Protein AF-A0A816LCE5-F1 (afdb_monomer_lite)

InterPro domains:
  IPR000340 Dual specificity phosphatase, catalytic domain [PF00782] (15-142)
  IPR000387 Tyrosine-specific protein phosphatases domain [PS50056] (64-124)
  IPR006652 Kelch repeat type 1 [PF01344] (441-473)
  IPR006652 Kelch repeat type 1 [SM00612] (195-241)
  IPR006652 Kelch repeat type 1 [SM00612] (245-291)
  IPR006652 Kelch repeat type 1 [SM00612] (345-395)
  IPR006652 Kelch repeat type 1 [SM00612] (399-447)
  IPR006652 Kelch repeat type 1 [SM00612] (449-496)
  IPR015915 Kelch-type beta-propeller [G3DSA:2.120.10.80] (152-370)
  IPR015915 Kelch-type beta-propeller [G3DSA:2.120.10.80] (371-522)
  IPR015915 Kelch-type beta-propeller [SSF117281] (167-393)
  IPR015915 Kelch-type beta-propeller [SSF117281] (380-521)
  IPR016130 Protein-tyrosine phosphatase, active site [PS00383] (88-98)
  IPR020422 Dual specificity protein phosphatase domain [PS50054] (7-146)
  IPR020422 Dual specificity protein phosphatase domain [SM00195] (7-143)
  IPR029021 Protein-tyrosine phosphatase-like [G3DSA:3.90.190.10] (1-147)
  IPR029021 Protein-tyrosine phosphatase-like [SSF52799] (5-145)

Structure (mmCIF, N/CA/C/O backbone):
data_AF-A0A816LCE5-F1
#
_entry.id   AF-A0A816LCE5-F1
#
loop_
_atom_site.group_PDB
_atom_site.id
_atom_site.type_symbol
_atom_site.label_atom_id
_atom_site.label_alt_id
_atom_site.label_comp_id
_atom_site.label_asym_id
_atom_site.label_entity_id
_atom_site.label_seq_id
_atom_site.pdbx_PDB_ins_code
_atom_site.Cartn_x
_atom_site.Cartn_y
_atom_site.Cartn_z
_atom_site.occupancy
_atom_site.B_iso_or_equiv
_atom_site.auth_seq_id
_atom_site.auth_comp_id
_atom_site.auth_asym_id
_atom_site.auth_atom_id
_atom_site.pdbx_PDB_model_num
ATOM 1 N N . MET A 1 1 ? 14.994 11.510 34.586 1.00 33.25 1 MET A N 1
ATOM 2 C CA . MET A 1 1 ? 14.127 10.671 33.736 1.00 33.25 1 MET A CA 1
ATOM 3 C C . MET A 1 1 ? 12.713 10.865 34.245 1.00 33.25 1 MET A C 1
ATOM 5 O O . MET A 1 1 ? 12.423 10.401 35.338 1.00 33.25 1 MET A O 1
ATOM 9 N N . ALA A 1 2 ? 11.896 11.664 33.557 1.00 33.12 2 ALA A N 1
ATOM 10 C CA . ALA A 1 2 ? 10.483 11.773 33.905 1.00 33.12 2 ALA A CA 1
ATOM 11 C C . ALA A 1 2 ? 9.828 10.441 33.526 1.00 33.12 2 ALA A C 1
ATOM 13 O O . ALA A 1 2 ? 9.989 9.985 32.396 1.00 33.12 2 ALA A O 1
ATOM 14 N N . SER A 1 3 ? 9.187 9.769 34.475 1.00 43.53 3 SER A N 1
ATOM 15 C CA . SER A 1 3 ? 8.378 8.596 34.170 1.00 43.53 3 SER A CA 1
ATOM 16 C C . SER A 1 3 ? 7.245 9.029 33.236 1.00 43.53 3 SER A C 1
ATOM 18 O O . SER A 1 3 ? 6.538 9.990 33.530 1.00 43.53 3 SER A O 1
ATOM 20 N N . ASN A 1 4 ? 7.073 8.329 32.109 1.00 59.56 4 ASN A N 1
ATOM 21 C CA . ASN A 1 4 ? 5.942 8.489 31.184 1.00 59.56 4 ASN A CA 1
ATOM 22 C C . ASN A 1 4 ? 4.645 7.956 31.829 1.00 59.56 4 ASN A C 1
ATOM 24 O O . ASN A 1 4 ? 4.029 7.014 31.334 1.00 59.56 4 ASN A O 1
ATOM 28 N N . TRP A 1 5 ? 4.275 8.488 32.993 1.00 74.00 5 TRP A N 1
ATOM 29 C CA . TRP A 1 5 ? 3.039 8.132 33.674 1.00 74.00 5 TRP A CA 1
ATOM 30 C C . TRP A 1 5 ? 1.874 8.886 33.028 1.00 74.00 5 TRP A C 1
ATOM 32 O O . TRP A 1 5 ? 1.849 10.116 33.017 1.00 74.00 5 TRP A O 1
ATOM 42 N N . GLU A 1 6 ? 0.930 8.133 32.467 1.00 79.12 6 GLU A N 1
ATOM 43 C CA . GLU A 1 6 ? -0.298 8.657 31.873 1.00 79.12 6 GLU A CA 1
ATOM 44 C C . GLU A 1 6 ? -1.425 8.595 32.921 1.00 79.12 6 GLU A C 1
ATOM 46 O O . GLU A 1 6 ? -1.675 7.516 33.472 1.00 79.12 6 GLU A O 1
ATOM 51 N N . PRO A 1 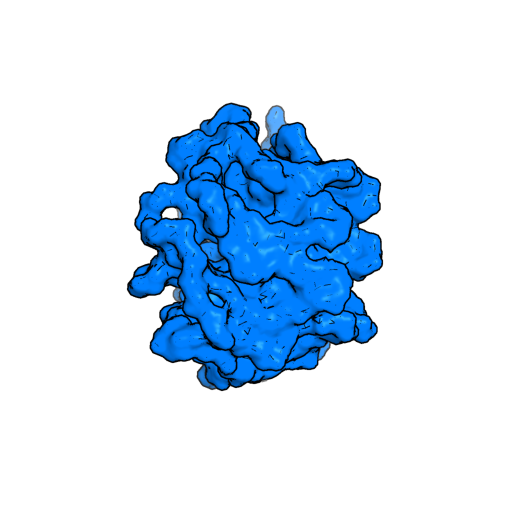7 ? -2.117 9.707 33.224 1.00 89.56 7 PRO A N 1
ATOM 52 C CA . PRO A 1 7 ? -3.259 9.681 34.130 1.00 89.56 7 PRO A CA 1
ATOM 53 C C . PRO A 1 7 ? -4.453 8.950 33.489 1.00 89.56 7 PRO A C 1
ATOM 55 O O . PRO A 1 7 ? -4.647 9.036 32.275 1.00 89.56 7 PRO A O 1
ATOM 58 N N . PRO A 1 8 ? -5.289 8.252 34.278 1.00 95.06 8 PRO A N 1
ATOM 59 C CA . PRO A 1 8 ? -6.494 7.624 33.750 1.00 95.06 8 PRO A CA 1
ATOM 60 C C . PRO A 1 8 ? -7.539 8.673 33.330 1.00 95.06 8 PRO A C 1
ATOM 62 O O . PRO A 1 8 ? -7.692 9.717 33.965 1.00 95.06 8 PRO A O 1
ATOM 65 N N . SER A 1 9 ? -8.300 8.368 32.280 1.00 95.19 9 SER A N 1
ATOM 66 C CA . SER A 1 9 ? -9.370 9.218 31.753 1.00 95.19 9 SER A CA 1
ATOM 67 C C . SER A 1 9 ? -10.659 9.018 32.551 1.00 95.19 9 SER A C 1
ATOM 69 O O . SER A 1 9 ? -11.136 7.891 32.690 1.00 95.19 9 SER A O 1
ATOM 71 N N . GLN A 1 10 ? -11.255 10.101 33.048 1.00 96.94 10 GLN A N 1
ATOM 72 C CA . GLN A 1 10 ? -12.565 10.049 33.697 1.00 96.94 10 GLN A CA 1
ATOM 73 C C . GLN A 1 10 ? -13.668 9.892 32.643 1.00 96.94 10 GLN A C 1
ATOM 75 O O . GLN A 1 10 ? -13.802 10.738 31.762 1.00 96.94 10 GLN A O 1
ATOM 80 N N . ILE A 1 11 ? -14.461 8.824 32.741 1.00 96.75 11 ILE A N 1
ATOM 81 C CA . ILE A 1 11 ? -15.589 8.553 31.834 1.00 96.75 11 ILE A CA 1
ATOM 82 C C . ILE A 1 11 ? -16.909 8.978 32.485 1.00 96.75 11 ILE A C 1
ATOM 84 O O . ILE A 1 11 ? -17.749 9.615 31.855 1.00 96.75 11 ILE A O 1
ATOM 88 N N . LEU A 1 12 ? -17.075 8.646 33.768 1.00 95.06 12 LEU A N 1
ATOM 89 C CA . LEU A 1 12 ? -18.182 9.072 34.628 1.00 95.06 12 LEU A CA 1
ATOM 90 C C . LEU A 1 12 ? -17.615 9.559 35.970 1.00 95.06 12 LEU A C 1
ATOM 92 O O . LEU A 1 12 ? -16.469 9.234 36.288 1.00 95.06 12 LEU A O 1
ATOM 96 N N . PRO A 1 13 ? -18.401 10.255 36.817 1.00 93.50 13 PRO A N 1
ATOM 97 C CA . PRO A 1 13 ? -17.932 10.717 38.125 1.00 93.50 13 PRO A CA 1
ATOM 98 C C . PRO A 1 13 ? -17.203 9.653 38.967 1.00 93.50 13 PRO A C 1
ATOM 100 O O . PRO A 1 13 ? -16.201 9.973 39.595 1.00 93.50 13 PRO A O 1
ATOM 103 N N . HIS A 1 14 ? -17.652 8.393 38.913 1.00 94.81 14 HIS A N 1
ATOM 104 C CA . HIS A 1 14 ? -17.097 7.253 39.659 1.00 94.81 14 HIS A CA 1
ATOM 105 C C . HIS A 1 14 ? -16.385 6.205 38.779 1.00 94.81 14 HIS A C 1
ATOM 107 O O . HIS A 1 14 ? -16.052 5.129 39.276 1.00 94.81 14 HIS A O 1
ATOM 113 N N . LEU A 1 15 ? -16.173 6.465 37.482 1.00 97.69 15 LEU A N 1
ATOM 114 C CA . LEU A 1 15 ? -15.608 5.483 36.548 1.00 97.69 15 LEU A CA 1
ATOM 115 C C . LEU A 1 15 ? -14.477 6.086 35.722 1.00 97.69 15 LEU A C 1
ATOM 117 O O . LEU A 1 15 ? -14.680 7.031 34.956 1.00 97.69 15 LEU A O 1
ATOM 121 N N . PHE A 1 16 ? -13.302 5.486 35.851 1.00 98.12 16 PHE A N 1
ATOM 122 C CA . PHE A 1 16 ? -12.079 5.864 35.165 1.00 98.12 16 PHE A CA 1
ATOM 123 C C . PHE A 1 16 ? -11.593 4.716 34.287 1.00 98.12 16 PHE A C 1
ATOM 125 O O . PHE A 1 16 ? -11.748 3.541 34.623 1.00 98.12 16 PHE A O 1
ATOM 132 N N . LEU A 1 17 ? -10.966 5.070 33.171 1.00 97.06 17 LEU A N 1
ATOM 133 C CA . LEU A 1 17 ? -10.389 4.130 32.225 1.00 97.06 17 LEU A CA 1
ATOM 134 C C . LEU A 1 17 ? -8.916 4.459 31.984 1.00 97.06 17 LEU A C 1
ATOM 136 O O . LEU A 1 17 ? -8.557 5.614 31.761 1.00 97.06 17 LEU A O 1
ATOM 140 N N . GLY A 1 18 ? -8.063 3.438 31.998 1.00 92.88 18 GLY A N 1
ATOM 141 C CA . GLY A 1 18 ? -6.630 3.622 31.803 1.00 92.88 18 GLY A CA 1
ATOM 142 C C . GLY A 1 18 ? -5.904 2.401 31.250 1.00 92.88 18 GLY A C 1
ATOM 143 O O . GLY A 1 18 ? -6.500 1.387 30.865 1.00 92.88 18 GLY A O 1
ATOM 144 N N . SER A 1 19 ? -4.586 2.535 31.205 1.00 90.88 19 SER A N 1
ATOM 145 C CA . SER A 1 19 ? -3.623 1.492 30.866 1.00 90.88 19 SER A CA 1
ATOM 146 C C . SER A 1 19 ? -2.998 0.915 32.143 1.00 90.88 19 SER A C 1
ATOM 148 O O . SER A 1 19 ? -3.218 1.416 33.249 1.00 90.88 19 SER A O 1
ATOM 150 N N . TYR A 1 20 ? -2.186 -0.134 32.012 1.00 91.00 20 TYR A N 1
ATOM 151 C CA . TYR A 1 20 ? -1.485 -0.717 33.158 1.00 91.00 20 TYR A CA 1
ATOM 152 C C . TYR A 1 20 ? -0.512 0.289 33.796 1.00 91.00 20 TYR A C 1
ATOM 154 O O . TYR A 1 20 ? -0.309 0.276 35.011 1.00 91.00 20 TYR A O 1
ATOM 162 N N . SER A 1 21 ? 0.044 1.221 33.011 1.00 89.56 21 SER A N 1
ATOM 163 C CA . SER A 1 21 ? 0.961 2.243 33.529 1.00 89.56 21 SER A CA 1
ATOM 164 C C . SER A 1 21 ? 0.281 3.197 34.520 1.00 89.56 21 SER A C 1
ATOM 166 O O . SER A 1 21 ? 0.930 3.616 35.481 1.00 89.56 21 SER A O 1
ATOM 168 N N . CYS A 1 22 ? -1.030 3.446 34.384 1.00 89.94 22 CYS A N 1
ATOM 169 C CA . CYS A 1 22 ? -1.799 4.268 35.324 1.00 89.94 22 CYS A CA 1
ATOM 170 C C . CYS A 1 22 ? -1.677 3.756 36.771 1.00 89.94 22 CYS A C 1
ATOM 172 O O . CYS A 1 22 ? -1.615 4.560 37.702 1.00 89.94 22 CYS A O 1
ATOM 174 N N . THR A 1 23 ? -1.569 2.434 36.959 1.00 92.44 23 THR A N 1
ATOM 175 C CA . THR A 1 23 ? -1.533 1.778 38.282 1.00 92.44 23 THR A CA 1
ATOM 176 C C . THR A 1 23 ? -0.242 2.001 39.078 1.00 92.44 23 THR A C 1
ATOM 178 O O . THR A 1 23 ? -0.215 1.739 40.276 1.00 92.44 23 THR A O 1
ATOM 181 N N . HIS A 1 24 ? 0.816 2.53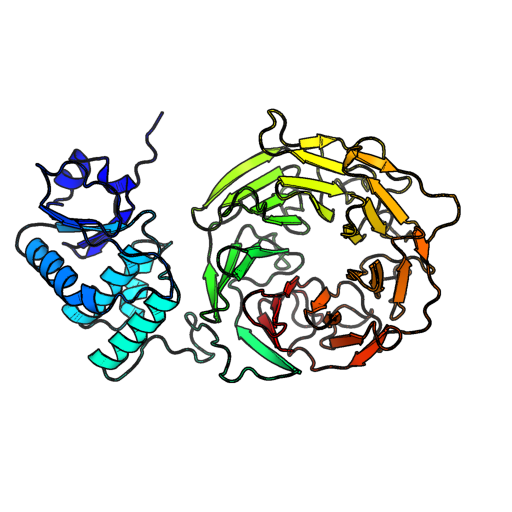3 38.453 1.00 92.50 24 HIS A N 1
ATOM 182 C CA . HIS A 1 24 ? 2.130 2.695 39.091 1.00 92.50 24 HIS A CA 1
ATOM 183 C C . HIS A 1 24 ? 2.209 3.882 40.065 1.00 92.50 24 HIS A C 1
ATOM 185 O O . HIS A 1 24 ? 3.122 3.938 40.886 1.00 92.50 24 HIS A O 1
ATOM 191 N N . ASN A 1 25 ? 1.287 4.847 39.972 1.00 93.75 25 ASN A N 1
ATOM 192 C CA . ASN A 1 25 ? 1.283 6.037 40.824 1.00 93.75 25 ASN A CA 1
ATOM 193 C C . ASN A 1 25 ? 0.136 5.981 41.840 1.00 93.75 25 ASN A C 1
ATOM 195 O O . ASN A 1 25 ? -0.912 6.604 41.665 1.00 93.75 25 ASN A O 1
ATOM 199 N N . LYS A 1 26 ? 0.352 5.225 42.922 1.00 95.44 26 LYS A N 1
ATOM 200 C CA . LYS A 1 26 ? -0.606 5.065 44.025 1.00 95.44 26 LYS A CA 1
ATOM 201 C C . LYS A 1 26 ? -1.141 6.398 44.564 1.00 95.44 26 LYS A C 1
ATOM 203 O O . LYS A 1 26 ? -2.334 6.495 44.843 1.00 95.44 26 LYS A O 1
ATOM 208 N N . GLU A 1 27 ? -0.274 7.392 44.754 1.00 95.19 27 GLU A N 1
ATOM 209 C CA . GLU A 1 27 ? -0.644 8.661 45.393 1.00 95.19 27 GLU A CA 1
ATOM 210 C C . GLU A 1 27 ? -1.650 9.446 44.549 1.00 95.19 27 GLU A C 1
ATOM 212 O O . GLU A 1 27 ? -2.675 9.888 45.070 1.00 95.19 27 GLU A O 1
ATOM 217 N N . GLU A 1 28 ? -1.414 9.552 43.238 1.00 94.62 28 GLU A N 1
ATOM 218 C CA . GLU A 1 28 ? -2.345 10.244 42.342 1.00 94.62 28 GLU A CA 1
ATOM 219 C C . GLU A 1 28 ? -3.673 9.490 42.197 1.00 94.62 28 GLU A C 1
ATOM 221 O O . GLU A 1 28 ? -4.723 10.130 42.192 1.00 94.62 28 GLU A O 1
ATOM 226 N N . LEU A 1 29 ? -3.670 8.149 42.175 1.00 96.06 29 LEU A N 1
ATOM 227 C CA . LEU A 1 29 ? -4.914 7.364 42.145 1.00 96.06 29 LEU A CA 1
ATOM 228 C C . LEU A 1 29 ? -5.787 7.605 43.387 1.00 96.06 29 LEU A C 1
ATOM 230 O O . LEU A 1 29 ? -6.994 7.823 43.265 1.00 96.06 29 LEU A O 1
ATOM 234 N N . LEU A 1 30 ? -5.182 7.617 44.579 1.00 95.44 30 LEU A N 1
ATOM 235 C CA . LEU A 1 30 ? -5.899 7.912 45.825 1.00 95.44 30 LEU A CA 1
ATOM 236 C C . LEU A 1 30 ? -6.417 9.354 45.851 1.00 95.44 30 LEU A C 1
ATOM 238 O O . LEU A 1 30 ? -7.540 9.600 46.293 1.00 95.44 30 LEU A O 1
ATOM 242 N N . LYS A 1 31 ? -5.626 10.301 45.340 1.00 94.88 31 LYS A N 1
ATOM 243 C CA . LYS A 1 31 ? -5.980 11.723 45.260 1.00 94.88 31 LYS A CA 1
ATOM 244 C C . LYS A 1 31 ? -7.183 11.985 44.354 1.00 94.88 31 LYS A C 1
ATOM 246 O O . LYS A 1 31 ? -7.991 12.851 44.677 1.00 94.88 31 LYS A O 1
ATOM 251 N N . ILE A 1 32 ? -7.343 11.220 43.272 1.00 93.94 32 ILE A N 1
ATOM 252 C CA . ILE A 1 32 ? -8.532 11.281 42.401 1.00 93.94 32 ILE A CA 1
ATOM 253 C C . ILE A 1 32 ? -9.674 10.353 42.860 1.00 93.94 32 ILE A C 1
ATOM 255 O O . ILE A 1 32 ? -10.660 10.173 42.147 1.00 93.94 32 ILE A O 1
ATOM 259 N N . GLY A 1 33 ? -9.575 9.782 44.067 1.00 94.75 33 GLY A N 1
ATOM 260 C CA . GLY A 1 33 ? -10.662 9.049 44.723 1.00 94.75 33 GLY A CA 1
ATOM 261 C C . GLY A 1 33 ? -10.838 7.595 44.277 1.00 94.75 33 GLY A C 1
ATOM 262 O O . GLY A 1 33 ? -11.873 6.983 44.573 1.00 94.75 33 GLY A O 1
ATOM 263 N N . ILE A 1 34 ? -9.854 7.017 43.582 1.00 97.38 34 ILE A N 1
ATOM 264 C CA . ILE A 1 34 ? -9.890 5.607 43.180 1.00 97.38 34 ILE A CA 1
ATOM 265 C C . ILE A 1 34 ? -9.593 4.728 44.396 1.00 97.38 34 ILE A C 1
ATOM 267 O O . ILE A 1 34 ? -8.566 4.880 45.055 1.00 97.38 34 ILE A O 1
ATOM 271 N N . LYS A 1 35 ? -10.496 3.784 44.676 1.00 97.12 35 LYS A N 1
ATOM 272 C CA . LYS A 1 35 ? -10.290 2.705 45.663 1.00 97.12 35 LYS A CA 1
ATOM 273 C C . LYS A 1 35 ? -10.507 1.314 45.083 1.00 97.12 35 LYS A C 1
ATOM 275 O O . LYS A 1 35 ? -10.074 0.345 45.695 1.00 97.12 35 LYS A O 1
ATOM 280 N N . TYR A 1 36 ? -11.161 1.222 43.929 1.00 98.31 36 TYR A N 1
ATOM 281 C CA . TYR A 1 36 ? -11.462 -0.032 43.252 1.00 98.31 36 TYR A CA 1
ATOM 282 C C . TYR A 1 36 ? -10.702 -0.083 41.932 1.00 98.31 36 TYR A C 1
ATOM 284 O O . TYR A 1 36 ? -10.717 0.894 41.182 1.00 98.31 36 TYR A O 1
ATOM 292 N N . ILE A 1 37 ? -10.047 -1.204 41.640 1.00 98.44 37 ILE A N 1
ATOM 293 C CA . ILE A 1 37 ? -9.302 -1.391 40.394 1.00 98.44 37 ILE A CA 1
ATOM 294 C C . ILE A 1 37 ? -9.703 -2.723 39.756 1.00 98.44 37 ILE A C 1
ATOM 296 O O . ILE A 1 37 ? -9.547 -3.789 40.349 1.00 98.44 37 ILE A O 1
ATOM 300 N N . LEU A 1 38 ? -10.232 -2.648 38.536 1.00 98.44 38 LEU A N 1
ATOM 301 C CA . LEU A 1 38 ? -10.485 -3.799 37.681 1.00 98.44 38 LEU A CA 1
ATOM 302 C C . LEU A 1 38 ? -9.289 -4.003 36.752 1.00 98.44 38 LEU A C 1
ATOM 304 O O . LEU A 1 38 ? -9.018 -3.175 35.875 1.00 98.44 38 LEU A O 1
ATOM 308 N N . ASN A 1 39 ? -8.605 -5.125 36.944 1.00 98.12 39 ASN A N 1
ATOM 309 C CA . ASN A 1 39 ? -7.460 -5.544 36.153 1.00 98.12 39 ASN A CA 1
ATOM 310 C C . ASN A 1 39 ? -7.888 -6.607 35.130 1.00 98.12 39 ASN A C 1
ATOM 312 O O . ASN A 1 39 ? -8.169 -7.749 35.495 1.00 98.12 39 ASN A O 1
ATOM 316 N N . LEU A 1 40 ? -7.925 -6.229 33.849 1.00 98.00 40 LEU A N 1
ATOM 317 C CA . LEU A 1 40 ? -8.286 -7.125 32.741 1.00 98.00 40 LEU A CA 1
ATOM 318 C C . LEU A 1 40 ? -7.088 -7.889 32.147 1.00 98.00 40 LEU A C 1
ATOM 320 O O . LEU A 1 40 ? -7.158 -8.374 31.014 1.00 98.00 40 LEU A O 1
ATOM 324 N N . THR A 1 41 ? -5.956 -7.948 32.851 1.00 94.62 41 THR A N 1
ATOM 325 C CA . THR A 1 41 ? -4.734 -8.621 32.392 1.00 94.62 41 THR A CA 1
ATOM 326 C C . THR A 1 41 ? -4.252 -9.670 33.390 1.00 94.62 41 THR A C 1
ATOM 328 O O . THR A 1 41 ? -4.649 -9.689 34.556 1.00 94.62 41 THR A O 1
ATOM 331 N N . ASP A 1 42 ? -3.324 -10.512 32.939 1.00 93.94 42 ASP A N 1
ATOM 332 C CA . ASP A 1 42 ? -2.592 -11.456 33.794 1.00 93.94 42 ASP A CA 1
ATOM 333 C C . ASP A 1 42 ? -1.461 -10.785 34.598 1.00 93.94 42 ASP A C 1
ATOM 335 O O . ASP A 1 42 ? -0.708 -11.447 35.311 1.00 93.94 42 ASP A O 1
ATOM 339 N N . SER A 1 43 ? -1.291 -9.462 34.481 1.00 93.00 43 SER A N 1
ATOM 340 C CA . SER A 1 43 ? -0.268 -8.727 35.231 1.00 93.00 43 SER A CA 1
ATOM 341 C C . SER A 1 43 ? -0.615 -8.664 36.720 1.00 93.00 43 SER A C 1
ATOM 343 O O . SER A 1 43 ? -1.795 -8.619 37.071 1.00 93.00 43 SER A O 1
ATOM 345 N N . PRO A 1 44 ? 0.386 -8.629 37.615 1.00 94.81 44 PRO A N 1
ATOM 346 C CA . PRO A 1 44 ? 0.136 -8.564 39.049 1.00 94.81 44 PRO A CA 1
ATOM 347 C C . PRO A 1 44 ? -0.543 -7.248 39.450 1.00 94.81 44 PRO A C 1
ATOM 349 O O . PRO A 1 44 ? -0.247 -6.183 38.910 1.00 94.81 44 PRO A O 1
ATOM 352 N N . ASN A 1 45 ? -1.419 -7.318 40.451 1.00 97.19 45 ASN A N 1
ATOM 353 C CA . ASN A 1 45 ? -2.052 -6.138 41.036 1.00 97.19 45 ASN A CA 1
ATOM 354 C C . ASN A 1 45 ? -1.021 -5.326 41.834 1.00 97.19 45 ASN A C 1
ATOM 356 O O . ASN A 1 45 ? -0.404 -5.840 42.770 1.00 97.19 45 ASN A O 1
ATOM 360 N N . LEU A 1 46 ? -0.844 -4.050 41.487 1.00 94.50 46 LEU A N 1
ATOM 361 C CA . LEU A 1 46 ? 0.066 -3.155 42.200 1.00 94.50 46 LEU A CA 1
ATOM 362 C C . LEU A 1 46 ? -0.622 -2.539 43.424 1.00 94.50 46 LEU A C 1
ATOM 364 O O . LEU A 1 46 ? -1.780 -2.132 43.371 1.00 94.50 46 LEU A O 1
ATOM 368 N N . HIS A 1 47 ? 0.103 -2.426 44.536 1.00 95.38 47 HIS A N 1
ATOM 369 C CA . HIS A 1 47 ? -0.418 -1.856 45.788 1.00 95.38 47 HIS A CA 1
ATOM 370 C C . HIS A 1 47 ? -1.706 -2.538 46.316 1.00 95.38 47 HIS A C 1
ATOM 372 O O . HIS A 1 47 ? -2.665 -1.838 46.655 1.00 95.38 47 HIS A O 1
ATOM 378 N N . PRO A 1 48 ? -1.752 -3.882 46.416 1.00 94.81 48 PRO A N 1
ATOM 379 C CA . PRO A 1 48 ? -2.964 -4.619 46.793 1.00 94.81 48 PRO A CA 1
ATOM 380 C C . PRO A 1 48 ? -3.497 -4.253 48.187 1.00 94.81 48 PRO A C 1
ATOM 382 O O . PRO A 1 48 ? -4.695 -4.337 48.420 1.00 94.81 48 PRO A O 1
ATOM 385 N N . ASP A 1 49 ? -2.646 -3.759 49.091 1.00 95.81 49 ASP A N 1
ATOM 386 C CA . ASP A 1 49 ? -3.066 -3.312 50.428 1.00 95.81 49 ASP A CA 1
ATOM 387 C C . ASP A 1 49 ? -3.818 -1.967 50.417 1.00 95.81 49 ASP A C 1
ATOM 389 O O . ASP A 1 49 ? -4.320 -1.515 51.443 1.00 95.81 49 ASP A O 1
ATOM 393 N N . SER A 1 50 ? -3.824 -1.259 49.283 1.00 96.38 50 SER A N 1
ATOM 394 C CA . SER A 1 50 ? -4.365 0.106 49.159 1.00 96.38 50 SER A CA 1
ATOM 395 C C . SER A 1 50 ? -5.620 0.197 48.298 1.00 96.38 50 SER A C 1
ATOM 397 O O . SER A 1 50 ? -6.333 1.195 48.388 1.00 96.38 50 SER A O 1
ATOM 399 N N . PHE A 1 51 ? -5.889 -0.820 47.480 1.00 97.50 51 PHE A N 1
ATOM 400 C CA . PHE A 1 51 ? -7.016 -0.850 46.556 1.00 97.50 51 PHE A CA 1
ATOM 401 C C . PHE A 1 51 ? -7.727 -2.196 46.635 1.00 97.50 51 PHE A C 1
ATOM 403 O O . PHE A 1 51 ? -7.106 -3.237 46.825 1.00 97.50 51 PHE A O 1
ATOM 410 N N . ILE A 1 52 ? -9.038 -2.173 46.440 1.00 97.50 52 ILE A N 1
ATOM 411 C CA . ILE A 1 52 ? -9.847 -3.374 46.272 1.00 97.50 52 ILE A CA 1
ATOM 412 C C . ILE A 1 52 ? -9.752 -3.772 44.802 1.00 97.50 52 ILE A C 1
ATOM 414 O O . ILE A 1 52 ? -10.064 -2.970 43.922 1.00 97.50 52 ILE A O 1
ATOM 418 N N . TYR A 1 53 ? -9.317 -4.999 44.536 1.00 98.06 53 TYR A N 1
ATOM 419 C CA . TYR A 1 53 ? -9.117 -5.494 43.180 1.00 98.06 53 TYR A CA 1
ATOM 420 C C . TYR A 1 53 ? -10.181 -6.509 42.771 1.00 98.06 53 TYR A C 1
ATOM 422 O O . TYR A 1 53 ? -10.537 -7.398 43.542 1.00 98.06 53 TYR A O 1
ATOM 430 N N . LEU A 1 54 ? -10.598 -6.418 41.511 1.00 98.12 54 LEU A N 1
ATOM 431 C CA . LEU A 1 54 ? -11.127 -7.546 40.754 1.00 98.12 54 LEU A CA 1
ATOM 432 C C . LEU A 1 54 ? -10.146 -7.808 39.614 1.00 98.12 54 LEU A C 1
ATOM 434 O O . LEU A 1 54 ? -9.867 -6.913 38.820 1.00 98.12 54 LEU A O 1
ATOM 438 N N . GLN A 1 55 ? -9.603 -9.019 39.544 1.00 97.88 55 GLN A N 1
ATOM 439 C CA . GLN A 1 55 ? -8.763 -9.435 38.428 1.00 97.88 55 GLN A CA 1
ATOM 440 C C . GLN A 1 55 ? -9.546 -10.418 37.567 1.00 97.88 55 GLN A C 1
ATOM 442 O O . GLN A 1 55 ? -10.000 -11.453 38.049 1.00 97.88 55 GLN A O 1
ATOM 447 N N . CYS A 1 56 ? -9.720 -10.061 36.302 1.00 96.19 56 CYS A N 1
ATOM 448 C CA . CYS A 1 56 ? -10.493 -10.819 35.332 1.00 96.19 56 CYS A CA 1
ATOM 449 C C . CYS A 1 56 ? -9.728 -10.794 34.007 1.00 96.19 56 CYS A C 1
ATOM 451 O O . CYS A 1 56 ? -9.997 -9.937 33.166 1.00 96.19 56 CYS A O 1
ATOM 453 N N . PRO A 1 57 ? -8.695 -11.637 33.842 1.00 96.38 57 PRO A N 1
ATOM 454 C CA . PRO A 1 57 ? -7.860 -11.575 32.657 1.00 96.38 57 PRO A CA 1
ATOM 455 C C . PRO A 1 57 ? -8.652 -11.885 31.390 1.00 96.38 57 PRO A C 1
ATOM 457 O O . PRO A 1 57 ? -9.375 -12.877 31.318 1.00 96.38 57 PRO A O 1
ATOM 460 N N . VAL A 1 58 ? -8.497 -11.028 30.384 1.00 96.06 58 VAL A N 1
ATOM 461 C CA . VAL A 1 58 ? -9.148 -11.175 29.082 1.00 96.06 58 VAL A CA 1
ATOM 462 C C . VAL A 1 58 ? -8.072 -11.204 28.007 1.00 96.06 58 VAL A C 1
ATOM 464 O O . VAL A 1 58 ? -7.235 -10.296 27.929 1.00 96.06 58 VAL A O 1
ATOM 467 N N . ASN A 1 59 ? -8.103 -12.237 27.163 1.00 87.81 59 ASN A N 1
ATOM 468 C CA . ASN A 1 59 ? -7.258 -12.293 25.978 1.00 87.81 59 ASN A CA 1
ATOM 469 C C . ASN A 1 59 ? -7.784 -11.303 24.930 1.00 87.81 59 ASN A C 1
ATOM 471 O O . ASN A 1 59 ? -8.971 -11.306 24.620 1.00 87.81 59 ASN A O 1
ATOM 475 N N . ASP A 1 60 ? -6.914 -10.463 24.372 1.00 82.69 60 ASP A N 1
ATOM 476 C CA . ASP A 1 60 ? -7.286 -9.445 23.377 1.00 82.69 60 ASP A CA 1
ATOM 477 C C . ASP A 1 60 ? -7.389 -10.042 21.964 1.00 82.69 60 ASP A C 1
ATOM 479 O O . ASP A 1 60 ? -6.806 -9.542 21.007 1.00 82.69 60 ASP A O 1
ATOM 483 N N . SER A 1 61 ? -8.092 -11.167 21.865 1.00 70.94 61 SER A N 1
ATOM 484 C CA . SER A 1 61 ? -8.383 -11.876 20.625 1.00 70.94 61 SER A CA 1
ATOM 485 C C . SER A 1 61 ? -9.840 -11.654 20.258 1.00 70.94 61 SER A C 1
ATOM 487 O O . SER A 1 61 ? -10.708 -11.618 21.129 1.00 70.94 61 SER A O 1
ATOM 489 N N . SER A 1 62 ? -10.139 -11.602 18.967 1.00 58.56 62 SER A N 1
ATOM 490 C CA . SER A 1 62 ? -11.523 -11.558 18.505 1.00 58.56 62 SER A CA 1
ATOM 491 C C . SER A 1 62 ? -12.325 -12.823 18.792 1.00 58.56 62 SER A C 1
ATOM 493 O O . SER A 1 62 ? -13.550 -12.787 18.799 1.00 58.56 62 SER A O 1
ATOM 495 N N . SER A 1 63 ? -11.649 -13.940 19.055 1.00 67.06 63 SER A N 1
ATOM 496 C CA . SER A 1 63 ? -12.289 -15.198 19.439 1.00 67.06 63 SER A CA 1
ATOM 497 C C . SER A 1 63 ? -12.657 -15.267 20.925 1.00 67.06 63 SER A C 1
ATOM 499 O O . SER A 1 63 ? -13.252 -16.253 21.353 1.00 67.06 63 SER A O 1
ATOM 501 N N . GLN A 1 64 ? -12.237 -14.293 21.740 1.00 89.38 64 GLN A N 1
ATOM 502 C CA . GLN A 1 64 ? -12.505 -14.296 23.175 1.00 89.38 64 GLN A CA 1
ATOM 503 C C . GLN A 1 64 ? -13.952 -13.866 23.441 1.00 89.38 64 GLN A C 1
ATOM 505 O O . GLN A 1 64 ? -14.346 -12.747 23.115 1.00 89.38 64 GLN A O 1
ATOM 510 N N . ASP A 1 65 ? -14.726 -14.740 24.084 1.00 94.00 65 ASP A N 1
ATOM 511 C CA . ASP A 1 65 ? -16.065 -14.410 24.576 1.00 94.00 65 ASP A CA 1
ATOM 512 C C . ASP A 1 65 ? -15.955 -13.578 25.865 1.00 94.00 65 ASP A C 1
ATOM 514 O O . ASP A 1 65 ? -15.294 -13.985 26.829 1.00 94.00 65 ASP A O 1
ATOM 518 N N . ILE A 1 66 ? -16.548 -12.385 25.856 1.00 97.50 66 ILE A N 1
ATOM 519 C CA . ILE A 1 66 ? -16.547 -11.429 26.972 1.00 97.50 66 ILE A CA 1
ATOM 520 C C . ILE A 1 66 ? -17.918 -11.301 27.636 1.00 97.50 66 ILE A C 1
ATOM 522 O O . ILE A 1 66 ? -17.986 -10.794 28.758 1.00 97.50 66 ILE A O 1
ATOM 526 N N . LEU A 1 67 ? -18.991 -11.790 27.003 1.00 97.19 67 LEU A N 1
ATOM 527 C CA . LEU A 1 67 ? -20.358 -11.686 27.527 1.00 97.19 67 LEU A CA 1
ATOM 528 C C . LEU A 1 67 ? -20.512 -12.314 28.928 1.00 97.19 67 LEU A C 1
ATOM 530 O O . LEU A 1 67 ? -21.111 -11.665 29.791 1.00 97.19 67 LEU A O 1
ATOM 534 N N . PRO A 1 68 ? -19.931 -13.497 29.235 1.00 97.88 68 PRO A N 1
ATOM 535 C CA . PRO A 1 68 ? -20.065 -14.115 30.559 1.00 97.88 68 PRO A CA 1
ATOM 536 C C . PRO A 1 68 ? -19.459 -13.292 31.703 1.00 97.88 68 PRO A C 1
ATOM 538 O O . PRO A 1 68 ? -19.776 -13.519 32.868 1.00 97.88 68 PRO A O 1
ATOM 541 N N . LEU A 1 69 ? -18.568 -12.347 31.390 1.00 97.94 69 LEU A N 1
ATOM 542 C CA . LEU A 1 69 ? -17.830 -11.558 32.378 1.00 97.94 69 LEU A CA 1
ATOM 543 C C . LEU A 1 69 ? -18.566 -10.271 32.778 1.00 97.94 69 LEU A C 1
ATOM 545 O O . LEU A 1 69 ? -18.203 -9.629 33.766 1.00 97.94 69 LEU A O 1
ATOM 549 N N . PHE A 1 70 ? -19.598 -9.881 32.026 1.00 98.19 70 PHE A N 1
ATOM 550 C CA . PHE A 1 70 ? -20.276 -8.595 32.184 1.00 98.19 70 PHE A CA 1
ATOM 551 C C . PHE A 1 70 ? -20.913 -8.426 33.559 1.00 98.19 70 PHE A C 1
ATOM 553 O O . PHE A 1 70 ? -20.659 -7.424 34.222 1.00 98.19 70 PHE A O 1
ATOM 560 N N . GLU A 1 71 ? -21.672 -9.413 34.035 1.00 97.06 71 GLU A N 1
ATOM 561 C CA . GLU A 1 71 ? -22.359 -9.316 35.327 1.00 97.06 71 GLU A CA 1
ATOM 562 C C . GLU A 1 71 ? -21.371 -9.101 36.485 1.00 97.06 71 GLU A C 1
ATOM 564 O O . GLU A 1 71 ? -21.545 -8.193 37.303 1.00 97.06 71 GLU A O 1
ATOM 569 N N . GLN A 1 72 ? -20.287 -9.886 36.520 1.00 97.88 72 GLN A N 1
ATOM 570 C CA . GLN A 1 72 ? -19.254 -9.772 37.550 1.00 97.88 72 GLN A CA 1
ATOM 571 C C . GLN A 1 72 ? -18.596 -8.386 37.534 1.00 97.88 72 GLN A C 1
ATOM 573 O O . GLN A 1 72 ? -18.430 -7.760 38.585 1.00 97.88 72 GLN A O 1
ATOM 578 N N . VAL A 1 73 ? -18.245 -7.894 36.343 1.00 97.88 73 VAL A N 1
ATOM 579 C CA . VAL A 1 73 ? -17.612 -6.583 36.167 1.00 97.88 73 VAL A CA 1
ATOM 580 C C . VAL A 1 73 ? -18.558 -5.451 36.560 1.00 97.88 73 VAL A C 1
ATOM 582 O O . VAL A 1 73 ? -18.153 -4.540 37.282 1.00 97.88 73 VAL A O 1
ATOM 585 N N . PHE A 1 74 ? -19.822 -5.503 36.143 1.00 97.81 74 PHE A N 1
ATOM 586 C CA . PHE A 1 74 ? -20.784 -4.445 36.446 1.00 97.81 74 PHE A CA 1
ATOM 587 C C . PHE A 1 74 ? -21.058 -4.346 37.941 1.00 97.81 74 PHE A C 1
ATOM 589 O O . PHE A 1 74 ? -21.066 -3.242 38.482 1.00 97.81 74 PHE A O 1
ATOM 596 N N . ASN A 1 75 ? -21.196 -5.486 38.621 1.00 96.62 75 ASN A N 1
ATOM 597 C CA . ASN A 1 75 ? -21.375 -5.522 40.069 1.00 96.62 75 ASN A CA 1
ATOM 598 C C . ASN A 1 75 ? -20.178 -4.902 40.802 1.00 96.62 75 ASN A C 1
ATOM 600 O O . ASN A 1 75 ? -20.363 -4.167 41.771 1.00 96.62 75 ASN A O 1
ATOM 604 N N . PHE A 1 76 ? -18.955 -5.135 40.321 1.00 97.50 76 PHE A N 1
ATOM 605 C CA . PHE A 1 76 ? -17.755 -4.526 40.894 1.00 97.50 76 PHE A CA 1
ATOM 606 C C . PHE A 1 76 ? -17.704 -3.002 40.693 1.00 97.50 76 PHE A C 1
ATOM 608 O O . PHE A 1 76 ? -17.371 -2.261 41.621 1.00 97.50 76 PHE A O 1
ATOM 615 N N . ILE A 1 77 ? -18.079 -2.513 39.507 1.00 97.00 77 ILE A N 1
ATOM 616 C CA . ILE A 1 77 ? -18.159 -1.069 39.230 1.00 97.00 77 ILE A CA 1
ATOM 617 C C . ILE A 1 77 ? -19.242 -0.410 40.101 1.00 97.00 77 ILE A C 1
ATOM 619 O O . ILE A 1 77 ? -19.009 0.651 40.686 1.00 97.00 77 ILE A O 1
ATOM 623 N N . ASP A 1 78 ? -20.405 -1.048 40.240 1.00 95.44 78 ASP A N 1
ATOM 624 C CA . ASP A 1 78 ? -21.512 -0.536 41.052 1.00 95.44 78 ASP A CA 1
ATOM 625 C C . ASP A 1 78 ? -21.145 -0.482 42.546 1.00 95.44 78 ASP A C 1
ATOM 627 O O . ASP A 1 78 ? -21.448 0.509 43.220 1.00 95.44 78 ASP A O 1
ATOM 631 N N . GLN A 1 79 ? -20.414 -1.481 43.058 1.00 94.25 79 GLN A N 1
ATOM 632 C CA . GLN A 1 79 ? -19.869 -1.459 44.423 1.00 94.25 79 GLN A CA 1
ATOM 633 C C . GLN A 1 79 ? -18.967 -0.242 44.660 1.00 94.25 79 GLN A C 1
ATOM 635 O O . GLN A 1 79 ? -19.065 0.408 45.705 1.00 94.25 79 GLN A O 1
ATOM 640 N N . ALA A 1 80 ? -18.132 0.109 43.679 1.00 92.56 80 ALA A N 1
ATOM 641 C CA . ALA A 1 80 ? -17.293 1.297 43.768 1.00 92.56 80 ALA A CA 1
ATOM 642 C C . ALA A 1 80 ? -18.133 2.581 43.810 1.00 92.56 80 ALA A C 1
ATOM 644 O O . ALA A 1 80 ? -17.885 3.437 44.661 1.00 92.56 80 ALA A O 1
ATOM 645 N N . SER A 1 81 ? -19.161 2.679 42.958 1.00 89.19 81 SER A N 1
ATOM 646 C CA . SER A 1 81 ? -19.978 3.890 42.767 1.00 89.19 81 SER A CA 1
ATOM 647 C C . SER A 1 81 ? -20.659 4.418 44.035 1.00 89.19 81 SER A C 1
ATOM 649 O O . SER A 1 81 ? -20.957 5.607 44.123 1.00 89.19 81 SER A O 1
ATOM 651 N N . SER A 1 82 ? -20.875 3.554 45.031 1.00 81.19 82 SER A N 1
ATOM 652 C CA . SER A 1 82 ? -21.568 3.922 46.269 1.00 81.19 82 SER A CA 1
ATOM 653 C C . SER A 1 82 ? -20.720 4.791 47.202 1.00 81.19 82 SER A C 1
ATOM 655 O O . SER A 1 82 ? -21.282 5.552 47.980 1.00 81.19 82 SER A O 1
ATOM 657 N N . ASN A 1 83 ? -19.383 4.677 47.161 1.00 78.38 83 ASN A N 1
ATOM 658 C CA . ASN A 1 83 ? -18.493 5.327 48.140 1.00 78.38 83 ASN A CA 1
ATOM 659 C C . ASN A 1 83 ? -17.098 5.716 47.596 1.00 78.38 83 ASN A C 1
ATOM 661 O O . ASN A 1 83 ? -16.249 6.168 48.371 1.00 78.38 83 ASN A O 1
ATOM 665 N N . SER A 1 84 ? -16.807 5.496 46.307 1.00 93.31 84 SER A N 1
ATOM 666 C CA . SER A 1 84 ? -15.507 5.797 45.688 1.00 93.31 84 SER A CA 1
ATOM 667 C C . SER A 1 84 ? -15.570 5.784 44.151 1.00 93.31 84 SER A C 1
ATOM 669 O O . SER A 1 84 ? -16.645 5.755 43.558 1.00 93.31 84 SER A O 1
ATOM 671 N N . SER A 1 85 ? -14.402 5.778 43.502 1.00 96.38 85 SER A N 1
ATOM 672 C CA . SER A 1 85 ? -14.246 5.586 42.061 1.00 96.38 85 SER A CA 1
ATOM 673 C C . SER A 1 85 ? -13.587 4.242 41.732 1.00 96.38 85 SER A C 1
ATOM 675 O O . SER A 1 85 ? -12.748 3.737 42.491 1.00 96.38 85 SER A O 1
ATOM 677 N N . CYS A 1 86 ? -13.957 3.687 40.577 1.00 97.94 86 CYS A N 1
ATOM 678 C CA . CYS A 1 86 ? -13.356 2.502 39.972 1.00 97.94 86 CYS A CA 1
ATOM 679 C C . CYS A 1 86 ? -12.440 2.897 38.810 1.00 97.94 86 CYS A C 1
ATOM 681 O O . CYS A 1 86 ? -12.827 3.711 37.971 1.00 97.94 86 CYS A O 1
ATOM 683 N N . LEU A 1 87 ? -11.255 2.294 38.735 1.00 98.25 87 LEU A N 1
ATOM 684 C CA . LEU A 1 87 ? -10.406 2.297 37.547 1.00 98.25 87 LEU A CA 1
ATOM 685 C C . LEU A 1 87 ? -10.516 0.952 36.836 1.00 98.25 87 LEU A C 1
ATOM 687 O O . LEU A 1 87 ? -10.193 -0.075 37.424 1.00 98.25 87 LEU A O 1
ATOM 691 N N . ILE A 1 88 ? -10.878 0.964 35.557 1.00 98.31 88 ILE A N 1
ATOM 692 C CA . ILE A 1 88 ? -10.750 -0.203 34.682 1.00 98.31 88 ILE A CA 1
ATOM 693 C C . ILE A 1 88 ? -9.512 -0.033 33.811 1.00 98.31 88 ILE A C 1
ATOM 695 O O . ILE A 1 88 ? -9.379 0.964 33.093 1.00 98.31 88 ILE A O 1
ATOM 699 N N . HIS A 1 89 ? -8.622 -1.023 33.824 1.00 97.00 89 HIS A N 1
ATOM 700 C CA . HIS A 1 89 ? -7.467 -1.028 32.937 1.00 97.00 89 HIS A CA 1
ATOM 701 C C . HIS A 1 89 ? -7.250 -2.376 32.250 1.00 97.00 89 HIS A C 1
ATOM 703 O O . HIS A 1 89 ? -7.670 -3.436 32.708 1.00 97.00 89 HIS A O 1
ATOM 709 N N . CYS A 1 90 ? -6.553 -2.312 31.121 1.00 93.06 90 CYS A N 1
ATOM 710 C CA . CYS A 1 90 ? -5.896 -3.459 30.502 1.00 93.06 90 CYS A CA 1
ATOM 711 C C . CYS A 1 90 ? -4.401 -3.130 30.346 1.00 93.06 90 CYS A C 1
ATOM 713 O O . CYS A 1 90 ? -3.880 -2.354 31.146 1.00 93.06 90 CYS A O 1
ATOM 715 N N . HIS A 1 91 ? -3.694 -3.670 29.346 1.00 85.62 91 HIS A N 1
ATOM 716 C CA . HIS A 1 91 ? -2.295 -3.284 29.123 1.00 85.62 91 HIS A CA 1
ATOM 717 C C . HIS A 1 91 ? -2.179 -1.846 28.602 1.00 85.62 91 HIS A C 1
ATOM 719 O O . HIS A 1 91 ? -1.531 -1.026 29.245 1.00 85.62 91 HIS A O 1
ATOM 725 N N . VAL A 1 92 ? -2.843 -1.529 27.482 1.00 81.75 92 VAL A N 1
ATOM 726 C CA . VAL A 1 92 ? -2.690 -0.242 26.762 1.00 81.75 92 VAL A CA 1
ATOM 727 C C . VAL A 1 92 ? -3.871 0.716 26.982 1.00 81.75 92 VAL A C 1
ATOM 729 O O . VAL A 1 92 ? -3.732 1.929 26.860 1.00 81.75 92 VAL A O 1
ATOM 732 N N . GLY A 1 93 ? -5.047 0.199 27.343 1.00 81.62 93 GLY A N 1
ATOM 733 C CA . GLY A 1 93 ? -6.257 1.014 27.497 1.00 81.62 93 GLY A CA 1
ATOM 734 C C . GLY A 1 93 ? -6.984 1.322 26.181 1.00 81.62 93 GLY A C 1
ATOM 735 O O . GLY A 1 93 ? -7.593 2.384 26.076 1.00 81.62 93 GLY A O 1
ATOM 736 N N . VAL A 1 94 ? -6.878 0.428 25.187 1.00 70.12 94 VAL A N 1
ATOM 737 C CA . VAL A 1 94 ? -7.391 0.610 23.810 1.00 70.12 94 VAL A CA 1
ATOM 738 C C . VAL A 1 94 ? -8.554 -0.331 23.484 1.00 70.12 94 VAL A C 1
ATOM 740 O O . VAL A 1 94 ? -9.593 0.143 23.049 1.00 70.12 94 VAL A O 1
ATOM 743 N N . SER A 1 95 ? -8.421 -1.638 23.726 1.00 71.88 95 SER A N 1
ATOM 744 C CA . SER A 1 95 ? -9.430 -2.626 23.304 1.00 71.88 95 SER A CA 1
ATOM 745 C C . SER A 1 95 ? -10.234 -3.201 24.477 1.00 71.88 95 SER A C 1
ATOM 747 O O . SER A 1 95 ? -11.404 -2.858 24.661 1.00 71.88 95 SER A O 1
ATOM 749 N N . ARG A 1 96 ? -9.602 -4.011 25.341 1.00 93.69 96 ARG A N 1
ATOM 750 C CA . ARG A 1 96 ? -10.267 -4.689 26.475 1.00 93.69 96 ARG A CA 1
ATOM 751 C C . ARG A 1 96 ? -10.988 -3.738 27.427 1.00 93.69 96 ARG A C 1
ATOM 753 O O . ARG A 1 96 ? -12.199 -3.843 27.574 1.00 93.69 96 ARG A O 1
ATOM 760 N N . SER A 1 97 ? -10.280 -2.801 28.066 1.00 96.19 97 SER A N 1
ATOM 761 C CA . SER A 1 97 ? -10.922 -1.912 29.050 1.00 96.19 97 SER A CA 1
ATOM 762 C C . SER A 1 97 ? -12.029 -1.037 28.448 1.00 96.19 97 SER A C 1
ATOM 764 O O . SER A 1 97 ? -13.090 -0.962 29.070 1.00 96.19 97 SER A O 1
ATOM 766 N N . PRO A 1 98 ? -11.875 -0.460 27.238 1.00 92.00 98 PRO A N 1
ATOM 767 C CA . PRO A 1 98 ? -12.978 0.186 26.527 1.00 92.00 98 PRO A CA 1
ATOM 768 C C . PRO A 1 98 ? -14.198 -0.703 26.330 1.00 92.00 98 PRO A C 1
ATOM 770 O O . PRO A 1 98 ? -15.307 -0.255 26.599 1.00 92.00 98 PRO A O 1
ATOM 773 N N . SER A 1 99 ? -14.005 -1.966 25.947 1.00 93.94 99 SER A N 1
ATOM 774 C CA . SER A 1 99 ? -15.112 -2.894 25.683 1.00 93.94 99 SER A CA 1
ATOM 775 C C . SER A 1 99 ? -16.013 -3.088 26.905 1.00 93.94 99 SER A C 1
ATOM 777 O O . SER A 1 99 ? -17.233 -2.979 26.802 1.00 93.94 99 SER A O 1
ATOM 779 N N . PHE A 1 100 ? -15.424 -3.274 28.089 1.00 98.25 100 PHE A N 1
ATOM 780 C CA . PHE A 1 100 ? -16.190 -3.415 29.332 1.00 98.25 100 PHE A CA 1
ATOM 781 C C . PHE A 1 100 ? -16.850 -2.109 29.787 1.00 98.25 100 PHE A C 1
ATOM 783 O O . PHE A 1 100 ? -17.956 -2.146 30.325 1.00 98.25 100 PHE A O 1
ATOM 790 N N . VAL A 1 101 ? -16.220 -0.951 29.551 1.00 98.06 101 VAL A N 1
ATOM 791 C CA . VAL A 1 101 ? -16.863 0.342 29.838 1.00 98.06 101 VAL A CA 1
ATOM 792 C C . VAL A 1 101 ? -18.053 0.578 28.911 1.00 98.06 101 VAL A C 1
ATOM 794 O O . VAL A 1 101 ? -19.099 1.002 29.391 1.00 98.06 101 VAL A O 1
ATOM 797 N N . LEU A 1 102 ? -17.937 0.268 27.616 1.00 97.12 102 LEU A N 1
ATOM 798 C CA . LEU A 1 102 ? -19.056 0.359 26.672 1.00 97.12 102 LEU A CA 1
ATOM 799 C C . LEU A 1 102 ? -20.213 -0.543 27.108 1.00 97.12 102 LEU A C 1
ATOM 801 O O . LEU A 1 102 ? -21.342 -0.071 27.209 1.00 97.12 102 LEU A O 1
ATOM 805 N N . ALA A 1 103 ? -19.924 -1.800 27.456 1.00 98.12 103 ALA A N 1
ATOM 806 C CA . ALA A 1 103 ? -20.927 -2.735 27.959 1.00 98.12 103 ALA A CA 1
ATOM 807 C C . ALA A 1 103 ? -21.631 -2.210 29.226 1.00 98.12 103 ALA A C 1
ATOM 809 O O . ALA A 1 103 ? -22.857 -2.280 29.330 1.00 98.12 103 ALA A O 1
ATOM 810 N N . TYR A 1 104 ? -20.869 -1.631 30.164 1.00 98.38 104 TYR A N 1
ATOM 811 C CA . TYR A 1 104 ? -21.409 -1.041 31.392 1.00 98.38 104 TYR A CA 1
ATOM 812 C C . TYR A 1 104 ? -22.287 0.183 31.107 1.00 98.38 104 TYR A C 1
ATOM 814 O O . TYR A 1 104 ? -23.371 0.308 31.675 1.00 98.38 104 TYR A O 1
ATOM 822 N N . LEU A 1 105 ? -21.848 1.084 30.221 1.00 97.81 105 LEU A N 1
ATOM 823 C CA . LEU A 1 105 ? -22.629 2.256 29.816 1.00 97.81 105 LEU A CA 1
ATOM 824 C C . LEU A 1 105 ? -23.951 1.845 29.165 1.00 97.81 105 LEU A C 1
ATOM 826 O O . LEU A 1 105 ? -24.985 2.432 29.487 1.00 97.81 105 LEU A O 1
ATOM 830 N N . MET A 1 106 ? -23.936 0.810 28.325 1.00 97.69 106 MET A N 1
ATOM 831 C CA . MET A 1 106 ? -25.162 0.295 27.728 1.00 97.69 106 MET A CA 1
ATOM 832 C C . MET A 1 106 ? -26.107 -0.279 28.775 1.00 97.69 106 MET A C 1
ATOM 834 O O . MET A 1 106 ? -27.242 0.169 28.906 1.00 97.69 106 MET A O 1
ATOM 838 N N . HIS A 1 107 ? -25.620 -1.215 29.584 1.00 97.69 107 HIS A N 1
ATOM 839 C CA . HIS A 1 107 ? -26.478 -1.954 30.501 1.00 97.69 107 HIS A CA 1
ATOM 840 C C . HIS A 1 107 ? -26.944 -1.131 31.711 1.00 97.69 107 HIS A C 1
ATOM 842 O O . HIS A 1 107 ? -28.091 -1.236 32.129 1.00 97.69 107 HIS A O 1
ATOM 848 N N . LYS A 1 108 ? -26.060 -0.323 32.309 1.00 96.25 108 LYS A N 1
ATOM 849 C CA . LYS A 1 108 ? -26.327 0.376 33.582 1.00 96.25 108 LYS A CA 1
ATOM 850 C C . LYS A 1 108 ? -26.668 1.851 33.418 1.00 96.25 108 LYS A C 1
ATOM 852 O O . LYS A 1 108 ? -27.117 2.463 34.388 1.00 96.25 108 LYS A O 1
ATOM 857 N N . LYS A 1 109 ? -26.400 2.450 32.253 1.00 95.69 109 LYS A N 1
ATOM 858 C CA . LYS A 1 109 ? -26.739 3.856 31.959 1.00 95.69 109 LYS A CA 1
ATOM 859 C C . LYS A 1 109 ? -27.743 4.000 30.818 1.00 95.69 109 LYS A C 1
ATOM 861 O O . LYS A 1 109 ? -28.002 5.134 30.430 1.00 95.69 109 LYS A O 1
ATOM 866 N N . GLU A 1 110 ? -28.284 2.888 30.313 1.00 95.75 110 GLU A N 1
ATOM 867 C CA . GLU A 1 110 ? -29.313 2.855 29.263 1.00 95.75 110 GLU A CA 1
ATOM 868 C C . GLU A 1 110 ? -28.916 3.668 28.017 1.00 95.75 110 GLU A C 1
ATOM 870 O O . GLU A 1 110 ? -29.744 4.278 27.343 1.00 95.75 110 GLU A O 1
ATOM 875 N N . ARG A 1 111 ? -27.611 3.722 27.723 1.00 94.88 111 ARG A N 1
ATOM 876 C CA . ARG A 1 111 ? -27.081 4.391 26.532 1.00 94.88 111 ARG A CA 1
ATOM 877 C C . ARG A 1 111 ? -26.954 3.377 25.411 1.00 94.88 111 ARG A C 1
ATOM 879 O O . ARG A 1 111 ? -26.530 2.257 25.635 1.00 94.88 111 ARG A O 1
ATOM 886 N N . ASN A 1 112 ? -27.230 3.778 24.183 1.00 93.81 112 ASN A N 1
ATOM 887 C CA . ASN A 1 112 ? -26.926 2.918 23.045 1.00 93.81 112 ASN A CA 1
ATOM 888 C C . ASN A 1 112 ? -25.391 2.844 22.820 1.00 93.81 112 ASN A C 1
ATOM 890 O O . ASN A 1 112 ? -24.624 3.654 23.367 1.00 93.81 112 ASN A O 1
ATOM 894 N N . LEU A 1 113 ? -24.917 1.864 22.054 1.00 90.94 113 LEU A N 1
ATOM 895 C CA . LEU A 1 113 ? -23.497 1.616 21.793 1.00 90.94 113 LEU A CA 1
ATOM 896 C C . LEU A 1 113 ? -22.819 2.839 21.170 1.00 90.94 113 LEU A C 1
ATOM 898 O O . LEU A 1 113 ? -21.740 3.226 21.618 1.00 90.94 113 LEU A O 1
ATOM 902 N N . ARG A 1 114 ? -23.472 3.500 20.207 1.00 86.31 114 ARG A N 1
ATOM 903 C CA . ARG A 1 114 ? -22.954 4.707 19.549 1.00 86.31 114 ARG A CA 1
ATOM 904 C C . ARG A 1 114 ? -22.689 5.836 20.534 1.00 86.31 114 ARG A C 1
ATOM 906 O O . ARG A 1 114 ? -21.562 6.305 20.656 1.00 86.31 114 ARG A O 1
ATOM 913 N N . THR A 1 115 ? -23.708 6.247 21.281 1.00 88.75 115 THR A N 1
ATOM 914 C CA . THR A 1 115 ? -23.591 7.351 22.245 1.00 88.75 115 THR A CA 1
ATOM 915 C C . THR A 1 115 ? -22.667 6.998 23.411 1.00 88.75 115 THR A C 1
ATOM 917 O O . THR A 1 115 ? -22.128 7.896 24.066 1.00 88.75 115 THR A O 1
ATOM 920 N N . SER A 1 116 ? -22.478 5.707 23.702 1.00 93.50 116 SER A N 1
ATOM 921 C CA . SER A 1 116 ? -21.472 5.224 24.654 1.00 93.50 116 SER A CA 1
ATOM 922 C C . SER A 1 116 ? -20.059 5.352 24.086 1.00 93.50 116 SER A C 1
ATOM 924 O O . SER A 1 116 ? -19.165 5.836 24.780 1.00 93.50 116 SER A O 1
ATOM 926 N N . TYR A 1 117 ? -19.866 4.988 22.818 1.00 86.44 117 TYR A N 1
ATOM 927 C CA . TYR A 1 117 ? -18.596 5.110 22.106 1.00 86.44 117 TYR A CA 1
ATOM 928 C C . TYR A 1 117 ? -18.165 6.567 21.927 1.00 86.44 117 TYR A C 1
ATOM 930 O O . TYR A 1 117 ? -17.001 6.893 22.160 1.00 86.44 117 TYR A O 1
ATOM 938 N N . GLU A 1 118 ? -19.095 7.460 21.588 1.00 81.94 118 GLU A N 1
ATOM 939 C CA . GLU A 1 118 ? -18.858 8.906 21.491 1.00 81.94 118 GLU A CA 1
ATOM 940 C C . GLU A 1 118 ? -18.395 9.494 22.829 1.00 81.94 118 GLU A C 1
ATOM 942 O O . GLU A 1 118 ? -17.392 10.210 22.883 1.00 81.94 118 GLU A O 1
ATOM 947 N N . LEU A 1 119 ? -19.076 9.140 23.928 1.00 87.81 119 LEU A N 1
ATOM 948 C CA . LEU A 1 119 ? -18.681 9.555 25.276 1.00 87.81 119 LEU A CA 1
ATOM 949 C C . LEU A 1 119 ? -17.268 9.060 25.601 1.00 87.81 119 LEU A C 1
ATOM 951 O O . LEU A 1 119 ? -16.418 9.844 26.029 1.00 87.81 119 LEU A O 1
ATOM 955 N N . LEU A 1 120 ? -17.002 7.777 25.353 1.00 88.00 120 LEU A N 1
ATOM 956 C CA . LEU A 1 120 ? -15.706 7.169 25.624 1.00 88.00 120 LEU A CA 1
ATOM 957 C C . LEU A 1 120 ? -14.584 7.837 24.813 1.00 88.00 120 LEU A C 1
ATOM 959 O O . LEU A 1 120 ? -13.553 8.210 25.371 1.00 88.00 120 LEU A O 1
ATOM 963 N N . SER A 1 121 ? -14.817 8.046 23.517 1.00 74.88 121 SER A N 1
ATOM 964 C CA . SER A 1 121 ? -13.860 8.642 22.578 1.00 74.88 121 SER A CA 1
ATOM 965 C C . SER A 1 121 ? -13.582 10.113 22.881 1.00 74.88 121 SER A C 1
ATOM 967 O O . SER A 1 121 ? -12.461 10.587 22.685 1.00 74.88 121 SER A O 1
ATOM 969 N N . SER A 1 122 ? -14.576 10.836 23.410 1.00 77.50 122 SER A N 1
ATOM 970 C CA . SER A 1 122 ? -14.393 12.216 23.870 1.00 77.50 122 SER A CA 1
ATOM 971 C C . SER A 1 122 ? -13.460 12.309 25.086 1.00 77.50 122 SER A C 1
ATOM 973 O O . SER A 1 122 ? -12.694 13.266 25.200 1.00 77.50 122 SER A O 1
ATOM 975 N N . ALA A 1 123 ? -13.473 11.293 25.956 1.00 84.38 123 ALA A N 1
ATOM 976 C CA . ALA A 1 123 ? -12.635 11.225 27.152 1.00 84.38 123 ALA A CA 1
ATOM 977 C C . ALA A 1 123 ? -11.257 10.580 26.897 1.00 84.38 123 ALA A C 1
ATOM 979 O O . ALA A 1 123 ? -10.279 10.910 27.577 1.00 84.38 123 ALA A O 1
ATOM 980 N N . ARG A 1 124 ? -11.152 9.666 25.921 1.00 80.56 124 ARG A N 1
ATOM 981 C CA . ARG A 1 124 ? -9.901 9.007 25.514 1.00 80.56 124 ARG A CA 1
ATOM 982 C C . ARG A 1 124 ? -9.898 8.728 24.007 1.00 80.56 124 ARG A C 1
ATOM 984 O O . ARG A 1 124 ? -10.595 7.846 23.530 1.00 80.56 124 ARG A O 1
ATOM 991 N N . LYS A 1 125 ? -9.045 9.438 23.261 1.00 63.16 125 LYS A N 1
ATOM 992 C CA . LYS A 1 125 ? -9.043 9.439 21.782 1.00 63.16 125 LYS A CA 1
ATOM 993 C C . LYS A 1 125 ? -8.671 8.112 21.108 1.00 63.16 125 LYS A C 1
ATOM 995 O O . LYS A 1 125 ? -9.027 7.912 19.957 1.00 63.16 125 LYS A O 1
ATOM 1000 N N . HIS A 1 126 ? -7.927 7.242 21.788 1.00 69.00 126 HIS A N 1
ATOM 1001 C CA . HIS A 1 126 ? -7.348 6.027 21.196 1.00 69.00 126 HIS A CA 1
ATOM 1002 C C . HIS A 1 126 ? -8.110 4.749 21.568 1.00 69.00 126 HIS A C 1
ATOM 1004 O O . HIS A 1 126 ? -7.529 3.671 21.591 1.00 69.00 126 HIS A O 1
ATOM 1010 N N . VAL A 1 127 ? -9.389 4.853 21.923 1.00 69.94 127 VAL A N 1
ATOM 1011 C CA . VAL A 1 127 ? -10.224 3.679 22.206 1.00 69.94 127 VAL A CA 1
ATOM 1012 C C . VAL A 1 127 ? -10.593 2.976 20.900 1.00 69.94 127 VAL A C 1
ATOM 10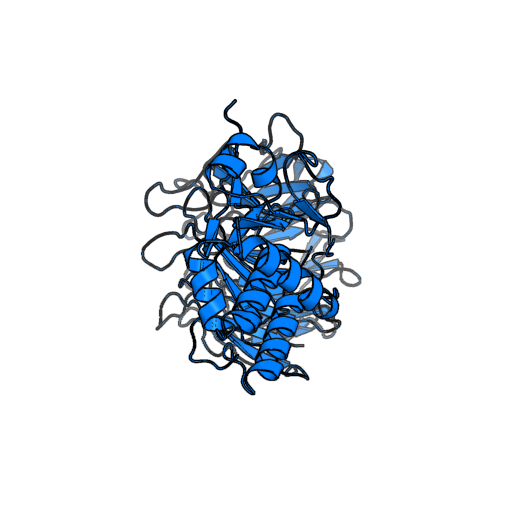14 O O . VAL A 1 127 ? -10.970 3.625 19.932 1.00 69.94 127 VAL A O 1
ATOM 1017 N N . SER A 1 128 ? -10.432 1.657 20.869 1.00 63.25 128 SER A N 1
ATOM 1018 C CA . SER A 1 128 ? -10.771 0.791 19.741 1.00 63.25 128 SER A CA 1
ATOM 1019 C C . SER A 1 128 ? -10.880 -0.661 20.227 1.00 63.25 128 SER A C 1
ATOM 1021 O O . SER A 1 128 ? -9.872 -1.375 20.289 1.00 63.25 128 SER A O 1
ATOM 1023 N N . PRO A 1 129 ? -12.077 -1.098 20.667 1.00 77.44 129 PRO A N 1
ATOM 1024 C CA . PRO A 1 129 ? -12.387 -2.511 20.858 1.00 77.44 129 PRO A CA 1
ATOM 1025 C C . PRO A 1 129 ? -11.988 -3.335 19.635 1.00 77.44 129 PRO A C 1
ATOM 1027 O O . PRO A 1 129 ? -12.251 -2.930 18.503 1.00 77.44 129 PRO A O 1
ATOM 1030 N N . ASN A 1 130 ? -11.402 -4.512 19.847 1.00 68.25 130 ASN A N 1
ATOM 1031 C CA . ASN A 1 130 ? -11.187 -5.439 18.741 1.00 68.25 130 ASN A CA 1
ATOM 1032 C C . ASN A 1 130 ? -12.529 -5.882 18.121 1.00 68.25 130 ASN A C 1
ATOM 1034 O O . ASN A 1 130 ? -13.597 -5.758 18.727 1.00 68.25 130 ASN A O 1
ATOM 1038 N N . HIS A 1 131 ? -12.469 -6.439 16.911 1.00 59.66 131 HIS A N 1
ATOM 1039 C CA . HIS A 1 131 ? -13.665 -6.766 16.134 1.00 59.66 131 HIS A CA 1
ATOM 1040 C C . HIS A 1 131 ? -14.617 -7.754 16.815 1.00 59.66 131 HIS A C 1
ATOM 1042 O O . HIS A 1 131 ? -15.830 -7.569 16.754 1.00 59.66 131 HIS A O 1
ATOM 1048 N N . GLY A 1 132 ? -14.081 -8.780 17.481 1.00 59.38 132 GLY A N 1
ATOM 1049 C CA . GLY A 1 132 ? -14.894 -9.780 18.168 1.00 59.38 132 GLY A CA 1
ATOM 1050 C C . GLY A 1 132 ? -15.624 -9.187 19.366 1.00 59.38 132 GLY A C 1
ATOM 1051 O O . GLY A 1 132 ? -16.791 -9.495 19.595 1.00 59.38 132 GLY A O 1
ATOM 1052 N N . PHE A 1 133 ? -14.973 -8.271 20.087 1.00 84.31 133 PHE A N 1
ATOM 1053 C CA . PHE A 1 133 ? -15.610 -7.532 21.175 1.00 84.31 133 PHE A CA 1
ATOM 1054 C C . PHE A 1 133 ? -16.676 -6.579 20.652 1.00 84.31 133 PHE A C 1
ATOM 1056 O O . PHE A 1 133 ? -17.765 -6.538 21.212 1.00 84.31 133 PHE A O 1
ATOM 1063 N N . LEU A 1 134 ? -16.407 -5.848 19.567 1.00 79.00 134 LEU A N 1
ATOM 1064 C CA . LEU A 1 134 ? -17.390 -4.930 18.995 1.00 79.00 134 LEU A CA 1
ATOM 1065 C C . LEU A 1 134 ? -18.639 -5.671 18.490 1.00 79.00 134 LEU A C 1
ATOM 1067 O O . LEU A 1 134 ? -19.747 -5.234 18.781 1.00 79.00 134 LEU A O 1
ATOM 1071 N N . GLN A 1 135 ? -18.481 -6.827 17.834 1.00 71.19 135 GLN A N 1
ATOM 1072 C CA . GLN A 1 135 ? -19.607 -7.681 17.424 1.00 71.19 135 GLN A CA 1
ATOM 1073 C C . GLN A 1 135 ? -20.430 -8.168 18.622 1.00 71.19 135 GLN A C 1
ATOM 1075 O O . GLN A 1 135 ? -21.659 -8.104 18.594 1.00 71.19 135 GLN A O 1
ATOM 1080 N N . GLN A 1 136 ? -19.766 -8.605 19.695 1.00 89.75 136 GLN A N 1
ATOM 1081 C CA . GLN A 1 136 ? -20.447 -8.996 20.930 1.00 89.75 136 GLN A CA 1
ATOM 1082 C C . GLN A 1 136 ? -21.181 -7.814 21.575 1.00 89.75 136 GLN A C 1
ATOM 1084 O O . GLN A 1 136 ? -22.297 -7.987 22.048 1.00 89.75 136 GLN A O 1
ATOM 1089 N N . LEU A 1 137 ? -20.605 -6.607 21.555 1.00 92.00 137 LEU A N 1
ATOM 1090 C CA . LEU A 1 137 ? -21.245 -5.391 22.068 1.00 92.00 137 LEU A CA 1
ATOM 1091 C C . LEU A 1 137 ? -22.466 -4.979 21.239 1.00 92.00 137 LEU A C 1
ATOM 1093 O O . LEU A 1 137 ? -23.457 -4.555 21.820 1.00 92.00 137 LEU A O 1
ATOM 1097 N N . MET A 1 138 ? -22.417 -5.128 19.914 1.00 84.94 138 MET A N 1
ATOM 1098 C CA . MET A 1 138 ? -23.560 -4.884 19.028 1.00 84.94 138 MET A CA 1
ATOM 1099 C C . MET A 1 138 ? -24.681 -5.901 19.262 1.00 84.94 138 MET A C 1
ATOM 1101 O O . MET A 1 138 ? -25.834 -5.520 19.433 1.00 84.94 138 MET A O 1
ATOM 1105 N N . ALA A 1 139 ? -24.347 -7.192 19.339 1.00 84.81 139 ALA A N 1
ATOM 1106 C CA . ALA A 1 139 ? -25.320 -8.233 19.673 1.00 84.81 139 ALA A CA 1
ATOM 1107 C C . ALA A 1 139 ? -25.925 -8.013 21.070 1.00 84.81 139 ALA A C 1
ATOM 1109 O O . ALA A 1 139 ? -27.117 -8.221 21.290 1.00 84.81 139 ALA A O 1
ATOM 1110 N N . TYR A 1 140 ? -25.106 -7.550 22.015 1.00 96.44 140 TYR A N 1
ATOM 1111 C CA . TYR A 1 140 ? -25.559 -7.209 23.353 1.00 96.44 140 TYR A CA 1
ATOM 1112 C C . TYR A 1 140 ? -26.478 -5.983 23.356 1.00 96.44 140 TYR A C 1
ATOM 1114 O O . TYR A 1 140 ? -27.510 -6.005 24.019 1.00 96.44 140 TYR A O 1
ATOM 1122 N N . GLU A 1 141 ? -26.159 -4.946 22.585 1.00 95.56 141 GLU A N 1
ATOM 1123 C CA . GLU A 1 141 ? -27.026 -3.785 22.390 1.00 95.56 141 GLU A CA 1
ATOM 1124 C C . GLU A 1 141 ? -28.403 -4.188 21.850 1.00 95.56 141 GLU A C 1
ATOM 1126 O O . GLU A 1 141 ? -29.421 -3.798 22.424 1.00 95.56 141 GLU A O 1
ATOM 1131 N N . ASP A 1 142 ? -28.435 -5.015 20.802 1.00 92.25 142 ASP A N 1
ATOM 1132 C CA . ASP A 1 142 ? -29.679 -5.535 20.234 1.00 92.25 142 ASP A CA 1
ATOM 1133 C C . ASP A 1 142 ? -30.489 -6.305 21.285 1.00 92.25 142 ASP A C 1
ATOM 1135 O O . ASP A 1 142 ? -31.691 -6.096 21.433 1.00 92.25 142 ASP A O 1
ATOM 1139 N N . SER A 1 143 ? -29.820 -7.114 22.114 1.00 96.69 143 SER A N 1
ATOM 1140 C CA . SER A 1 143 ? -30.479 -7.830 23.212 1.00 96.69 143 SER A CA 1
ATOM 1141 C C . SER A 1 143 ? -31.063 -6.910 24.296 1.00 96.69 143 SER A C 1
ATOM 1143 O O . SER A 1 143 ? -32.047 -7.277 24.937 1.00 96.69 143 SER A O 1
ATOM 1145 N N . LEU A 1 144 ? -30.475 -5.726 24.509 1.00 96.44 144 LEU A N 1
ATOM 1146 C CA . LEU A 1 144 ? -30.916 -4.762 25.522 1.00 96.44 144 LEU A CA 1
ATOM 1147 C C . LEU A 1 144 ? -32.022 -3.835 25.011 1.00 96.44 144 LEU A C 1
ATOM 1149 O O . LEU A 1 144 ? -32.943 -3.513 25.761 1.00 96.44 144 LEU A O 1
ATOM 1153 N N . PHE A 1 145 ? -31.922 -3.384 23.761 1.00 95.69 145 PHE A N 1
ATOM 1154 C CA . PHE A 1 145 ? -32.750 -2.300 23.228 1.00 95.69 145 PHE A CA 1
ATOM 1155 C C . PHE A 1 145 ? -33.612 -2.709 22.027 1.00 95.69 145 PHE A C 1
ATOM 1157 O O . PHE A 1 145 ? -34.436 -1.914 21.579 1.00 95.69 145 PHE A O 1
ATOM 1164 N N . GLY A 1 146 ? -33.449 -3.928 21.503 1.00 90.00 146 GLY A N 1
ATOM 1165 C CA . GLY A 1 146 ? -34.147 -4.418 20.308 1.00 90.00 146 GLY A CA 1
ATOM 1166 C C . GLY A 1 146 ? -33.719 -3.723 19.013 1.00 90.00 146 GLY A C 1
ATOM 1167 O O . GLY A 1 146 ? -34.459 -3.750 18.029 1.00 90.00 146 GLY A O 1
ATOM 1168 N N . SER A 1 147 ? -32.584 -3.023 19.042 1.00 85.56 147 SER A N 1
ATOM 1169 C CA . SER A 1 147 ? -31.993 -2.359 17.886 1.00 85.56 147 SER A CA 1
ATOM 1170 C C . SER A 1 147 ? -30.508 -2.107 18.112 1.00 85.56 147 SER A C 1
ATOM 1172 O O . SER A 1 147 ? -30.102 -1.759 19.221 1.00 85.56 147 SER A O 1
ATOM 1174 N N . ILE A 1 148 ? -29.733 -2.170 17.036 1.00 81.75 148 ILE A N 1
ATOM 1175 C CA . ILE A 1 148 ? -28.327 -1.762 16.982 1.00 81.75 148 ILE A CA 1
ATOM 1176 C C . ILE A 1 148 ? -28.213 -0.298 16.546 1.00 81.75 148 ILE A C 1
ATOM 1178 O O . ILE A 1 148 ? -28.764 0.097 15.517 1.00 81.75 148 ILE A O 1
ATOM 1182 N N . SER A 1 149 ? -27.494 0.519 17.320 1.00 80.44 149 SER A N 1
ATOM 1183 C CA . SER A 1 149 ? -27.283 1.946 17.019 1.00 80.44 149 SER A CA 1
ATOM 1184 C C . SER A 1 149 ? -26.050 2.207 16.171 1.00 80.44 149 SER A C 1
ATOM 1186 O O . SER A 1 149 ? -25.960 3.250 15.528 1.00 80.44 149 SER A O 1
ATOM 1188 N N . ILE A 1 150 ? -25.104 1.271 16.160 1.00 69.81 150 ILE A N 1
ATOM 1189 C CA . ILE A 1 150 ? -24.027 1.238 15.179 1.00 69.81 150 ILE A CA 1
ATOM 1190 C C . ILE A 1 150 ? -24.482 0.272 14.095 1.00 69.81 150 ILE A C 1
ATOM 1192 O O . ILE A 1 150 ? -24.397 -0.941 14.264 1.00 69.81 150 ILE A O 1
ATOM 1196 N N . ASN A 1 151 ? -25.023 0.826 13.012 1.00 55.56 151 ASN A N 1
ATOM 1197 C CA . ASN A 1 151 ? -25.444 0.055 11.852 1.00 55.56 151 ASN A CA 1
ATOM 1198 C C . ASN A 1 151 ? -24.542 0.381 10.659 1.00 55.56 151 ASN A C 1
ATOM 1200 O O . ASN A 1 151 ? -24.112 1.522 10.487 1.00 55.56 151 ASN A O 1
ATOM 1204 N N . PHE A 1 152 ? -24.236 -0.630 9.858 1.00 51.16 152 PHE A N 1
ATOM 1205 C CA . PHE A 1 152 ? -23.197 -0.592 8.833 1.00 51.16 152 PHE A CA 1
ATOM 1206 C C . PHE A 1 152 ? -23.722 -0.143 7.450 1.00 51.16 152 PHE A C 1
ATOM 1208 O O . PHE A 1 152 ? -23.326 -0.698 6.427 1.00 51.16 152 PHE A O 1
ATOM 1215 N N . ASP A 1 153 ? -24.604 0.864 7.414 1.00 41.06 153 ASP A N 1
ATOM 1216 C CA . ASP A 1 153 ? -25.208 1.410 6.185 1.00 41.06 153 ASP A CA 1
ATOM 1217 C C . ASP A 1 153 ? -24.569 2.741 5.748 1.00 41.06 153 ASP A C 1
ATOM 1219 O O . ASP A 1 153 ? -24.230 3.577 6.572 1.00 41.06 153 ASP A O 1
ATOM 1223 N N . ALA A 1 154 ? -24.447 2.970 4.439 1.00 42.66 154 ALA A N 1
ATOM 1224 C CA . ALA A 1 154 ? -23.493 3.887 3.793 1.00 42.66 154 ALA A CA 1
ATOM 1225 C C . ALA A 1 154 ? -23.459 5.389 4.191 1.00 42.66 154 ALA A C 1
ATOM 1227 O O . ALA A 1 154 ? -22.545 6.084 3.745 1.00 42.66 154 ALA A O 1
ATOM 1228 N N . ASP A 1 155 ? -24.392 5.896 5.002 1.00 42.19 155 ASP A N 1
ATOM 1229 C CA . ASP A 1 155 ? -24.572 7.338 5.264 1.00 42.19 155 ASP A CA 1
ATOM 1230 C C . ASP A 1 155 ? -24.105 7.816 6.654 1.00 42.19 155 ASP A C 1
ATOM 1232 O O . ASP A 1 155 ? -24.263 8.992 6.990 1.00 42.19 155 ASP A O 1
ATOM 1236 N N . ASP A 1 156 ? -23.506 6.947 7.470 1.00 45.09 156 ASP A N 1
ATOM 1237 C CA . ASP A 1 156 ? -23.076 7.295 8.827 1.00 45.09 156 ASP A CA 1
ATOM 1238 C C . ASP A 1 156 ? -21.536 7.306 8.996 1.00 45.09 156 ASP A C 1
ATOM 1240 O O . ASP A 1 156 ? -20.850 6.377 8.572 1.00 45.09 156 ASP A O 1
ATOM 1244 N N . PRO A 1 157 ? -20.940 8.354 9.603 1.00 45.00 157 PRO A N 1
ATOM 1245 C CA . PRO A 1 157 ? -19.486 8.501 9.735 1.00 45.00 157 PRO A CA 1
ATOM 1246 C C . PRO A 1 157 ? -18.810 7.452 10.639 1.00 45.00 157 PRO A C 1
ATOM 1248 O O . PRO A 1 157 ? -17.581 7.422 10.702 1.00 45.00 157 PRO A O 1
ATOM 1251 N N . PHE A 1 158 ? -19.583 6.601 11.322 1.00 47.81 158 PHE A N 1
ATOM 1252 C CA . PHE A 1 158 ? -19.100 5.431 12.067 1.00 47.81 158 PHE A CA 1
ATOM 1253 C C . PHE A 1 158 ? -19.270 4.105 11.306 1.00 47.81 158 PHE A C 1
ATOM 1255 O O . PHE A 1 158 ? -19.099 3.035 11.893 1.00 47.81 158 PHE A O 1
ATOM 1262 N N . VAL A 1 159 ? -19.633 4.147 10.022 1.00 51.12 159 VAL A N 1
ATOM 1263 C CA . VAL A 1 159 ? -19.943 2.942 9.248 1.00 51.12 159 VAL A CA 1
ATOM 1264 C C . VAL A 1 159 ? -18.688 2.232 8.810 1.00 51.12 159 VAL A C 1
ATOM 1266 O O . VAL A 1 159 ? -17.872 2.727 8.033 1.00 51.12 159 VAL A O 1
ATOM 1269 N N . CYS A 1 160 ? -18.595 1.008 9.294 1.00 55.84 160 CYS A N 1
ATOM 1270 C CA . CYS A 1 160 ? -17.703 -0.001 8.788 1.00 55.84 160 CYS A CA 1
ATOM 1271 C C . CYS A 1 160 ? -18.442 -0.802 7.723 1.00 55.84 160 CYS A C 1
ATOM 1273 O O . CYS A 1 160 ? -19.510 -1.341 7.981 1.00 55.84 160 CYS A O 1
ATOM 1275 N N . PHE A 1 161 ? -17.915 -0.865 6.509 1.00 54.62 161 PHE A N 1
ATOM 1276 C CA . PHE A 1 161 ? -18.585 -1.575 5.427 1.00 54.62 161 PHE A CA 1
ATOM 1277 C C . PHE A 1 161 ? -18.254 -3.057 5.537 1.00 54.62 161 PHE A C 1
ATOM 1279 O O . PHE A 1 161 ? -17.223 -3.521 5.046 1.00 54.62 161 PHE A O 1
ATOM 1286 N N . THR A 1 162 ? -19.120 -3.802 6.222 1.00 63.84 162 THR A N 1
ATOM 1287 C CA . THR A 1 162 ? -18.947 -5.250 6.342 1.00 63.84 162 THR A CA 1
ATOM 1288 C C . THR A 1 162 ? -19.123 -5.916 4.982 1.00 63.84 162 THR A C 1
ATOM 1290 O O . THR A 1 162 ? -20.049 -5.625 4.224 1.00 63.84 162 THR A O 1
ATOM 1293 N N . VAL A 1 163 ? -18.189 -6.805 4.651 1.00 66.69 163 VAL A N 1
ATOM 1294 C CA . VAL A 1 163 ? -18.249 -7.573 3.411 1.00 66.69 163 VAL A CA 1
ATOM 1295 C C . VAL A 1 163 ? -19.465 -8.510 3.465 1.00 66.69 163 VAL A C 1
ATOM 1297 O O . VAL A 1 163 ? -19.633 -9.207 4.469 1.00 66.69 163 VAL A O 1
ATOM 1300 N N . PRO A 1 164 ? -20.298 -8.573 2.408 1.00 61.78 164 PRO A N 1
ATOM 1301 C CA . PRO A 1 164 ? -21.422 -9.502 2.346 1.00 61.78 164 PRO A CA 1
ATOM 1302 C C . PRO A 1 164 ? -20.981 -10.959 2.535 1.00 61.78 164 PRO A C 1
ATOM 1304 O O . PRO A 1 164 ? -19.892 -11.343 2.109 1.00 61.78 164 PRO A O 1
ATOM 1307 N N . THR A 1 165 ? -21.839 -11.793 3.127 1.00 73.06 165 THR A N 1
ATOM 1308 C CA . THR A 1 165 ? -21.618 -13.242 3.244 1.00 73.06 165 THR A CA 1
ATOM 1309 C C . THR A 1 165 ? -22.658 -14.004 2.403 1.00 73.06 165 THR A C 1
ATOM 1311 O O . THR A 1 165 ? -23.848 -13.960 2.715 1.00 73.06 165 THR A O 1
ATOM 1314 N N . PRO A 1 166 ? -22.254 -14.703 1.320 1.00 74.06 166 PRO A N 1
ATOM 1315 C CA . PRO A 1 166 ? -20.886 -14.865 0.813 1.00 74.06 166 PRO A CA 1
ATOM 1316 C C . PRO A 1 166 ? -20.337 -13.596 0.127 1.00 74.06 166 PRO A C 1
ATOM 1318 O O . PRO A 1 166 ? -21.122 -12.796 -0.390 1.00 74.06 166 PRO A O 1
ATOM 1321 N N . PRO A 1 167 ? -19.000 -13.421 0.078 1.00 75.81 167 PRO A N 1
ATOM 1322 C CA . PRO A 1 167 ? -18.389 -12.282 -0.598 1.00 75.81 167 PRO A CA 1
ATOM 1323 C C . PRO A 1 167 ? -18.678 -12.313 -2.107 1.00 75.81 167 PRO A C 1
ATOM 1325 O O . PRO A 1 167 ? -18.785 -13.394 -2.700 1.00 75.81 167 PRO A O 1
ATOM 1328 N N . PRO A 1 168 ? -18.794 -11.143 -2.758 1.00 76.56 168 PRO A N 1
ATOM 1329 C CA . PRO A 1 168 ? -19.109 -11.072 -4.177 1.00 76.56 168 PRO A CA 1
ATOM 1330 C C . PRO A 1 168 ? -17.901 -11.515 -5.016 1.00 76.56 168 PRO A C 1
ATOM 1332 O O . PRO A 1 168 ? -16.873 -10.852 -5.023 1.00 76.56 168 PRO A O 1
ATOM 1335 N N . SER A 1 169 ? -18.012 -12.634 -5.736 1.00 84.19 169 SER A N 1
ATOM 1336 C CA . SER A 1 169 ? -16.910 -13.173 -6.550 1.00 84.19 169 SER A CA 1
ATOM 1337 C C . SER A 1 169 ? -16.670 -12.352 -7.820 1.00 84.19 169 SER A C 1
ATOM 1339 O O . SER A 1 169 ? -17.615 -11.998 -8.527 1.00 84.19 169 SER A O 1
ATOM 1341 N N . ASN A 1 170 ? -15.394 -12.097 -8.132 1.00 84.00 170 ASN A N 1
ATOM 1342 C CA . ASN A 1 170 ? -14.930 -11.347 -9.304 1.00 84.00 170 ASN A CA 1
ATOM 1343 C C . ASN A 1 170 ? -15.581 -9.965 -9.447 1.00 84.00 170 ASN A C 1
ATOM 1345 O O . ASN A 1 170 ? -15.839 -9.492 -10.556 1.00 84.00 170 ASN A O 1
ATOM 1349 N N . ALA A 1 171 ? -15.849 -9.313 -8.319 1.00 84.81 171 ALA A N 1
ATOM 1350 C CA . ALA A 1 171 ? -16.502 -8.018 -8.267 1.00 84.81 171 ALA A CA 1
ATOM 1351 C C . ALA A 1 171 ? -15.827 -7.099 -7.248 1.00 84.81 171 ALA A C 1
ATOM 1353 O O . ALA A 1 171 ? -15.206 -7.548 -6.283 1.00 84.81 171 ALA A O 1
ATOM 1354 N N . TRP A 1 172 ? -15.974 -5.796 -7.486 1.00 83.94 172 TRP A N 1
ATOM 1355 C CA . TRP A 1 172 ? -15.562 -4.763 -6.548 1.00 83.94 172 TRP A CA 1
ATOM 1356 C C . TRP A 1 172 ? -16.675 -4.477 -5.547 1.00 83.94 172 TRP A C 1
ATOM 1358 O O . TRP A 1 172 ? -17.849 -4.378 -5.908 1.00 83.94 172 TRP A O 1
ATOM 1368 N N . PHE A 1 173 ? -16.288 -4.302 -4.293 1.00 80.56 173 PHE A N 1
ATOM 1369 C CA . PHE A 1 173 ? -17.156 -3.893 -3.203 1.00 80.56 173 PHE A CA 1
ATOM 1370 C C . PHE A 1 173 ? -16.605 -2.612 -2.587 1.00 80.56 173 PHE A C 1
ATOM 1372 O O . PHE A 1 173 ? -15.443 -2.554 -2.188 1.00 80.56 173 PHE A O 1
ATOM 1379 N N . PHE A 1 174 ? -17.427 -1.572 -2.524 1.00 77.31 174 PHE A N 1
ATOM 1380 C CA . PHE A 1 174 ? -17.047 -0.328 -1.869 1.00 77.31 174 PHE A CA 1
ATOM 1381 C C . PHE A 1 174 ? -16.987 -0.542 -0.355 1.00 77.31 174 PHE A C 1
ATOM 1383 O O . PHE A 1 174 ? -17.979 -0.949 0.242 1.00 77.31 174 PHE A O 1
ATOM 1390 N N . VAL A 1 175 ? -15.833 -0.254 0.253 1.00 75.75 175 VAL A N 1
ATOM 1391 C CA . VAL A 1 175 ? -15.605 -0.467 1.694 1.00 75.75 175 VAL A CA 1
ATOM 1392 C C . VAL A 1 175 ? -15.540 0.820 2.504 1.00 75.75 175 VAL A C 1
ATOM 1394 O O . VAL A 1 175 ? -15.094 0.824 3.647 1.00 75.75 175 VAL A O 1
ATOM 1397 N N . GLY A 1 176 ? -15.982 1.929 1.919 1.00 73.25 176 GLY A N 1
ATOM 1398 C CA . GLY A 1 176 ? -15.976 3.227 2.572 1.00 73.25 176 GLY A CA 1
ATOM 1399 C C . GLY A 1 176 ? -14.810 4.108 2.157 1.00 73.25 176 GLY A C 1
ATOM 1400 O O . GLY A 1 176 ? -14.143 3.903 1.137 1.00 73.25 176 GLY A O 1
ATOM 1401 N N . ASN A 1 177 ? -14.604 5.152 2.951 1.00 76.88 177 ASN A N 1
ATOM 1402 C CA . ASN A 1 177 ? -13.670 6.224 2.659 1.00 76.88 177 ASN A CA 1
ATOM 1403 C C . ASN A 1 177 ? -12.677 6.400 3.808 1.00 76.88 177 ASN A C 1
ATOM 1405 O O . ASN A 1 177 ? -13.059 6.375 4.975 1.00 76.88 177 ASN A O 1
ATOM 1409 N N . MET A 1 178 ? -11.426 6.699 3.466 1.00 86.88 178 MET A N 1
ATOM 1410 C CA . MET A 1 178 ? -10.471 7.281 4.408 1.00 86.88 178 MET A CA 1
ATOM 1411 C C . MET A 1 178 ? -10.934 8.682 4.847 1.00 86.88 178 MET A C 1
ATOM 1413 O O . MET A 1 178 ? -11.615 9.396 4.102 1.00 86.88 178 MET A O 1
ATOM 1417 N N . SER A 1 179 ? -10.473 9.137 6.009 1.00 81.38 179 SER A N 1
ATOM 1418 C CA . SER A 1 179 ? -10.761 10.466 6.566 1.00 81.38 179 SER A CA 1
ATOM 1419 C C . SER A 1 179 ? -10.258 11.615 5.687 1.00 81.38 179 SER A C 1
ATOM 1421 O O . SER A 1 179 ? -10.806 12.715 5.712 1.00 81.38 179 SER A O 1
ATOM 1423 N N . SER A 1 180 ? -9.201 11.372 4.906 1.00 82.00 180 SER A N 1
ATOM 1424 C CA . SER A 1 180 ? -8.567 12.377 4.053 1.00 82.00 180 SER A CA 1
ATOM 1425 C C . SER A 1 180 ? -8.380 11.870 2.631 1.00 82.00 180 SER A C 1
ATOM 1427 O O . SER A 1 180 ? -7.898 10.755 2.412 1.00 82.00 180 SER A O 1
ATOM 1429 N N . ILE A 1 181 ? -8.684 12.729 1.655 1.00 83.75 181 ILE A N 1
ATOM 1430 C CA . ILE A 1 181 ? -8.332 12.501 0.249 1.00 83.75 181 ILE A CA 1
ATOM 1431 C C . ILE A 1 181 ? -6.813 12.466 0.099 1.00 83.75 181 ILE A C 1
ATOM 1433 O O . ILE A 1 181 ? -6.106 13.332 0.622 1.00 83.75 181 ILE A O 1
ATOM 1437 N N . ARG A 1 182 ? -6.291 11.448 -0.589 1.00 96.25 182 ARG A N 1
ATOM 1438 C CA . ARG A 1 182 ? -4.841 11.270 -0.717 1.00 96.25 182 ARG A CA 1
ATOM 1439 C C . ARG A 1 182 ? -4.458 10.447 -1.936 1.00 96.25 182 ARG A C 1
ATOM 1441 O O . ARG A 1 182 ? -5.061 9.426 -2.246 1.00 96.25 182 ARG A O 1
ATOM 1448 N N . TYR A 1 183 ? -3.363 10.840 -2.570 1.00 98.19 183 TYR A N 1
ATOM 1449 C CA . TYR A 1 183 ? -2.641 10.050 -3.569 1.00 98.19 183 TYR A CA 1
ATOM 1450 C C . TYR A 1 183 ? -1.142 10.072 -3.251 1.00 98.19 183 TYR A C 1
ATOM 1452 O O . TYR A 1 183 ? -0.704 10.879 -2.428 1.00 98.19 183 TYR A O 1
ATOM 1460 N N . LEU A 1 184 ? -0.358 9.171 -3.858 1.00 98.31 184 LEU A N 1
ATOM 1461 C CA . LEU A 1 184 ? 1.083 9.017 -3.559 1.00 98.31 184 LEU A CA 1
ATOM 1462 C C . LEU A 1 184 ? 1.376 8.712 -2.075 1.00 98.31 184 LEU A C 1
ATOM 1464 O O . LEU A 1 184 ? 2.430 9.085 -1.552 1.00 98.31 184 LEU A O 1
ATOM 1468 N N . HIS A 1 185 ? 0.415 8.073 -1.407 1.00 98.50 185 HIS A N 1
ATOM 1469 C CA . HIS A 1 185 ? 0.544 7.515 -0.065 1.00 98.50 185 HIS A CA 1
ATOM 1470 C C . HIS A 1 185 ? 1.050 6.070 -0.149 1.00 98.50 185 HIS A C 1
ATOM 1472 O O . HIS A 1 185 ? 1.180 5.510 -1.241 1.00 98.50 185 HIS A O 1
ATOM 1478 N N . THR A 1 186 ? 1.312 5.463 1.003 1.00 98.25 186 THR A N 1
ATOM 1479 C CA . THR A 1 186 ? 1.618 4.034 1.109 1.00 98.25 186 THR A CA 1
ATOM 1480 C C . THR A 1 186 ? 0.541 3.318 1.914 1.00 98.25 186 THR A C 1
ATOM 1482 O O . THR A 1 186 ? -0.078 3.915 2.797 1.00 98.25 186 THR A O 1
ATOM 1485 N N . SER A 1 187 ? 0.339 2.041 1.599 1.00 97.31 187 SER A N 1
ATOM 1486 C CA . SER A 1 187 ? -0.518 1.118 2.340 1.00 97.31 187 SER A CA 1
ATOM 1487 C C . SER A 1 187 ? 0.301 -0.120 2.670 1.00 97.31 187 SER A C 1
ATOM 1489 O O . SER A 1 187 ? 0.856 -0.748 1.766 1.00 97.31 187 SER A O 1
ATOM 1491 N N . THR A 1 188 ? 0.401 -0.442 3.953 1.00 95.38 188 THR A N 1
ATOM 1492 C CA . THR A 1 188 ? 1.233 -1.526 4.473 1.00 95.38 188 THR A CA 1
ATOM 1493 C C . THR A 1 188 ? 0.335 -2.513 5.205 1.00 95.38 188 THR A C 1
ATOM 1495 O O . THR A 1 188 ? -0.356 -2.130 6.145 1.00 95.38 188 THR A O 1
ATOM 1498 N N . LEU A 1 189 ? 0.343 -3.775 4.771 1.00 92.88 189 LEU A N 1
ATOM 1499 C CA . LEU A 1 189 ? -0.319 -4.858 5.493 1.00 92.88 189 LEU A CA 1
ATOM 1500 C C . LEU A 1 189 ? 0.399 -5.090 6.827 1.00 92.88 189 LEU A C 1
ATOM 1502 O O . LEU A 1 189 ? 1.624 -5.234 6.861 1.00 92.88 189 LEU A O 1
ATOM 1506 N N . ILE A 1 190 ? -0.366 -5.135 7.907 1.00 88.56 190 ILE A N 1
ATOM 1507 C CA . ILE A 1 190 ? 0.097 -5.444 9.251 1.00 88.56 190 ILE A CA 1
ATOM 1508 C C . ILE A 1 190 ? -0.171 -6.927 9.492 1.00 88.56 190 ILE A C 1
ATOM 1510 O O . ILE A 1 190 ? -1.292 -7.353 9.742 1.00 88.56 190 ILE A O 1
ATOM 1514 N N . SER A 1 191 ? 0.882 -7.735 9.382 1.00 82.81 191 SER A N 1
ATOM 1515 C CA . SER A 1 191 ? 0.784 -9.205 9.402 1.00 82.81 191 SER A CA 1
ATOM 1516 C C . SER A 1 191 ? 0.233 -9.817 10.696 1.00 82.81 191 SER A C 1
ATOM 1518 O O . SER A 1 191 ? -0.082 -11.001 10.715 1.00 82.81 191 SER A O 1
ATOM 1520 N N . GLN A 1 192 ? 0.152 -9.058 11.791 1.00 78.69 192 GLN A N 1
ATOM 1521 C CA . GLN A 1 192 ? -0.326 -9.563 13.080 1.00 78.69 192 GLN A CA 1
ATOM 1522 C C . GLN A 1 192 ? -1.852 -9.611 13.169 1.00 78.69 192 GLN A C 1
ATOM 1524 O O . GLN A 1 192 ? -2.377 -10.437 13.909 1.00 78.69 192 GLN A O 1
ATOM 1529 N N . ASP A 1 193 ? -2.546 -8.716 12.466 1.00 78.00 193 ASP A N 1
ATOM 1530 C CA . ASP A 1 193 ? -3.999 -8.547 12.564 1.00 78.00 193 ASP A CA 1
ATOM 1531 C C . ASP A 1 193 ? -4.688 -8.354 11.201 1.00 78.00 193 ASP A C 1
ATOM 1533 O O . ASP A 1 193 ? -5.878 -8.041 11.149 1.00 78.00 193 ASP A O 1
ATOM 1537 N N . ASP A 1 194 ? -3.945 -8.546 10.107 1.00 83.00 194 ASP A N 1
ATOM 1538 C CA . ASP A 1 194 ? -4.364 -8.368 8.712 1.00 83.00 194 ASP A CA 1
ATOM 1539 C C . ASP A 1 194 ? -4.893 -6.967 8.376 1.00 83.00 194 ASP A C 1
ATOM 1541 O O . ASP A 1 194 ? -5.486 -6.749 7.315 1.00 83.00 194 ASP A O 1
ATOM 1545 N N . SER A 1 195 ? -4.664 -5.994 9.255 1.00 87.38 195 SER A N 1
ATOM 1546 C CA . SER A 1 195 ? -5.066 -4.619 9.015 1.00 87.38 195 SER A CA 1
ATOM 1547 C C . SER A 1 195 ? -4.155 -3.938 7.991 1.00 87.38 195 SER A C 1
ATOM 1549 O O . SER A 1 195 ? -3.028 -4.368 7.733 1.00 87.38 195 SER A O 1
ATOM 1551 N N . VAL A 1 196 ? -4.647 -2.883 7.345 1.00 94.38 196 VAL A N 1
ATOM 1552 C CA . VAL A 1 196 ? -3.889 -2.133 6.340 1.00 94.38 196 VAL A CA 1
ATOM 1553 C C . VAL A 1 196 ? -3.653 -0.717 6.831 1.00 94.38 196 VAL A C 1
ATOM 1555 O O . VAL A 1 196 ? -4.546 0.132 6.783 1.00 94.38 196 VAL A O 1
ATOM 1558 N N . LEU A 1 197 ? -2.411 -0.445 7.230 1.00 95.12 197 LEU A N 1
ATOM 1559 C CA . LEU A 1 197 ? -1.978 0.881 7.638 1.00 95.12 197 LEU A CA 1
ATOM 1560 C C . LEU A 1 197 ? -1.739 1.759 6.406 1.00 95.12 197 LEU A C 1
ATOM 1562 O O . LEU A 1 197 ? -0.835 1.517 5.607 1.00 95.12 197 LEU A O 1
ATOM 1566 N N . ILE A 1 198 ? -2.516 2.826 6.287 1.00 97.62 198 ILE A N 1
ATOM 1567 C CA . ILE A 1 198 ? -2.454 3.827 5.228 1.00 97.62 198 ILE A CA 1
ATOM 1568 C C . ILE A 1 198 ? -1.767 5.072 5.788 1.00 97.62 198 ILE A C 1
ATOM 1570 O O . ILE A 1 198 ? -2.239 5.677 6.753 1.00 97.62 198 ILE A O 1
ATOM 1574 N N . THR A 1 199 ? -0.646 5.484 5.191 1.00 97.19 199 THR A N 1
ATOM 1575 C CA . THR A 1 199 ? 0.188 6.567 5.741 1.00 97.19 199 THR A CA 1
ATOM 1576 C C . THR A 1 199 ? 0.502 7.657 4.724 1.00 97.19 199 THR A C 1
ATOM 1578 O O . THR A 1 199 ? 0.879 7.393 3.579 1.00 97.19 199 THR A O 1
ATOM 1581 N N . GLY A 1 200 ? 0.379 8.912 5.162 1.00 98.06 200 GLY A N 1
ATOM 1582 C CA . GLY A 1 200 ? 0.811 10.081 4.399 1.00 98.06 200 GLY A CA 1
ATOM 1583 C C . GLY A 1 200 ? 0.088 10.279 3.069 1.00 98.06 200 GLY A C 1
ATOM 1584 O O . GLY A 1 200 ? -1.106 10.020 2.947 1.00 98.06 200 GLY A O 1
ATOM 1585 N N . GLY A 1 201 ? 0.802 10.771 2.065 1.00 98.44 201 GLY A N 1
ATOM 1586 C CA . GLY A 1 201 ? 0.235 11.158 0.775 1.00 98.44 201 GLY A CA 1
ATOM 1587 C C . GLY A 1 201 ? -0.036 12.651 0.667 1.00 98.44 201 GLY A C 1
ATOM 1588 O O . GLY A 1 201 ? 0.262 13.430 1.571 1.00 98.44 201 GLY A O 1
ATOM 1589 N N . TYR A 1 202 ? -0.547 13.052 -0.491 1.00 98.38 202 TYR A N 1
ATOM 1590 C CA . TYR A 1 202 ? -0.796 14.445 -0.843 1.00 98.38 202 TYR A CA 1
ATOM 1591 C C . TYR A 1 202 ? -2.278 14.641 -1.158 1.00 98.38 202 TYR A C 1
ATOM 1593 O O . TYR A 1 202 ? -2.867 13.839 -1.884 1.00 98.38 202 TYR A O 1
ATOM 1601 N N . ASN A 1 203 ? -2.883 15.700 -0.621 1.00 93.25 203 ASN A N 1
ATOM 1602 C CA . ASN A 1 203 ? -4.314 15.990 -0.780 1.00 93.25 203 ASN A CA 1
ATOM 1603 C C . ASN A 1 203 ? -4.602 17.072 -1.840 1.00 93.25 203 ASN A C 1
ATOM 1605 O O . ASN A 1 203 ? -5.651 17.703 -1.799 1.00 93.25 203 ASN A O 1
ATOM 1609 N N . ALA A 1 204 ? -3.662 17.304 -2.766 1.00 91.75 204 ALA A N 1
ATOM 1610 C CA . ALA A 1 204 ? -3.624 18.426 -3.719 1.00 91.75 204 ALA A CA 1
ATOM 1611 C C . ALA A 1 204 ? -3.317 19.815 -3.123 1.00 91.75 204 ALA A C 1
ATOM 1613 O O . ALA A 1 204 ? -3.153 20.765 -3.884 1.00 91.75 204 ALA A O 1
ATOM 1614 N N . VAL A 1 205 ? -3.171 19.940 -1.800 1.00 92.12 205 VAL A N 1
ATOM 1615 C CA . VAL A 1 205 ? -2.768 21.191 -1.134 1.00 92.12 205 VAL A CA 1
ATOM 1616 C C . VAL A 1 205 ? -1.478 20.979 -0.347 1.00 92.12 205 VAL A C 1
ATOM 1618 O O . VAL A 1 205 ? -0.461 21.609 -0.636 1.00 92.12 205 VAL A O 1
ATOM 1621 N N . VAL A 1 206 ? -1.482 20.037 0.595 1.00 96.44 206 VAL A N 1
ATOM 1622 C CA . VAL A 1 206 ? -0.373 19.720 1.501 1.00 96.44 206 VAL A CA 1
ATOM 1623 C C . VAL A 1 206 ? -0.105 18.218 1.569 1.00 96.44 206 VAL A C 1
ATOM 1625 O O . VAL A 1 206 ? -0.980 17.383 1.327 1.00 96.44 206 VAL A O 1
ATOM 1628 N N . GLY A 1 207 ? 1.135 17.866 1.910 1.00 97.25 207 GLY A N 1
ATOM 1629 C CA . GLY A 1 207 ? 1.462 16.524 2.376 1.00 97.25 207 GLY A CA 1
ATOM 1630 C C . GLY A 1 207 ? 0.738 16.230 3.690 1.00 97.25 207 GLY A C 1
ATOM 1631 O O . GLY A 1 207 ? 0.504 17.136 4.491 1.00 97.25 207 GLY A O 1
ATOM 1632 N N . LEU A 1 208 ? 0.415 14.963 3.929 1.00 97.56 208 LEU A N 1
ATOM 1633 C CA . LEU A 1 208 ? -0.293 14.510 5.122 1.00 97.56 208 LEU A CA 1
ATOM 1634 C C . LEU A 1 208 ? 0.661 13.805 6.093 1.00 97.56 208 LEU A C 1
ATOM 1636 O O . LEU A 1 208 ? 1.531 13.039 5.681 1.00 97.56 208 LEU A O 1
ATOM 1640 N N . ALA A 1 209 ? 0.488 14.056 7.393 1.00 96.31 209 ALA A N 1
ATOM 1641 C CA . ALA A 1 209 ? 1.110 13.270 8.468 1.00 96.31 209 ALA A CA 1
ATOM 1642 C C . ALA A 1 209 ? 0.165 12.193 9.020 1.00 96.31 209 ALA A C 1
ATOM 1644 O O . ALA A 1 209 ? 0.611 11.260 9.682 1.00 96.31 209 ALA A O 1
ATOM 1645 N N . SER A 1 210 ? -1.135 12.322 8.737 1.00 93.50 210 SER A N 1
ATOM 1646 C CA . SER A 1 210 ? -2.177 11.415 9.216 1.00 93.50 210 SER A CA 1
ATOM 1647 C C . SER A 1 210 ? -1.928 9.986 8.751 1.00 93.50 210 SER A C 1
ATOM 1649 O O . SER A 1 210 ? -1.614 9.765 7.568 1.00 93.50 210 SER A O 1
ATOM 1651 N N . THR A 1 211 ? -2.158 9.048 9.661 1.00 93.50 211 THR A N 1
ATOM 1652 C CA . THR A 1 211 ? -2.230 7.625 9.356 1.00 93.50 211 THR A CA 1
ATOM 1653 C C . THR A 1 211 ? -3.596 7.086 9.762 1.00 93.50 211 THR A C 1
ATOM 1655 O O . THR A 1 211 ? -4.242 7.608 10.674 1.00 93.50 211 THR A O 1
ATOM 1658 N N . GLU A 1 212 ? -4.063 6.086 9.031 1.00 91.19 212 GLU A N 1
ATOM 1659 C CA . GLU A 1 212 ? -5.355 5.440 9.240 1.00 91.19 212 GLU A CA 1
ATOM 1660 C C . GLU A 1 212 ? -5.187 3.946 9.004 1.00 91.19 212 GLU A C 1
ATOM 1662 O O . GLU A 1 212 ? -4.349 3.544 8.201 1.00 91.19 212 GLU A O 1
ATOM 1667 N N . ASN A 1 213 ? -5.966 3.126 9.692 1.00 89.94 213 ASN A N 1
ATOM 1668 C CA . ASN A 1 213 ? -5.925 1.684 9.557 1.00 89.94 213 ASN A CA 1
ATOM 1669 C C . ASN A 1 213 ? -7.253 1.176 9.002 1.00 89.94 213 ASN A C 1
ATOM 1671 O O . ASN A 1 213 ? -8.303 1.504 9.552 1.00 89.94 213 ASN A O 1
ATOM 1675 N N . TYR A 1 214 ? -7.215 0.387 7.932 1.00 90.62 214 TYR A N 1
ATOM 1676 C CA . TYR A 1 214 ? -8.377 -0.381 7.493 1.00 90.62 214 TYR A CA 1
ATOM 1677 C C . TYR A 1 214 ? -8.353 -1.750 8.169 1.00 90.62 214 TYR A C 1
ATOM 1679 O O . TYR A 1 214 ? -7.353 -2.457 8.073 1.00 90.62 214 TYR A O 1
ATOM 1687 N N . ILE A 1 215 ? -9.444 -2.129 8.830 1.00 83.88 215 ILE A N 1
ATOM 1688 C CA . ILE A 1 215 ? -9.556 -3.387 9.575 1.00 83.88 215 ILE A CA 1
ATOM 1689 C C . ILE A 1 215 ? -10.515 -4.312 8.811 1.00 83.88 215 ILE A C 1
ATOM 1691 O O . ILE A 1 215 ? -11.730 -4.129 8.908 1.00 83.88 215 ILE A O 1
ATOM 1695 N N . PRO A 1 216 ? -10.022 -5.314 8.053 1.00 80.56 216 PRO A N 1
ATOM 1696 C CA . PRO A 1 216 ? -10.877 -6.118 7.179 1.00 80.56 216 PRO A CA 1
ATOM 1697 C C . PRO A 1 216 ? -11.992 -6.877 7.897 1.00 80.56 216 PRO A C 1
ATOM 1699 O O . PRO A 1 216 ? -13.067 -7.050 7.333 1.00 80.56 216 PRO A O 1
ATOM 1702 N N . SER A 1 217 ? -11.759 -7.315 9.137 1.00 74.19 217 SER A N 1
ATOM 1703 C CA . SER A 1 217 ? -12.741 -8.093 9.902 1.00 74.19 217 SER A CA 1
ATOM 1704 C C . SER A 1 217 ? -13.967 -7.287 10.335 1.00 74.19 217 SER A C 1
ATOM 1706 O O . SER A 1 217 ? -15.018 -7.871 10.590 1.00 74.19 217 SER A O 1
ATOM 1708 N N . THR A 1 218 ? -13.852 -5.960 10.412 1.00 70.12 218 THR A N 1
ATOM 1709 C CA . THR A 1 218 ? -14.981 -5.061 10.684 1.00 70.12 218 THR A CA 1
ATOM 1710 C C . THR A 1 218 ? -15.410 -4.269 9.458 1.00 70.12 218 THR A C 1
ATOM 1712 O O . THR A 1 218 ? -16.531 -3.777 9.424 1.00 70.12 218 THR A O 1
ATOM 1715 N N . GLY A 1 219 ? -14.531 -4.110 8.466 1.00 74.38 219 GLY A N 1
ATOM 1716 C CA . GLY A 1 219 ? -14.717 -3.166 7.367 1.00 74.38 219 GLY A CA 1
ATOM 1717 C C . GLY A 1 219 ? -14.547 -1.703 7.788 1.00 74.38 219 GLY A C 1
ATOM 1718 O O . GLY A 1 219 ? -15.002 -0.810 7.076 1.00 74.38 219 GLY A O 1
ATOM 1719 N N . CYS A 1 220 ? -13.963 -1.435 8.965 1.00 74.62 220 CYS A N 1
ATOM 1720 C CA . CYS A 1 220 ? -13.826 -0.077 9.497 1.00 74.62 220 CYS A CA 1
ATOM 1721 C C . CYS A 1 220 ? -12.530 0.586 9.034 1.00 74.62 220 CYS A C 1
ATOM 1723 O O . CYS A 1 220 ? -11.478 -0.056 8.985 1.00 74.62 220 CYS A O 1
ATOM 1725 N N . PHE A 1 221 ? -12.585 1.909 8.870 1.00 81.00 221 PHE A N 1
ATOM 1726 C CA . PHE A 1 221 ? -11.408 2.769 8.957 1.00 81.00 221 PHE A CA 1
ATOM 1727 C C . PHE A 1 221 ? -11.253 3.300 10.382 1.00 81.00 221 PHE A C 1
ATOM 1729 O O . PHE A 1 221 ? -12.211 3.771 10.991 1.00 81.00 221 PHE A O 1
ATOM 1736 N N . GLN A 1 222 ? -10.031 3.255 10.903 1.00 79.56 222 GLN A N 1
ATOM 1737 C CA . GLN A 1 222 ? -9.674 3.794 12.207 1.00 79.56 222 GLN A CA 1
ATOM 1738 C C . GLN A 1 222 ? -8.567 4.837 12.059 1.00 79.56 222 GLN A C 1
ATOM 1740 O O . GLN A 1 222 ? -7.500 4.555 11.519 1.00 79.56 222 GLN A O 1
ATOM 1745 N N . THR A 1 223 ? -8.779 6.038 12.596 1.00 82.69 223 THR A N 1
ATOM 1746 C CA . THR A 1 223 ? -7.720 7.051 12.686 1.00 82.69 223 THR A CA 1
ATOM 1747 C C . THR A 1 223 ? -6.640 6.607 13.671 1.00 82.69 223 THR A C 1
ATOM 1749 O O . THR A 1 223 ? -6.937 6.265 14.818 1.00 82.69 223 THR A O 1
ATOM 1752 N N . MET A 1 224 ? -5.381 6.671 13.243 1.00 84.00 224 MET A N 1
ATOM 1753 C CA . MET A 1 224 ? -4.218 6.284 14.039 1.00 84.00 224 MET A CA 1
ATOM 1754 C C . MET A 1 224 ? -3.345 7.507 14.363 1.00 84.00 224 MET A C 1
ATOM 1756 O O . MET A 1 224 ? -3.602 8.636 13.928 1.00 84.00 224 MET A O 1
ATOM 1760 N N . SER A 1 225 ? -2.294 7.300 15.156 1.00 85.81 225 SER A N 1
ATOM 1761 C CA . SER A 1 225 ? -1.317 8.349 15.469 1.00 85.81 225 SER A CA 1
ATOM 1762 C C . SER A 1 225 ? -0.643 8.892 14.202 1.00 85.81 225 SER A C 1
ATOM 1764 O O . SER A 1 225 ? -0.446 8.184 13.221 1.00 85.81 225 SER A O 1
ATOM 1766 N N . SER A 1 226 ? -0.296 10.176 14.180 1.00 91.19 226 SER A N 1
ATOM 1767 C CA . SER A 1 226 ? 0.333 10.784 12.996 1.00 91.19 226 SER A CA 1
ATOM 1768 C C . SER A 1 226 ? 1.848 10.572 12.983 1.00 91.19 226 SER A C 1
ATOM 1770 O O . SER A 1 226 ? 2.470 10.499 14.038 1.00 91.19 226 SER A O 1
ATOM 1772 N N . MET A 1 227 ? 2.440 10.523 11.788 1.00 94.19 227 MET A N 1
ATOM 1773 C CA . MET A 1 227 ? 3.897 10.515 11.590 1.00 94.19 227 MET A CA 1
ATOM 1774 C C . MET A 1 227 ? 4.538 11.805 12.124 1.00 94.19 227 MET A C 1
ATOM 1776 O O . MET A 1 227 ? 3.859 12.825 12.263 1.00 94.19 227 MET A O 1
ATOM 1780 N N . SER A 1 228 ? 5.859 11.800 12.345 1.00 94.12 228 SER A N 1
ATOM 1781 C CA . SER A 1 228 ? 6.571 12.979 12.873 1.00 94.12 228 SER A CA 1
ATOM 1782 C C . SER A 1 228 ? 6.537 14.169 11.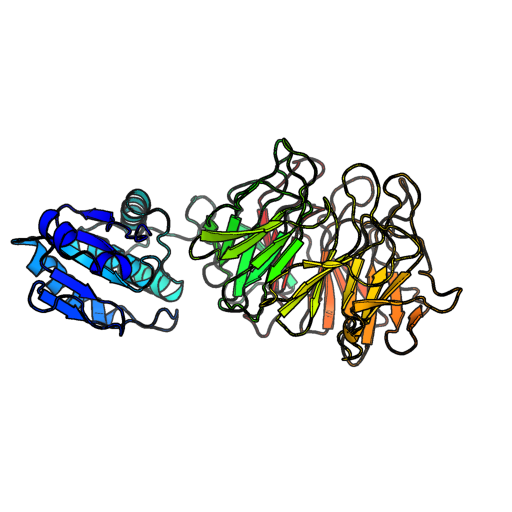911 1.00 94.12 228 SER A C 1
ATOM 1784 O O . SER A 1 228 ? 6.524 15.327 12.330 1.00 94.12 228 SER A O 1
ATOM 1786 N N . VAL A 1 229 ? 6.508 13.881 10.608 1.00 95.62 229 VAL A N 1
ATOM 1787 C CA . VAL A 1 229 ? 6.484 14.866 9.530 1.00 95.62 229 VAL A CA 1
ATOM 1788 C C . VAL A 1 229 ? 5.525 14.397 8.444 1.00 95.62 229 VAL A C 1
ATOM 1790 O O . VAL A 1 229 ? 5.509 13.226 8.061 1.00 95.62 229 VAL A O 1
ATOM 1793 N N . ALA A 1 230 ? 4.743 15.336 7.915 1.00 97.75 230 ALA A N 1
ATOM 1794 C CA . ALA A 1 230 ? 3.885 15.082 6.772 1.00 97.75 230 ALA A CA 1
ATOM 1795 C C . ALA A 1 230 ? 4.707 14.737 5.525 1.00 97.75 230 ALA A C 1
ATOM 1797 O O . ALA A 1 230 ? 5.651 15.458 5.193 1.00 97.75 230 ALA A O 1
ATOM 1798 N N . ARG A 1 231 ? 4.347 13.662 4.820 1.00 98.00 231 ARG A N 1
ATOM 1799 C CA . ARG A 1 231 ? 5.125 13.174 3.676 1.00 98.00 231 ARG A CA 1
ATOM 1800 C C . ARG A 1 231 ? 4.270 12.462 2.633 1.00 98.00 231 ARG A C 1
ATOM 1802 O O . ARG A 1 231 ? 3.262 11.840 2.956 1.00 98.00 231 ARG A O 1
ATOM 1809 N N . TYR A 1 232 ? 4.694 12.559 1.379 1.00 98.31 232 TYR A N 1
ATOM 1810 C CA . TYR A 1 232 ? 4.222 11.765 0.240 1.00 98.31 232 TYR A CA 1
ATOM 1811 C C . TYR A 1 232 ? 5.427 11.293 -0.580 1.00 98.31 232 TYR A C 1
ATOM 1813 O O . TYR A 1 232 ? 6.526 11.826 -0.408 1.00 98.31 232 TYR A O 1
ATOM 1821 N N . LEU A 1 233 ? 5.259 10.298 -1.461 1.00 97.75 233 LEU A N 1
ATOM 1822 C CA . LEU A 1 233 ? 6.382 9.674 -2.197 1.00 97.75 233 LEU A CA 1
ATOM 1823 C C . LEU A 1 233 ? 7.456 9.050 -1.285 1.00 97.75 233 LEU A C 1
ATOM 1825 O O . LEU A 1 233 ? 8.623 8.938 -1.676 1.00 97.75 233 LEU A O 1
ATOM 1829 N N . HIS A 1 234 ? 7.070 8.689 -0.065 1.00 98.19 234 HIS A N 1
ATOM 1830 C CA . HIS A 1 234 ? 7.860 7.900 0.874 1.00 98.19 234 HIS A CA 1
ATOM 1831 C C . HIS A 1 234 ? 7.651 6.402 0.630 1.00 98.19 234 HIS A C 1
ATOM 1833 O O . HIS A 1 234 ? 6.765 6.003 -0.130 1.00 98.19 234 HIS A O 1
ATOM 1839 N N . THR A 1 235 ? 8.458 5.575 1.286 1.00 97.56 235 THR A N 1
ATOM 1840 C CA . THR A 1 235 ? 8.196 4.135 1.411 1.00 97.56 235 THR A CA 1
ATOM 1841 C C . THR A 1 235 ? 7.720 3.819 2.823 1.00 97.56 235 THR A C 1
ATOM 1843 O O . THR A 1 235 ? 8.029 4.565 3.754 1.00 97.56 235 THR A O 1
ATOM 1846 N N . ALA A 1 236 ? 6.947 2.746 2.981 1.00 96.12 236 ALA A N 1
ATOM 1847 C CA . ALA A 1 236 ? 6.522 2.246 4.282 1.00 96.12 236 ALA A CA 1
ATOM 1848 C C . ALA A 1 236 ? 6.549 0.719 4.276 1.00 96.12 236 ALA A C 1
ATOM 1850 O O . ALA A 1 236 ? 5.843 0.091 3.486 1.00 96.12 236 ALA A O 1
ATOM 1851 N N . ASP A 1 237 ? 7.358 0.139 5.156 1.00 93.31 237 ASP A N 1
ATOM 1852 C CA . ASP A 1 237 ? 7.628 -1.295 5.175 1.00 93.31 237 ASP A CA 1
ATOM 1853 C C . ASP A 1 237 ? 7.473 -1.828 6.601 1.00 93.31 237 ASP A C 1
ATOM 1855 O O . ASP A 1 237 ? 8.046 -1.279 7.547 1.00 93.31 237 ASP A O 1
ATOM 1859 N N . GLN A 1 238 ? 6.698 -2.901 6.772 1.00 90.44 238 GLN A N 1
ATOM 1860 C CA . GLN A 1 238 ? 6.627 -3.585 8.057 1.00 90.44 238 GLN A CA 1
ATOM 1861 C C . GLN A 1 238 ? 7.919 -4.376 8.279 1.00 90.44 238 GLN A C 1
ATOM 1863 O O . GLN A 1 238 ? 8.301 -5.220 7.469 1.00 90.44 238 GLN A O 1
ATOM 1868 N N . LEU A 1 239 ? 8.586 -4.130 9.404 1.00 81.56 239 LEU A N 1
ATOM 1869 C CA . LEU A 1 239 ? 9.762 -4.894 9.803 1.00 81.56 239 LEU A CA 1
ATOM 1870 C C . LEU A 1 239 ? 9.286 -6.102 10.607 1.00 81.56 239 LEU A C 1
ATOM 1872 O O . LEU A 1 239 ? 9.050 -5.983 11.801 1.00 81.56 239 LEU A O 1
ATOM 1876 N N . SER A 1 240 ? 9.145 -7.274 9.987 1.00 72.69 240 SER A N 1
ATOM 1877 C CA . SER A 1 240 ? 8.609 -8.472 10.665 1.00 72.69 240 SER A CA 1
ATOM 1878 C C . SER A 1 240 ? 9.388 -8.902 11.922 1.00 72.69 240 SER A C 1
ATOM 1880 O O . SER A 1 240 ? 8.822 -9.560 12.788 1.00 72.69 240 SER A O 1
ATOM 1882 N N . SER A 1 241 ? 10.659 -8.506 12.076 1.00 70.38 241 SER A N 1
ATOM 1883 C CA . SER A 1 241 ? 11.418 -8.706 13.324 1.00 70.38 241 SER A CA 1
ATOM 1884 C C . SER A 1 241 ? 10.941 -7.838 14.499 1.00 70.38 241 SER A C 1
ATOM 1886 O O . SER A 1 241 ? 11.331 -8.079 15.637 1.00 70.38 241 SER A O 1
ATOM 1888 N N . LEU A 1 242 ? 10.154 -6.798 14.224 1.00 70.69 242 LEU A N 1
ATOM 1889 C CA . LEU A 1 242 ? 9.562 -5.868 15.179 1.00 70.69 242 LEU A CA 1
ATOM 1890 C C . LEU A 1 242 ? 8.051 -5.879 14.940 1.00 70.69 242 LEU A C 1
ATOM 1892 O O . LEU A 1 242 ? 7.535 -5.060 14.185 1.00 70.69 242 LEU A O 1
ATOM 1896 N N . SER A 1 243 ? 7.349 -6.823 15.566 1.00 66.56 243 SER A N 1
ATOM 1897 C CA . SER A 1 243 ? 5.965 -7.225 15.263 1.00 66.56 243 SER A CA 1
ATOM 1898 C C . SER A 1 243 ? 4.869 -6.157 15.457 1.00 66.56 243 SER A C 1
ATOM 1900 O O . SER A 1 243 ? 3.696 -6.486 15.527 1.00 66.56 243 SER A O 1
ATOM 1902 N N . SER A 1 244 ? 5.216 -4.880 15.556 1.00 72.38 244 SER A N 1
ATOM 1903 C CA . SER A 1 244 ? 4.278 -3.755 15.548 1.00 72.38 244 SER A CA 1
ATOM 1904 C C . SER A 1 244 ? 4.812 -2.529 14.806 1.00 72.38 244 SER A C 1
ATOM 1906 O O . SER A 1 244 ? 4.098 -1.544 14.687 1.00 72.38 244 SER A O 1
ATOM 1908 N N . PHE A 1 245 ? 6.046 -2.552 14.294 1.00 85.25 245 PHE A N 1
ATOM 1909 C CA . PHE A 1 245 ? 6.674 -1.359 13.742 1.00 85.25 245 PHE A CA 1
ATOM 1910 C C . PHE A 1 245 ? 6.676 -1.344 12.216 1.00 85.25 245 PHE A C 1
ATOM 1912 O O . PHE A 1 245 ? 7.051 -2.308 11.541 1.00 85.25 245 PHE A O 1
ATOM 1919 N N . VAL A 1 246 ? 6.341 -0.175 11.686 1.00 92.25 246 VAL A N 1
ATOM 1920 C CA . VAL A 1 246 ? 6.482 0.181 10.279 1.00 92.25 246 VAL A CA 1
ATOM 1921 C C . VAL A 1 246 ? 7.580 1.225 10.177 1.00 92.25 246 VAL A C 1
ATOM 1923 O O . VAL A 1 246 ? 7.574 2.216 10.907 1.00 92.25 246 VAL A O 1
ATOM 1926 N N . ILE A 1 247 ? 8.539 1.017 9.278 1.00 93.44 247 ILE A N 1
ATOM 1927 C CA . ILE A 1 247 ? 9.505 2.062 8.948 1.00 93.44 247 ILE A CA 1
ATOM 1928 C C . ILE A 1 247 ? 8.997 2.870 7.763 1.00 93.44 247 ILE A C 1
ATOM 1930 O O . ILE A 1 247 ? 8.737 2.327 6.695 1.00 93.44 247 ILE A O 1
ATOM 1934 N N . ILE A 1 248 ? 8.871 4.176 7.962 1.00 96.06 248 ILE A N 1
ATOM 1935 C CA . ILE A 1 248 ? 8.348 5.122 6.983 1.00 96.06 248 ILE A CA 1
ATOM 1936 C C . ILE A 1 248 ? 9.482 6.064 6.584 1.00 96.06 248 ILE A C 1
ATOM 1938 O O . ILE A 1 248 ? 9.868 6.923 7.375 1.00 96.06 248 ILE A O 1
ATOM 1942 N N . ALA A 1 249 ? 10.045 5.912 5.385 1.00 96.06 249 ALA A N 1
ATOM 1943 C CA . ALA A 1 249 ? 11.313 6.543 5.018 1.00 96.06 249 ALA A CA 1
ATOM 1944 C C . ALA A 1 249 ? 11.194 7.599 3.909 1.00 96.06 249 ALA A C 1
ATOM 1946 O O . ALA A 1 249 ? 10.541 7.394 2.885 1.00 96.06 249 ALA A O 1
ATOM 1947 N N . GLY A 1 250 ? 11.890 8.727 4.098 1.00 96.88 250 GLY A N 1
ATOM 1948 C CA . GLY A 1 250 ? 12.052 9.791 3.105 1.00 96.88 250 GLY A CA 1
ATOM 1949 C C . GLY A 1 250 ? 10.728 10.414 2.656 1.00 96.88 250 GLY A C 1
ATOM 1950 O O . GLY A 1 250 ? 9.823 10.630 3.453 1.00 96.88 250 GLY A O 1
ATOM 1951 N N . GLY A 1 251 ? 10.608 10.732 1.375 1.00 97.94 251 GLY A N 1
ATOM 1952 C CA . GLY A 1 251 ? 9.449 11.415 0.809 1.00 97.94 251 GLY A CA 1
ATOM 1953 C C . GLY A 1 251 ? 9.622 12.930 0.752 1.00 97.94 251 GLY A C 1
ATOM 1954 O O . GLY A 1 251 ? 10.715 13.467 0.935 1.00 97.94 251 GLY A O 1
ATOM 1955 N N . TYR A 1 252 ? 8.530 13.611 0.434 1.00 97.75 252 TYR A N 1
ATOM 1956 C CA . TYR A 1 252 ? 8.476 15.049 0.217 1.00 97.75 252 TYR A CA 1
ATOM 1957 C C . TYR A 1 252 ? 7.448 15.680 1.154 1.00 97.75 252 TYR A C 1
ATOM 1959 O O . TYR A 1 252 ? 6.333 15.180 1.295 1.00 97.75 252 TYR A O 1
ATOM 1967 N N . ASN A 1 253 ? 7.811 16.799 1.768 1.00 97.62 253 ASN A N 1
ATOM 1968 C CA . ASN A 1 253 ? 6.934 17.652 2.554 1.00 97.62 253 ASN A CA 1
ATOM 1969 C C . ASN A 1 253 ? 6.710 18.972 1.808 1.00 97.62 253 ASN A C 1
ATOM 1971 O O . ASN A 1 253 ? 7.650 19.574 1.302 1.00 97.62 253 ASN A O 1
ATOM 1975 N N . THR A 1 254 ? 5.467 19.445 1.748 1.00 96.75 254 THR A N 1
ATOM 1976 C CA . THR A 1 254 ? 5.116 20.661 0.992 1.00 96.75 254 THR A CA 1
ATOM 1977 C C . THR A 1 254 ? 5.824 21.924 1.493 1.00 96.75 254 THR A C 1
ATOM 1979 O O . THR A 1 254 ? 6.027 22.844 0.711 1.00 96.75 254 THR A O 1
ATOM 1982 N N . VAL A 1 255 ? 6.206 21.971 2.772 1.00 94.94 255 VAL A N 1
ATOM 1983 C CA . VAL A 1 255 ? 6.855 23.129 3.401 1.00 94.94 255 VAL A CA 1
ATOM 1984 C C . VAL A 1 255 ? 8.375 22.974 3.419 1.00 94.94 255 VAL A C 1
ATOM 1986 O O . VAL A 1 255 ? 9.085 23.885 3.005 1.00 94.94 255 VAL A O 1
ATOM 1989 N N . SER A 1 256 ? 8.889 21.834 3.891 1.00 94.62 256 SER A N 1
ATOM 1990 C CA . SER A 1 256 ? 10.335 21.623 4.068 1.00 94.62 256 SER A CA 1
ATOM 1991 C C . SER A 1 256 ? 11.042 20.981 2.869 1.00 94.62 256 SER A C 1
ATOM 1993 O O . SER A 1 256 ? 12.267 20.883 2.872 1.00 94.62 256 SER A O 1
ATOM 1995 N N . GLY A 1 257 ? 10.307 20.567 1.835 1.00 97.00 257 GLY A N 1
ATOM 1996 C CA . GLY A 1 257 ? 10.864 19.924 0.649 1.00 97.00 257 GLY A CA 1
ATOM 1997 C C . GLY A 1 257 ? 11.173 18.440 0.861 1.00 97.00 257 GLY A C 1
ATOM 1998 O O . GLY A 1 257 ? 10.460 17.726 1.567 1.00 97.00 257 GLY A O 1
ATOM 1999 N N . VAL A 1 258 ? 12.222 17.946 0.201 1.00 97.75 258 VAL A N 1
ATOM 2000 C CA . VAL A 1 258 ? 12.624 16.535 0.291 1.00 97.75 258 VAL A CA 1
ATOM 2001 C C . VAL A 1 258 ? 13.093 16.214 1.708 1.00 97.75 258 VAL A C 1
ATOM 2003 O O . VAL A 1 258 ? 13.817 16.992 2.318 1.00 97.75 258 VAL A O 1
ATOM 2006 N N . LEU A 1 259 ? 12.705 15.053 2.229 1.00 97.12 259 LEU A N 1
ATOM 2007 C CA . LEU A 1 259 ? 13.031 14.630 3.585 1.00 97.12 259 LEU A CA 1
ATOM 2008 C C . LEU A 1 259 ? 14.244 13.696 3.604 1.00 97.12 259 LEU A C 1
ATOM 2010 O O . LEU A 1 259 ? 14.412 12.828 2.745 1.00 97.12 259 LEU A O 1
ATOM 2014 N N . ASN A 1 260 ? 15.070 13.849 4.635 1.00 94.88 260 ASN A N 1
ATOM 2015 C CA . ASN A 1 260 ? 16.143 12.929 5.012 1.00 94.88 260 ASN A CA 1
ATOM 2016 C C . ASN A 1 260 ? 15.817 12.227 6.338 1.00 94.88 260 ASN A C 1
ATOM 2018 O O . ASN A 1 260 ? 16.721 11.876 7.084 1.00 94.88 260 ASN A O 1
ATOM 2022 N N . THR A 1 261 ? 14.539 12.050 6.664 1.00 94.81 261 THR A N 1
ATOM 2023 C CA . THR A 1 261 ? 14.109 11.382 7.896 1.00 94.81 261 THR A CA 1
ATOM 2024 C C . THR A 1 261 ? 13.335 10.116 7.576 1.00 94.81 261 THR A C 1
ATOM 2026 O O . THR A 1 261 ? 12.605 10.054 6.581 1.00 94.81 261 THR A O 1
ATOM 2029 N N . ALA A 1 262 ? 13.470 9.120 8.439 1.00 94.00 262 ALA A N 1
ATOM 2030 C CA . ALA A 1 262 ? 12.599 7.964 8.508 1.00 94.00 262 ALA A CA 1
ATOM 2031 C C . ALA A 1 262 ? 11.993 7.862 9.909 1.00 94.00 262 ALA A C 1
ATOM 2033 O O . ALA A 1 262 ? 12.665 8.175 10.884 1.00 94.00 262 ALA A O 1
ATOM 2034 N N . ASP A 1 263 ? 10.749 7.420 10.015 1.00 93.88 263 ASP A N 1
ATOM 2035 C CA . ASP A 1 263 ? 10.098 7.142 11.291 1.00 93.88 263 ASP A CA 1
ATOM 2036 C C . ASP A 1 263 ? 10.002 5.628 11.464 1.00 93.88 263 ASP A C 1
ATOM 2038 O O . ASP A 1 263 ? 9.396 4.954 10.635 1.00 93.88 263 ASP A O 1
ATOM 2042 N N . LEU A 1 264 ? 10.600 5.089 12.526 1.00 91.62 264 LEU A N 1
ATOM 2043 C CA . LEU A 1 264 ? 10.258 3.760 13.020 1.00 91.62 264 LEU A CA 1
ATOM 2044 C C . LEU A 1 264 ? 9.032 3.930 13.921 1.00 91.62 264 LEU A C 1
ATOM 2046 O O . LEU A 1 264 ? 9.141 4.423 15.046 1.00 91.62 264 LEU A O 1
ATOM 2050 N N . PHE A 1 265 ? 7.870 3.609 13.363 1.00 88.06 265 PHE A N 1
ATOM 2051 C CA . PHE A 1 265 ? 6.558 3.986 13.868 1.00 88.06 265 PHE A CA 1
ATOM 2052 C C . PHE A 1 265 ? 5.777 2.760 14.335 1.00 88.06 265 PHE A C 1
ATOM 2054 O O . PHE A 1 265 ? 5.579 1.825 13.561 1.00 88.06 265 PHE A O 1
ATOM 2061 N N . ASP A 1 266 ? 5.321 2.780 15.584 1.00 86.31 266 ASP A N 1
ATOM 2062 C CA . ASP A 1 266 ? 4.299 1.863 16.083 1.00 86.31 266 ASP A CA 1
ATOM 2063 C C . ASP A 1 266 ? 2.927 2.549 15.948 1.00 86.31 266 ASP A C 1
ATOM 2065 O O . ASP A 1 266 ? 2.632 3.485 16.705 1.00 86.31 266 ASP A O 1
ATOM 2069 N N . PRO A 1 267 ? 2.079 2.117 14.996 1.00 74.69 267 PRO A N 1
ATOM 2070 C CA . PRO A 1 267 ? 0.792 2.744 14.748 1.00 74.69 267 PRO A CA 1
ATOM 2071 C C . PRO A 1 267 ? -0.181 2.582 15.915 1.00 74.69 267 PRO A C 1
ATOM 2073 O O . PRO A 1 267 ? -1.001 3.474 16.125 1.00 74.69 267 PRO A O 1
ATOM 2076 N N . MET A 1 268 ? -0.073 1.504 16.699 1.00 73.69 268 MET A N 1
ATOM 2077 C CA . MET A 1 268 ? -1.004 1.191 17.788 1.00 73.69 268 MET A CA 1
ATOM 2078 C C . MET A 1 268 ? -0.766 2.064 19.013 1.00 73.69 268 MET A C 1
ATOM 2080 O O . MET A 1 268 ? -1.713 2.518 19.654 1.00 73.69 268 MET A O 1
ATOM 2084 N N . THR A 1 269 ? 0.502 2.303 19.346 1.00 76.56 269 THR A N 1
ATOM 2085 C CA . THR A 1 269 ? 0.876 3.097 20.526 1.00 76.56 269 THR A CA 1
ATOM 2086 C C . THR A 1 269 ? 1.199 4.551 20.193 1.00 76.56 269 THR A C 1
ATOM 2088 O O . THR A 1 269 ? 1.228 5.392 21.088 1.00 76.56 269 THR A O 1
ATOM 2091 N N . GLY A 1 270 ? 1.446 4.868 18.919 1.00 80.94 270 GLY A N 1
ATOM 2092 C CA . GLY A 1 270 ? 1.936 6.176 18.488 1.00 80.94 270 GLY A CA 1
ATOM 2093 C C . GLY A 1 270 ? 3.406 6.431 18.817 1.00 80.94 270 GLY A C 1
ATOM 2094 O O . GLY A 1 270 ? 3.874 7.557 18.649 1.00 80.94 270 GLY A O 1
ATOM 2095 N N . ASN A 1 271 ? 4.144 5.418 19.279 1.00 85.56 271 ASN A N 1
ATOM 2096 C CA . ASN A 1 271 ? 5.572 5.553 19.537 1.00 85.56 271 ASN A CA 1
ATOM 2097 C C . ASN A 1 271 ? 6.332 5.758 18.220 1.00 85.56 271 ASN A C 1
ATOM 2099 O O . ASN A 1 271 ? 6.179 4.991 17.269 1.00 85.56 271 ASN A O 1
ATOM 2103 N N . ILE A 1 272 ? 7.179 6.787 18.181 1.00 90.00 272 ILE A N 1
ATOM 2104 C CA . ILE A 1 272 ? 7.989 7.139 17.012 1.00 90.00 272 ILE A CA 1
ATOM 2105 C C . ILE A 1 272 ? 9.450 7.258 17.428 1.00 90.00 272 ILE A C 1
ATOM 2107 O O . ILE A 1 272 ? 9.786 8.008 18.346 1.00 90.00 272 ILE A O 1
ATOM 2111 N N . ILE A 1 273 ? 10.325 6.568 16.699 1.00 90.06 273 ILE A N 1
ATOM 2112 C CA . ILE A 1 273 ? 11.768 6.814 16.717 1.00 90.06 273 ILE A CA 1
ATOM 2113 C C . ILE A 1 273 ? 12.152 7.397 15.358 1.00 90.06 273 ILE A C 1
ATOM 2115 O O . ILE A 1 273 ? 12.168 6.690 14.350 1.00 90.06 273 ILE A O 1
ATOM 2119 N N . THR A 1 274 ? 12.463 8.693 15.325 1.00 91.94 274 THR A N 1
ATOM 2120 C CA . THR A 1 274 ? 12.911 9.366 14.101 1.00 91.94 274 THR A CA 1
ATOM 2121 C C . THR A 1 274 ? 14.395 9.088 13.856 1.00 91.94 274 THR A C 1
ATOM 2123 O O . THR A 1 274 ? 15.242 9.259 14.733 1.00 91.94 274 THR A O 1
ATOM 2126 N N . ILE A 1 275 ? 14.709 8.668 12.637 1.00 89.50 275 ILE A N 1
ATOM 2127 C CA . ILE A 1 275 ? 16.025 8.246 12.169 1.00 89.50 275 ILE A CA 1
ATOM 2128 C C . ILE A 1 275 ? 16.460 9.186 11.047 1.00 89.50 275 ILE A C 1
ATOM 2130 O O . ILE A 1 275 ? 15.725 9.401 10.083 1.00 89.50 275 ILE A O 1
ATOM 2134 N N . SER A 1 276 ? 17.677 9.715 11.135 1.00 89.81 276 SER A N 1
ATOM 2135 C CA . SER A 1 276 ? 18.259 10.529 10.066 1.00 89.81 276 SER A CA 1
ATOM 2136 C C . SER A 1 276 ? 18.870 9.647 8.975 1.00 89.81 276 SER A C 1
ATOM 2138 O O . SER A 1 276 ? 19.720 8.796 9.237 1.00 89.81 276 SER A O 1
ATOM 2140 N N . LEU A 1 277 ? 18.460 9.883 7.734 1.00 88.94 277 LEU A N 1
ATOM 2141 C CA . LEU A 1 277 ? 19.075 9.367 6.517 1.00 88.94 277 LEU A CA 1
ATOM 2142 C C . LEU A 1 277 ? 20.269 10.255 6.140 1.00 88.94 277 LEU A C 1
ATOM 2144 O O . LEU A 1 277 ? 20.256 11.469 6.346 1.00 88.94 277 LEU A O 1
ATOM 2148 N N . THR A 1 278 ? 21.298 9.667 5.532 1.00 84.56 278 THR A N 1
ATOM 2149 C CA . THR A 1 278 ? 22.511 10.397 5.123 1.00 84.56 278 THR A CA 1
ATOM 2150 C C . THR A 1 278 ? 22.306 11.295 3.896 1.00 84.56 278 THR A C 1
ATOM 2152 O O . THR A 1 278 ? 23.137 12.160 3.637 1.00 84.56 278 THR A O 1
ATOM 2155 N N . SER A 1 279 ? 21.200 11.138 3.159 1.00 87.06 279 SER A N 1
ATOM 2156 C CA . SER A 1 279 ? 20.780 12.045 2.083 1.00 87.06 279 SER A CA 1
ATOM 2157 C C . SER A 1 279 ? 19.262 12.168 2.030 1.00 87.06 279 SER A C 1
ATOM 2159 O O . SER A 1 279 ? 18.530 11.245 2.395 1.00 87.06 279 SER A O 1
ATOM 2161 N N . LEU A 1 280 ? 18.818 13.313 1.517 1.00 94.50 280 LEU A N 1
ATOM 2162 C CA . LEU A 1 280 ? 17.439 13.601 1.146 1.00 94.50 280 LEU A CA 1
ATOM 2163 C C . LEU A 1 280 ? 16.988 12.602 0.075 1.00 94.50 280 LEU A C 1
ATOM 2165 O O . LEU A 1 280 ? 17.730 12.339 -0.878 1.00 94.50 280 LEU A O 1
ATOM 2169 N N . ARG A 1 281 ? 15.786 12.036 0.216 1.00 94.75 281 ARG A N 1
ATOM 2170 C CA . ARG A 1 281 ? 15.288 11.043 -0.741 1.00 94.75 281 ARG A CA 1
ATOM 2171 C C . ARG A 1 281 ? 13.766 11.036 -0.849 1.00 94.75 281 ARG A C 1
ATOM 2173 O O . ARG A 1 281 ? 13.087 10.839 0.148 1.00 94.75 281 ARG A O 1
ATOM 2180 N N . TYR A 1 282 ? 13.226 11.122 -2.062 1.00 96.44 282 TYR A N 1
ATOM 2181 C CA . TYR A 1 282 ? 11.802 10.903 -2.367 1.00 96.44 282 TYR A CA 1
ATOM 2182 C C . TYR A 1 282 ? 11.626 10.100 -3.664 1.00 96.44 282 TYR A C 1
ATOM 2184 O O . TYR A 1 282 ? 12.557 10.016 -4.469 1.00 96.44 282 TYR A O 1
ATOM 2192 N N . ALA A 1 283 ? 10.455 9.471 -3.828 1.00 96.19 283 ALA A N 1
ATOM 2193 C CA . ALA A 1 283 ? 10.117 8.557 -4.931 1.00 96.19 283 ALA A CA 1
ATOM 2194 C C . ALA A 1 283 ? 11.173 7.460 -5.168 1.00 96.19 283 ALA A C 1
ATOM 2196 O O . ALA A 1 283 ? 11.410 7.005 -6.289 1.00 96.19 283 ALA A O 1
ATOM 2197 N N . HIS A 1 284 ? 11.828 7.066 -4.081 1.00 96.75 284 HIS A N 1
ATOM 2198 C CA . HIS A 1 284 ? 12.685 5.900 -4.022 1.00 96.75 284 HIS A CA 1
ATOM 2199 C C . HIS A 1 284 ? 11.839 4.656 -3.793 1.00 96.75 284 HIS A C 1
ATOM 2201 O O . HIS A 1 284 ? 10.645 4.743 -3.496 1.00 96.75 284 HIS A O 1
ATOM 2207 N N . ARG A 1 285 ? 12.471 3.496 -3.923 1.00 96.62 285 ARG A N 1
ATOM 2208 C CA . ARG A 1 285 ? 11.845 2.216 -3.613 1.00 96.62 285 ARG A CA 1
ATOM 2209 C C . ARG A 1 285 ? 12.555 1.541 -2.459 1.00 96.62 285 ARG A C 1
ATOM 2211 O O . ARG A 1 285 ? 13.751 1.744 -2.255 1.00 96.62 285 ARG A O 1
ATOM 2218 N N . SER A 1 286 ? 11.793 0.768 -1.711 1.00 94.69 286 SER A N 1
ATOM 2219 C CA . SER A 1 286 ? 12.258 -0.041 -0.603 1.00 94.69 286 SER A CA 1
ATOM 2220 C C . SER A 1 286 ? 12.159 -1.515 -0.966 1.00 94.69 286 SER A C 1
ATOM 2222 O O . SER A 1 286 ? 11.316 -1.915 -1.768 1.00 94.69 286 SER A O 1
ATOM 2224 N N . VAL A 1 287 ? 13.036 -2.321 -0.380 1.00 92.69 287 VAL A N 1
ATOM 2225 C CA . VAL A 1 287 ? 12.948 -3.780 -0.429 1.00 92.69 287 VAL A CA 1
ATOM 2226 C C . VAL A 1 287 ? 13.440 -4.367 0.889 1.00 92.69 287 VAL A C 1
ATOM 2228 O O . VAL A 1 287 ? 14.483 -3.955 1.409 1.00 92.69 287 VAL A O 1
ATOM 2231 N N . LEU A 1 288 ? 12.659 -5.287 1.454 1.00 88.12 288 LEU A N 1
ATOM 2232 C CA . LEU A 1 288 ? 12.943 -5.944 2.725 1.00 88.12 288 LEU A CA 1
ATOM 2233 C C . LEU A 1 288 ? 13.612 -7.304 2.487 1.00 88.12 288 LEU A C 1
ATOM 2235 O O . LEU A 1 288 ? 13.166 -8.074 1.649 1.00 88.12 288 LEU A O 1
ATOM 2239 N N . PHE A 1 289 ? 14.633 -7.626 3.278 1.00 79.31 289 PHE A N 1
ATOM 2240 C CA . PHE A 1 289 ? 15.323 -8.914 3.290 1.00 79.31 289 PHE A CA 1
ATOM 2241 C C . PHE A 1 289 ? 15.368 -9.503 4.700 1.00 79.31 289 PHE A C 1
ATOM 2243 O O . PHE A 1 289 ? 15.622 -8.785 5.676 1.00 79.31 289 PHE A O 1
ATOM 2250 N N . ASN A 1 290 ? 15.220 -10.831 4.797 1.00 69.19 290 ASN A N 1
ATOM 2251 C CA . ASN A 1 290 ? 15.409 -11.613 6.029 1.00 69.19 290 ASN A CA 1
ATOM 2252 C C . ASN A 1 290 ? 14.754 -10.962 7.260 1.00 69.19 290 ASN A C 1
ATOM 2254 O O . ASN A 1 290 ? 15.396 -10.797 8.302 1.00 69.19 290 ASN A O 1
ATOM 2258 N N . ALA A 1 291 ? 13.503 -10.521 7.104 1.00 69.31 291 ALA A N 1
ATOM 2259 C CA . ALA A 1 291 ? 12.654 -9.945 8.145 1.00 69.31 291 ALA A CA 1
ATOM 2260 C C . ALA A 1 291 ? 13.138 -8.654 8.847 1.00 69.31 291 ALA A C 1
ATOM 2262 O O . ALA A 1 291 ? 12.388 -8.108 9.657 1.00 69.31 291 ALA A O 1
ATOM 2263 N N . SER A 1 292 ? 14.358 -8.171 8.577 1.00 73.81 292 SER A N 1
ATOM 2264 C CA . SER A 1 292 ? 15.062 -7.209 9.448 1.00 73.81 292 SER A CA 1
ATOM 2265 C C . SER A 1 292 ? 15.988 -6.221 8.731 1.00 73.81 292 SER A C 1
ATOM 2267 O O . SER A 1 292 ? 16.518 -5.301 9.361 1.00 73.81 292 SER A O 1
ATOM 2269 N N . LYS A 1 293 ? 16.219 -6.392 7.425 1.00 82.94 293 LYS A N 1
ATOM 2270 C CA . LYS A 1 293 ? 17.071 -5.498 6.632 1.00 82.94 293 LYS A CA 1
ATOM 2271 C C . LYS A 1 293 ? 16.251 -4.837 5.547 1.00 82.94 293 LYS A C 1
ATOM 2273 O O . LYS A 1 293 ? 15.656 -5.525 4.734 1.00 82.94 293 LYS A O 1
ATOM 2278 N N . LEU A 1 294 ? 16.267 -3.513 5.510 1.00 90.44 294 LEU A N 1
ATOM 2279 C CA . LEU A 1 294 ? 15.606 -2.726 4.473 1.00 90.44 294 LEU A CA 1
ATOM 2280 C C . LEU A 1 294 ? 16.661 -2.088 3.581 1.00 90.44 294 LEU A C 1
ATOM 2282 O O . LEU A 1 294 ? 17.672 -1.606 4.087 1.00 90.44 294 LEU A O 1
ATOM 2286 N N . VAL A 1 295 ? 16.425 -2.028 2.276 1.00 93.31 295 VAL A N 1
ATOM 2287 C CA . VAL A 1 295 ? 17.266 -1.249 1.365 1.00 93.31 295 VAL A CA 1
ATOM 2288 C C . VAL A 1 295 ? 16.425 -0.201 0.656 1.00 93.31 295 VAL A C 1
ATOM 2290 O O . VAL A 1 295 ? 15.449 -0.537 -0.001 1.00 93.31 295 VAL A O 1
ATOM 2293 N N . LEU A 1 296 ? 16.816 1.067 0.781 1.00 95.31 296 LEU A N 1
ATOM 2294 C CA . LEU A 1 296 ? 16.241 2.190 0.042 1.00 95.31 296 LEU A CA 1
ATOM 2295 C C . LEU A 1 296 ? 17.075 2.427 -1.213 1.00 95.31 296 LEU A C 1
ATOM 2297 O O . LEU A 1 296 ? 18.279 2.649 -1.098 1.00 95.31 296 LEU A O 1
ATOM 2301 N N . ILE A 1 297 ? 16.464 2.413 -2.393 1.00 95.88 297 ILE A N 1
ATOM 2302 C CA . ILE A 1 297 ? 17.162 2.456 -3.682 1.00 95.88 297 ILE A CA 1
ATOM 2303 C C . ILE A 1 297 ? 16.635 3.608 -4.541 1.00 95.88 297 ILE A C 1
ATOM 2305 O O . ILE A 1 297 ? 15.428 3.809 -4.684 1.00 95.88 297 ILE A O 1
ATOM 2309 N N . GLY A 1 298 ? 17.564 4.369 -5.123 1.00 95.31 298 GLY A N 1
ATOM 2310 C CA . GLY A 1 298 ? 17.272 5.385 -6.133 1.00 95.31 298 GLY A CA 1
ATOM 2311 C C . GLY A 1 298 ? 16.399 6.550 -5.653 1.00 95.31 298 GLY A C 1
ATOM 2312 O O . GLY A 1 298 ? 16.444 6.933 -4.482 1.00 95.31 298 GLY A O 1
ATOM 2313 N N . GLY A 1 299 ? 15.615 7.140 -6.554 1.00 95.56 299 GLY A N 1
ATOM 2314 C CA . GLY A 1 299 ? 14.785 8.313 -6.258 1.00 95.56 299 GLY A CA 1
ATOM 2315 C C . GLY A 1 299 ? 15.520 9.629 -6.528 1.00 95.56 299 GLY A C 1
ATOM 2316 O O . GLY A 1 299 ? 16.451 9.671 -7.331 1.00 95.56 299 GLY A O 1
ATOM 2317 N N . GLY A 1 300 ? 15.089 10.719 -5.892 1.00 95.31 300 GLY A N 1
ATOM 2318 C CA . GLY A 1 300 ? 15.708 12.044 -6.038 1.00 95.31 300 GLY A CA 1
ATOM 2319 C C . GLY A 1 300 ? 15.985 12.719 -4.698 1.00 95.31 300 GLY A C 1
ATOM 2320 O O . GLY A 1 300 ? 15.346 12.388 -3.703 1.00 95.31 300 GLY A O 1
ATOM 2321 N N . ASN A 1 301 ? 16.921 13.671 -4.672 1.00 94.31 301 ASN A N 1
ATOM 2322 C CA . ASN A 1 301 ? 17.269 14.465 -3.478 1.00 94.31 301 ASN A CA 1
ATOM 2323 C C . ASN A 1 301 ? 16.726 15.908 -3.523 1.00 94.31 301 ASN A C 1
ATOM 2325 O O . ASN A 1 301 ? 16.998 16.692 -2.621 1.00 94.31 301 ASN A O 1
ATOM 2329 N N . GLY A 1 302 ? 15.974 16.258 -4.574 1.00 91.88 302 GLY A N 1
ATOM 2330 C CA . GLY A 1 302 ? 15.443 17.607 -4.816 1.00 91.88 302 GLY A CA 1
ATOM 2331 C C . GLY A 1 302 ? 16.271 18.438 -5.800 1.00 91.88 302 GLY A C 1
ATOM 2332 O O . GLY A 1 302 ? 15.792 19.466 -6.263 1.00 91.88 302 GLY A O 1
ATOM 2333 N N . VAL A 1 303 ? 17.469 17.967 -6.160 1.00 91.19 303 VAL A N 1
ATOM 2334 C CA . VAL A 1 303 ? 18.367 18.600 -7.142 1.00 91.19 303 VAL A CA 1
ATOM 2335 C C . VAL A 1 303 ? 18.708 17.630 -8.274 1.00 91.19 303 VAL A C 1
ATOM 2337 O O . VAL A 1 303 ? 18.638 17.988 -9.444 1.00 91.19 303 VAL A O 1
ATOM 2340 N N . THR A 1 304 ? 19.043 16.387 -7.934 1.00 92.69 304 THR A N 1
ATOM 2341 C CA . THR A 1 304 ? 19.415 15.323 -8.867 1.00 92.69 304 THR A CA 1
ATOM 2342 C C . THR A 1 304 ? 18.687 14.025 -8.534 1.00 92.69 304 THR A C 1
ATOM 2344 O O . THR A 1 304 ? 18.166 13.826 -7.428 1.00 92.69 304 THR A O 1
ATOM 2347 N N . THR A 1 305 ? 18.682 13.103 -9.492 1.00 94.56 305 THR A N 1
ATOM 2348 C CA . THR A 1 305 ? 18.351 11.703 -9.232 1.00 94.56 305 THR A CA 1
ATOM 2349 C C . THR A 1 305 ? 19.512 10.996 -8.530 1.00 94.56 305 THR A C 1
ATOM 2351 O O . THR A 1 305 ? 20.659 11.453 -8.547 1.00 94.56 305 THR A O 1
ATOM 2354 N N . ILE A 1 306 ? 19.209 9.893 -7.845 1.00 94.56 306 ILE A N 1
ATOM 2355 C CA . ILE A 1 306 ? 20.152 9.158 -7.000 1.00 94.56 306 ILE A CA 1
ATOM 2356 C C . ILE A 1 306 ? 20.426 7.779 -7.612 1.00 94.56 306 ILE A C 1
ATOM 2358 O O . ILE A 1 306 ? 19.498 7.034 -7.909 1.00 94.56 306 ILE A O 1
ATOM 2362 N N . ALA A 1 307 ? 21.703 7.417 -7.760 1.00 94.00 307 ALA A N 1
ATOM 2363 C CA . ALA A 1 307 ? 22.139 6.092 -8.223 1.00 94.00 307 ALA A CA 1
ATOM 2364 C C . ALA A 1 307 ? 22.527 5.127 -7.084 1.00 94.00 307 ALA A C 1
ATOM 2366 O O . ALA A 1 307 ? 22.879 3.975 -7.328 1.00 94.00 307 ALA A O 1
ATOM 2367 N N . THR A 1 308 ? 22.505 5.592 -5.835 1.00 94.12 308 THR A N 1
ATOM 2368 C CA . THR A 1 308 ? 22.953 4.838 -4.656 1.00 94.12 308 THR A CA 1
ATOM 2369 C C . THR A 1 308 ? 21.782 4.355 -3.801 1.00 94.12 308 THR A C 1
ATOM 2371 O O . THR A 1 308 ? 20.641 4.819 -3.936 1.00 94.12 308 THR A O 1
ATOM 2374 N N . GLY A 1 309 ? 22.078 3.447 -2.871 1.00 92.88 309 GLY A N 1
ATOM 2375 C CA . GLY A 1 309 ? 21.116 2.935 -1.903 1.00 92.88 309 GLY A CA 1
ATOM 2376 C C . GLY A 1 309 ? 21.586 3.040 -0.454 1.00 92.88 309 GLY A C 1
ATOM 2377 O O . GLY A 1 309 ? 22.774 3.236 -0.187 1.00 92.88 309 GLY A O 1
ATOM 2378 N N . TYR A 1 310 ? 20.641 2.903 0.475 1.00 92.25 310 TYR A N 1
ATOM 2379 C CA . TYR A 1 310 ? 20.885 2.848 1.916 1.00 92.25 310 TYR A CA 1
ATOM 2380 C C . TYR A 1 310 ? 20.369 1.550 2.500 1.00 92.25 310 TYR A C 1
ATOM 2382 O O . TYR A 1 310 ? 19.236 1.173 2.239 1.00 92.25 310 TYR A O 1
ATOM 2390 N N . VAL A 1 311 ? 21.192 0.903 3.314 1.00 91.50 311 VAL A N 1
ATOM 2391 C CA . VAL A 1 311 ? 20.882 -0.355 3.984 1.00 91.50 311 VAL A CA 1
ATOM 2392 C C . VAL A 1 311 ? 20.579 -0.064 5.443 1.00 91.50 311 VAL A C 1
ATOM 2394 O O . VAL A 1 311 ? 21.457 0.389 6.178 1.00 91.50 311 VAL A O 1
ATOM 2397 N N . LEU A 1 312 ? 19.352 -0.352 5.857 1.00 88.19 312 LEU A N 1
ATOM 2398 C CA . LEU A 1 312 ? 18.953 -0.430 7.250 1.00 88.19 312 LEU A CA 1
ATOM 2399 C C . LEU A 1 312 ? 19.397 -1.772 7.834 1.00 88.19 312 LEU A C 1
ATOM 2401 O O . LEU A 1 312 ? 19.086 -2.828 7.281 1.00 88.19 312 LEU A O 1
ATOM 2405 N N . THR A 1 313 ? 20.074 -1.742 8.978 1.00 82.69 313 THR A N 1
ATOM 2406 C CA . THR A 1 313 ? 20.322 -2.935 9.800 1.00 82.69 313 THR A CA 1
ATOM 2407 C C . THR A 1 313 ? 19.825 -2.677 11.220 1.00 82.69 313 THR A C 1
ATOM 2409 O O . THR A 1 313 ? 20.429 -1.902 11.963 1.00 82.69 313 THR A O 1
ATOM 2412 N N . ILE A 1 314 ? 18.719 -3.322 11.597 1.00 75.00 314 ILE A N 1
ATOM 2413 C CA . ILE A 1 314 ? 18.148 -3.214 12.947 1.00 75.00 314 ILE A CA 1
ATOM 2414 C C . ILE A 1 314 ? 19.153 -3.760 13.974 1.00 75.00 314 ILE A C 1
ATOM 2416 O O . ILE A 1 314 ? 19.787 -4.788 13.742 1.00 75.00 314 ILE A O 1
ATOM 2420 N N . GLY A 1 315 ? 19.315 -3.057 15.100 1.00 70.19 315 GLY A N 1
ATOM 2421 C CA . GLY A 1 315 ? 20.255 -3.425 16.169 1.00 70.19 315 GLY A CA 1
ATOM 2422 C C . GLY A 1 315 ? 21.698 -2.941 15.968 1.00 70.19 315 GLY A C 1
ATOM 2423 O O . GLY A 1 315 ? 22.554 -3.222 16.802 1.00 70.19 315 GLY A O 1
ATOM 2424 N N . SER A 1 316 ? 21.983 -2.202 14.891 1.00 70.62 316 SER A N 1
ATOM 2425 C CA . SER A 1 316 ? 23.279 -1.549 14.660 1.00 70.62 316 SER A CA 1
ATOM 2426 C C . SER A 1 316 ? 23.350 -0.165 15.335 1.00 70.62 316 SER A C 1
ATOM 2428 O O . SER A 1 316 ? 22.346 0.551 15.319 1.00 70.62 316 SER A O 1
ATOM 2430 N N . PRO A 1 317 ? 24.523 0.279 15.847 1.00 61.34 317 PRO A N 1
ATOM 2431 C CA . PRO A 1 317 ? 24.727 1.657 16.316 1.00 61.34 317 PRO A CA 1
ATOM 2432 C C . PRO A 1 317 ? 24.463 2.703 15.222 1.00 61.34 317 PRO A C 1
ATOM 2434 O O . PRO A 1 317 ? 24.033 3.818 15.504 1.00 61.34 317 PRO A O 1
ATOM 2437 N N . SER A 1 318 ? 24.710 2.331 13.963 1.00 68.88 318 SER A N 1
ATOM 2438 C CA . SER A 1 318 ? 24.334 3.081 12.767 1.00 68.88 318 SER A CA 1
ATOM 2439 C C . SER A 1 318 ? 23.195 2.349 12.062 1.00 68.88 318 SER A C 1
ATOM 2441 O O . SER A 1 318 ? 23.425 1.356 11.369 1.00 68.88 318 SER A O 1
ATOM 2443 N N . LEU A 1 319 ? 21.956 2.823 12.255 1.00 78.94 319 LEU A N 1
ATOM 2444 C CA . LEU A 1 319 ? 20.781 2.173 11.667 1.00 78.94 319 LEU A CA 1
ATOM 2445 C C . LEU A 1 319 ? 20.880 2.107 10.138 1.00 78.94 319 LEU A C 1
ATOM 2447 O O . LEU A 1 319 ? 20.638 1.043 9.581 1.00 78.94 319 LEU A O 1
ATOM 2451 N N . PHE A 1 320 ? 21.281 3.197 9.474 1.00 84.62 320 PHE A N 1
ATOM 2452 C CA . PHE A 1 320 ? 21.482 3.239 8.022 1.00 84.62 320 PHE A CA 1
ATOM 2453 C C . PHE A 1 320 ? 22.957 3.375 7.635 1.00 84.62 320 PHE A C 1
ATOM 2455 O O . PHE A 1 320 ? 23.668 4.250 8.130 1.00 84.62 320 PHE A O 1
ATOM 2462 N N . THR A 1 321 ? 23.388 2.557 6.674 1.00 88.56 321 THR A N 1
ATOM 2463 C CA . THR A 1 321 ? 24.706 2.639 6.024 1.00 88.56 321 THR A CA 1
ATOM 2464 C C . THR A 1 321 ? 24.566 2.683 4.504 1.00 88.56 321 THR A C 1
ATOM 2466 O O . THR A 1 321 ? 23.589 2.177 3.955 1.00 88.56 321 THR A O 1
ATOM 2469 N N . ASN A 1 322 ? 25.552 3.233 3.794 1.00 91.00 322 ASN A N 1
ATOM 2470 C CA . ASN A 1 322 ? 25.558 3.219 2.327 1.00 91.00 322 ASN A CA 1
ATOM 2471 C C . ASN A 1 322 ? 25.638 1.784 1.785 1.00 91.00 322 ASN A C 1
ATOM 2473 O O . ASN A 1 322 ? 26.359 0.947 2.329 1.00 91.00 322 ASN A O 1
ATOM 2477 N N . ALA A 1 323 ? 24.913 1.519 0.699 1.00 92.69 323 ALA A N 1
ATOM 2478 C CA . ALA A 1 323 ? 25.193 0.377 -0.160 1.00 92.69 323 ALA A CA 1
ATOM 2479 C C . ALA A 1 323 ? 26.559 0.553 -0.844 1.00 92.69 323 ALA A C 1
ATOM 2481 O O . ALA A 1 323 ? 26.984 1.674 -1.132 1.00 92.69 323 ALA A O 1
ATOM 2482 N N . ASN A 1 324 ? 27.225 -0.564 -1.119 1.00 93.81 324 ASN A N 1
ATOM 2483 C CA . ASN A 1 324 ? 28.454 -0.609 -1.896 1.00 93.81 324 ASN A CA 1
ATOM 2484 C C . ASN A 1 324 ? 28.142 -0.393 -3.386 1.00 93.81 324 ASN A C 1
ATOM 2486 O O . ASN A 1 324 ? 27.143 -0.903 -3.901 1.00 93.81 324 ASN A O 1
ATOM 2490 N N . ASN A 1 325 ? 29.038 0.306 -4.087 1.00 94.56 325 ASN A N 1
ATOM 2491 C CA . ASN A 1 325 ? 28.887 0.701 -5.493 1.00 94.56 325 ASN A CA 1
ATOM 2492 C C . ASN A 1 325 ? 27.647 1.583 -5.754 1.00 94.56 325 ASN A C 1
ATOM 2494 O O . ASN A 1 325 ? 26.921 1.984 -4.844 1.00 94.56 325 ASN A O 1
ATOM 2498 N N . ALA A 1 326 ? 27.422 1.916 -7.022 1.00 93.56 326 ALA A N 1
ATOM 2499 C CA . ALA A 1 326 ? 26.256 2.653 -7.488 1.00 93.56 326 ALA A CA 1
ATOM 2500 C C . ALA A 1 326 ? 25.724 2.019 -8.775 1.00 93.56 326 ALA A C 1
ATOM 2502 O O . ALA A 1 326 ? 26.459 1.345 -9.500 1.00 93.56 326 ALA A O 1
ATOM 2503 N N . MET A 1 327 ? 24.448 2.254 -9.060 1.00 93.31 327 MET A N 1
ATOM 2504 C CA . MET A 1 327 ? 23.863 1.951 -10.361 1.00 93.31 327 MET A CA 1
ATOM 2505 C C . MET A 1 327 ? 24.498 2.841 -11.439 1.00 93.31 327 MET A C 1
ATOM 2507 O O . MET A 1 327 ? 24.889 3.975 -11.166 1.00 93.31 327 MET A O 1
ATOM 2511 N N . LEU A 1 328 ? 24.584 2.343 -12.675 1.00 89.12 328 LEU A N 1
ATOM 2512 C CA . LEU A 1 328 ? 25.119 3.130 -13.794 1.00 89.12 328 LEU A CA 1
ATOM 2513 C C . LEU A 1 328 ? 24.257 4.362 -14.078 1.00 89.12 328 LEU A C 1
ATOM 2515 O O . LEU A 1 328 ? 24.781 5.436 -14.349 1.00 89.12 328 LEU A O 1
ATOM 2519 N N . MET A 1 329 ? 22.939 4.193 -13.991 1.00 88.56 329 MET A N 1
ATOM 2520 C CA . MET A 1 329 ? 21.951 5.258 -14.114 1.00 88.56 329 MET A CA 1
ATOM 2521 C C . MET A 1 329 ? 21.333 5.550 -12.752 1.00 88.56 329 MET A C 1
ATOM 2523 O O . MET A 1 329 ? 21.296 4.683 -11.884 1.00 88.56 329 MET A O 1
ATOM 2527 N N . ALA A 1 330 ? 20.845 6.774 -12.571 1.00 91.31 330 ALA A N 1
ATOM 2528 C CA . ALA A 1 330 ? 20.164 7.223 -11.364 1.00 91.31 330 ALA A CA 1
ATOM 2529 C C . ALA A 1 330 ? 18.646 7.237 -11.610 1.00 91.31 330 ALA A C 1
ATOM 2531 O O . ALA A 1 330 ? 18.127 8.223 -12.141 1.00 91.31 330 ALA A O 1
ATOM 2532 N N . PRO A 1 331 ? 17.924 6.143 -11.304 1.00 92.31 331 PRO A N 1
ATOM 2533 C CA . PRO A 1 331 ? 16.555 5.994 -11.746 1.00 92.31 331 PRO A CA 1
ATOM 2534 C C . PRO A 1 331 ? 15.564 6.677 -10.798 1.00 92.31 331 PRO A C 1
ATOM 2536 O O . PRO A 1 331 ? 15.573 6.501 -9.575 1.00 92.31 331 PRO A O 1
ATOM 2539 N N . PHE A 1 332 ? 14.623 7.393 -11.397 1.00 91.25 332 PHE A N 1
ATOM 2540 C CA . PHE A 1 332 ? 13.437 7.965 -10.767 1.00 91.25 332 PHE A CA 1
ATOM 2541 C C . PHE A 1 332 ? 12.183 7.271 -11.324 1.00 91.25 332 PHE A C 1
ATOM 2543 O O . PHE A 1 332 ? 12.171 6.921 -12.500 1.00 91.25 332 PHE A O 1
ATOM 2550 N N . TRP A 1 333 ? 11.143 7.025 -10.518 1.00 95.19 333 TRP A N 1
ATOM 2551 C CA . TRP A 1 333 ? 9.934 6.282 -10.952 1.00 95.19 333 TRP A CA 1
ATOM 2552 C C . TRP A 1 333 ? 10.194 4.887 -11.544 1.00 95.19 333 TRP A C 1
ATOM 2554 O O . TRP A 1 333 ? 9.529 4.455 -12.492 1.00 95.19 333 TRP A O 1
ATOM 2564 N N . HIS A 1 334 ? 11.172 4.195 -10.971 1.00 97.06 334 HIS A N 1
ATOM 2565 C CA . HIS A 1 334 ? 11.546 2.828 -11.306 1.00 97.06 334 HIS A CA 1
ATOM 2566 C C . HIS A 1 334 ? 10.838 1.807 -10.412 1.00 97.06 334 HIS A C 1
ATOM 2568 O O . HIS A 1 334 ? 10.135 2.158 -9.450 1.00 97.06 334 HIS A O 1
ATOM 2574 N N . THR A 1 335 ? 11.054 0.536 -10.733 1.00 97.81 335 THR A N 1
ATOM 2575 C CA . THR A 1 335 ? 10.620 -0.606 -9.930 1.00 97.81 335 THR A CA 1
ATOM 2576 C C . THR A 1 335 ? 11.816 -1.278 -9.266 1.00 97.81 335 THR A C 1
ATOM 2578 O O . THR A 1 335 ? 12.933 -1.240 -9.783 1.00 97.81 335 THR A O 1
ATOM 2581 N N . VAL A 1 336 ? 11.576 -1.845 -8.086 1.00 96.81 336 VAL A N 1
ATOM 2582 C CA . VAL A 1 336 ? 12.532 -2.650 -7.322 1.00 96.81 336 VAL A CA 1
ATOM 2583 C C . VAL A 1 336 ? 11.792 -3.906 -6.892 1.00 96.81 336 VAL A C 1
ATOM 2585 O O . VAL A 1 336 ? 10.723 -3.802 -6.292 1.00 96.81 336 VAL A O 1
ATOM 2588 N N . THR A 1 337 ? 12.338 -5.070 -7.223 1.00 95.81 337 THR A N 1
ATOM 2589 C CA . THR A 1 337 ? 11.676 -6.362 -7.031 1.00 95.81 337 THR A CA 1
ATOM 2590 C C . THR A 1 337 ? 12.666 -7.370 -6.458 1.00 95.81 337 THR A C 1
ATOM 2592 O O . THR A 1 337 ? 13.703 -7.621 -7.071 1.00 95.81 337 THR A O 1
ATOM 2595 N N . ASP A 1 338 ? 12.356 -7.936 -5.289 1.00 93.44 338 ASP A N 1
ATOM 2596 C CA . ASP A 1 338 ? 13.071 -9.096 -4.742 1.00 93.44 338 ASP A CA 1
ATOM 2597 C C . ASP A 1 338 ? 12.778 -10.326 -5.601 1.00 93.44 338 ASP A C 1
ATOM 2599 O O . ASP A 1 338 ? 11.616 -10.605 -5.906 1.00 93.44 338 ASP A O 1
ATOM 2603 N N . LEU A 1 339 ? 13.834 -11.026 -6.018 1.00 90.94 339 LEU A N 1
ATOM 2604 C CA . LEU A 1 339 ? 13.720 -12.205 -6.866 1.00 90.94 339 LEU A CA 1
ATOM 2605 C C . LEU A 1 339 ? 13.341 -13.464 -6.092 1.00 90.94 339 LEU A C 1
ATOM 2607 O O . LEU A 1 339 ? 13.142 -14.474 -6.741 1.00 90.94 339 LEU A O 1
ATOM 2611 N N . GLY A 1 340 ? 13.213 -13.440 -4.758 1.00 81.00 340 GLY A N 1
ATOM 2612 C CA . GLY A 1 340 ? 12.471 -14.445 -3.970 1.00 81.00 340 GLY A CA 1
ATOM 2613 C C . GLY A 1 340 ? 12.868 -15.925 -4.141 1.00 81.00 340 GLY A C 1
ATOM 2614 O O . GLY A 1 340 ? 12.203 -16.809 -3.609 1.00 81.00 340 GLY A O 1
ATOM 2615 N N . ASP A 1 341 ? 13.941 -16.213 -4.869 1.00 76.12 341 ASP A N 1
ATOM 2616 C CA . ASP A 1 341 ? 14.450 -17.521 -5.294 1.00 76.12 341 ASP A CA 1
ATOM 2617 C C . ASP A 1 341 ? 15.651 -17.959 -4.437 1.00 76.12 341 ASP A C 1
ATOM 2619 O O . ASP A 1 341 ? 16.419 -18.845 -4.810 1.00 76.12 341 ASP A O 1
ATOM 2623 N N . ASN A 1 342 ? 15.822 -17.321 -3.274 1.00 74.62 342 ASN A N 1
ATOM 2624 C CA . ASN A 1 342 ? 16.977 -17.426 -2.378 1.00 74.62 342 ASN A CA 1
ATOM 2625 C C . ASN A 1 342 ? 18.313 -16.933 -2.968 1.00 74.62 342 ASN A C 1
ATOM 2627 O O . ASN A 1 342 ? 19.354 -17.109 -2.332 1.00 74.62 342 ASN A O 1
ATOM 2631 N N . SER A 1 343 ? 18.318 -16.264 -4.127 1.00 78.06 343 SER A N 1
ATOM 2632 C CA . SER A 1 343 ? 19.537 -15.656 -4.687 1.00 78.06 343 SER A CA 1
ATOM 2633 C C . SER A 1 343 ? 20.006 -14.412 -3.923 1.00 78.06 343 SER A C 1
ATOM 2635 O O . SER A 1 343 ? 21.149 -13.976 -4.090 1.00 78.06 343 SER A O 1
ATOM 2637 N N . TYR A 1 344 ? 19.140 -13.832 -3.077 1.00 86.44 344 TYR A N 1
ATOM 2638 C CA . TYR A 1 344 ? 19.335 -12.519 -2.448 1.00 86.44 344 TYR A CA 1
ATOM 2639 C C . TYR A 1 344 ? 19.563 -11.390 -3.465 1.00 86.44 344 TYR A C 1
ATOM 2641 O O . TYR A 1 344 ? 20.215 -10.384 -3.148 1.00 86.44 344 TYR A O 1
ATOM 2649 N N . LEU A 1 345 ? 19.066 -11.572 -4.689 1.00 92.00 345 LEU A N 1
ATOM 2650 C CA . LEU A 1 345 ? 19.121 -10.581 -5.747 1.00 92.00 345 LEU A CA 1
ATOM 2651 C C . LEU A 1 345 ? 17.841 -9.761 -5.787 1.00 92.00 345 LEU A C 1
ATOM 2653 O O . LEU A 1 345 ? 16.731 -10.257 -5.615 1.00 92.00 345 LEU A O 1
ATOM 2657 N N . VAL A 1 346 ? 18.030 -8.485 -6.084 1.00 94.56 346 VAL A N 1
ATOM 2658 C CA . VAL A 1 346 ? 16.961 -7.539 -6.359 1.00 94.56 346 VAL A CA 1
ATOM 2659 C C . VAL A 1 346 ? 17.151 -6.972 -7.746 1.00 94.56 346 VAL A C 1
ATOM 2661 O O . VAL A 1 346 ? 18.230 -6.472 -8.073 1.00 94.56 346 VAL A O 1
ATOM 2664 N N . LEU A 1 347 ? 16.082 -7.020 -8.534 1.00 95.75 347 LEU A N 1
ATOM 2665 C CA . LEU A 1 347 ? 15.995 -6.378 -9.833 1.00 95.75 347 LEU A CA 1
ATOM 2666 C C . LEU A 1 347 ? 15.545 -4.930 -9.667 1.00 95.75 347 LEU A C 1
ATOM 2668 O O . LEU A 1 347 ? 14.504 -4.656 -9.073 1.00 95.75 347 LEU A O 1
ATOM 2672 N N . ILE A 1 348 ? 16.316 -4.011 -10.237 1.00 96.81 348 ILE A N 1
ATOM 2673 C CA . ILE A 1 348 ? 15.949 -2.612 -10.421 1.00 96.81 348 ILE A CA 1
ATOM 2674 C C . ILE A 1 348 ? 15.705 -2.403 -11.908 1.00 96.81 348 ILE A C 1
ATOM 2676 O O . ILE A 1 348 ? 16.615 -2.639 -12.704 1.00 96.81 348 ILE A O 1
ATOM 2680 N N . ALA A 1 349 ? 14.514 -1.951 -12.296 1.00 96.44 349 ALA A N 1
ATOM 2681 C CA . ALA A 1 349 ? 14.174 -1.811 -13.707 1.00 96.44 349 ALA A CA 1
ATOM 2682 C C . ALA A 1 349 ? 13.619 -0.432 -14.073 1.00 96.44 349 ALA A C 1
ATOM 2684 O O . ALA A 1 349 ? 12.717 0.111 -13.423 1.00 96.44 349 ALA A O 1
ATOM 2685 N N . GLY A 1 350 ? 14.164 0.114 -15.163 1.00 96.38 350 GLY A N 1
ATOM 2686 C CA . GLY A 1 350 ? 13.688 1.325 -15.813 1.00 96.38 350 GLY A CA 1
ATOM 2687 C C . GLY A 1 350 ? 13.796 2.585 -14.966 1.00 96.38 350 GLY A C 1
ATOM 2688 O O . GLY A 1 350 ? 14.766 2.813 -14.245 1.00 96.38 350 GLY A O 1
ATOM 2689 N N . GLY A 1 351 ? 12.780 3.430 -15.093 1.00 96.62 351 GLY A N 1
ATOM 2690 C CA . GLY A 1 351 ? 12.743 4.770 -14.532 1.00 96.62 351 GLY A CA 1
ATOM 2691 C C . GLY A 1 351 ? 13.155 5.836 -15.543 1.00 96.62 351 GLY A C 1
ATOM 2692 O O . GLY A 1 351 ? 13.188 5.602 -16.750 1.00 96.62 351 GLY A O 1
ATOM 2693 N N . MET A 1 352 ? 13.432 7.028 -15.032 1.00 95.31 352 MET A N 1
ATOM 2694 C CA . MET A 1 352 ? 13.832 8.201 -15.805 1.00 95.31 352 MET A CA 1
ATOM 2695 C C . MET A 1 352 ? 14.897 9.018 -15.070 1.00 95.31 352 MET A C 1
ATOM 2697 O O . MET A 1 352 ? 15.068 8.876 -13.858 1.00 95.31 352 MET A O 1
ATOM 2701 N N . ASP A 1 353 ? 15.575 9.906 -15.792 1.00 92.06 353 ASP A N 1
ATOM 2702 C CA . ASP A 1 353 ? 16.633 10.796 -15.283 1.00 92.06 353 ASP A CA 1
ATOM 2703 C C . ASP A 1 353 ? 16.123 11.979 -14.435 1.00 92.06 353 ASP A C 1
ATOM 2705 O O . ASP A 1 353 ? 16.898 12.846 -14.041 1.00 92.06 353 ASP A O 1
ATOM 2709 N N . GLY A 1 354 ? 14.819 12.025 -14.148 1.00 87.75 354 GLY A N 1
ATOM 2710 C CA . GLY A 1 354 ? 14.161 13.150 -13.481 1.00 87.75 354 GLY A CA 1
ATOM 2711 C C . GLY A 1 354 ? 13.733 14.276 -14.430 1.00 87.75 354 GLY A C 1
ATOM 2712 O O . GLY A 1 354 ? 13.164 15.260 -13.965 1.00 87.75 354 GLY A O 1
ATOM 2713 N N . SER A 1 355 ? 13.957 14.125 -15.741 1.00 88.31 355 SER A N 1
ATOM 2714 C CA . SER A 1 355 ? 13.582 15.084 -16.783 1.00 88.31 355 SER A CA 1
ATOM 2715 C C . SER A 1 355 ? 12.751 14.439 -17.908 1.00 88.31 355 SER A C 1
ATOM 2717 O O . SER A 1 355 ? 11.548 14.254 -17.743 1.00 88.31 355 SER A O 1
ATOM 2719 N N . THR A 1 356 ? 13.351 14.102 -19.050 1.00 88.81 356 THR A N 1
ATOM 2720 C CA . THR A 1 356 ? 12.674 13.582 -20.250 1.00 88.81 356 THR A CA 1
ATOM 2721 C C . THR A 1 356 ? 13.261 12.266 -20.753 1.00 88.81 356 THR A C 1
ATOM 2723 O O . THR A 1 356 ? 12.665 11.651 -21.636 1.00 88.81 356 THR A O 1
ATOM 2726 N N . THR A 1 357 ? 14.375 11.790 -20.182 1.00 95.06 357 THR A N 1
ATOM 2727 C CA . THR A 1 357 ? 15.021 10.548 -20.625 1.00 95.06 357 THR A CA 1
ATOM 2728 C C . THR A 1 357 ? 14.519 9.369 -19.808 1.00 95.06 357 THR A C 1
ATOM 2730 O O . THR A 1 357 ? 14.679 9.336 -18.588 1.00 95.06 357 THR A O 1
ATOM 2733 N N . PHE A 1 358 ? 13.940 8.383 -20.487 1.00 96.81 358 PHE A N 1
ATOM 2734 C CA . PHE A 1 358 ? 13.433 7.148 -19.893 1.00 96.81 358 PHE A CA 1
ATOM 2735 C C . PHE A 1 358 ? 14.417 6.009 -20.152 1.00 96.81 358 PHE A C 1
ATOM 2737 O O . PHE A 1 358 ? 15.056 5.946 -21.202 1.00 96.81 358 PHE A O 1
ATOM 2744 N N . PHE A 1 359 ? 14.531 5.089 -19.201 1.00 95.88 359 PHE A N 1
ATOM 2745 C CA . PHE A 1 359 ? 15.526 4.026 -19.244 1.00 95.88 359 PHE A CA 1
ATOM 2746 C C . PHE A 1 359 ? 14.902 2.681 -19.617 1.00 95.88 359 PHE A C 1
ATOM 2748 O O . PHE A 1 359 ? 13.835 2.306 -19.129 1.00 95.88 359 PHE A O 1
ATOM 2755 N N . SER A 1 360 ? 15.594 1.938 -20.480 1.00 95.25 360 SER A N 1
ATOM 2756 C CA . SER A 1 360 ? 15.414 0.493 -20.678 1.00 95.25 360 SER A CA 1
ATOM 2757 C C . SER A 1 360 ? 16.397 -0.316 -19.831 1.00 95.25 360 SER A C 1
ATOM 2759 O O . SER A 1 360 ? 16.257 -1.531 -19.708 1.00 95.25 360 SER A O 1
ATOM 2761 N N . ALA A 1 361 ? 17.380 0.366 -19.239 1.00 92.94 361 ALA A N 1
ATOM 2762 C CA . ALA A 1 361 ? 18.397 -0.234 -18.403 1.00 92.94 361 ALA A CA 1
ATOM 2763 C C . ALA A 1 361 ? 17.788 -0.903 -17.168 1.00 92.94 361 ALA A C 1
ATOM 2765 O O . ALA A 1 361 ? 16.796 -0.441 -16.591 1.00 92.94 361 ALA A O 1
ATOM 2766 N N . ILE A 1 362 ? 18.449 -1.974 -16.751 1.00 93.88 362 ILE A N 1
ATOM 2767 C CA . ILE A 1 362 ? 18.214 -2.639 -15.480 1.00 93.88 362 ILE A CA 1
ATOM 2768 C C . ILE A 1 362 ? 19.506 -2.636 -14.660 1.00 93.88 362 ILE A C 1
ATOM 2770 O O . ILE A 1 362 ? 20.606 -2.496 -15.197 1.00 93.88 362 ILE A O 1
ATOM 2774 N N . ALA A 1 363 ? 19.374 -2.787 -13.351 1.00 94.44 363 ALA A N 1
ATOM 2775 C CA . ALA A 1 363 ? 20.484 -3.005 -12.438 1.00 94.44 363 ALA A CA 1
ATOM 2776 C C . ALA A 1 363 ? 20.123 -4.117 -11.455 1.00 94.44 363 ALA A C 1
ATOM 2778 O O . ALA A 1 363 ? 18.947 -4.392 -11.219 1.00 94.44 363 ALA A O 1
ATOM 2779 N N . LEU A 1 364 ? 21.143 -4.741 -10.871 1.00 94.50 364 LEU A N 1
ATOM 2780 C CA . LEU A 1 364 ? 20.964 -5.723 -9.813 1.00 94.50 364 LEU A CA 1
ATOM 2781 C C . LEU A 1 364 ? 21.601 -5.229 -8.521 1.00 94.50 364 LEU A C 1
ATOM 2783 O O . LEU A 1 364 ? 22.682 -4.632 -8.519 1.00 94.50 364 LEU A O 1
ATOM 2787 N N . TYR A 1 365 ? 20.936 -5.522 -7.413 1.00 95.00 365 TYR A N 1
ATOM 2788 C CA . TYR A 1 365 ? 21.483 -5.364 -6.076 1.00 95.00 365 TYR A CA 1
ATOM 2789 C C . TYR A 1 365 ? 21.583 -6.729 -5.403 1.00 95.00 365 TYR A C 1
ATOM 2791 O O . TYR A 1 365 ? 20.604 -7.469 -5.357 1.00 95.00 365 TYR A O 1
ATOM 2799 N N . GLN A 1 366 ? 22.759 -7.054 -4.868 1.00 93.25 366 GLN A N 1
ATOM 2800 C CA . GLN A 1 366 ? 23.000 -8.305 -4.158 1.00 93.25 366 GLN A CA 1
ATOM 2801 C C . GLN A 1 366 ? 23.096 -8.048 -2.653 1.00 93.25 366 GLN A C 1
ATOM 2803 O O . GLN A 1 366 ? 24.066 -7.457 -2.161 1.00 93.25 366 GLN A O 1
ATOM 2808 N N . ALA A 1 367 ? 22.093 -8.514 -1.906 1.00 89.38 367 ALA A N 1
ATOM 2809 C CA . ALA A 1 367 ? 21.940 -8.187 -0.489 1.00 89.38 367 ALA A CA 1
ATOM 2810 C C . ALA A 1 367 ? 23.042 -8.784 0.394 1.00 89.38 367 ALA A C 1
ATOM 2812 O O . ALA A 1 367 ? 23.452 -8.160 1.375 1.00 89.38 367 ALA A O 1
ATOM 2813 N N . SER A 1 368 ? 23.569 -9.958 0.027 1.00 87.50 368 SER A N 1
ATOM 2814 C CA . SER A 1 368 ? 24.686 -10.597 0.736 1.00 87.50 368 SER A CA 1
ATOM 2815 C C . SER A 1 368 ? 25.973 -9.765 0.675 1.00 87.50 368 SER A C 1
ATOM 2817 O O . SER A 1 368 ? 26.718 -9.715 1.651 1.00 87.50 368 SER A O 1
ATOM 2819 N N . LEU A 1 369 ? 26.196 -9.049 -0.432 1.00 91.12 369 LEU A N 1
ATOM 2820 C CA . LEU A 1 369 ? 27.348 -8.163 -0.644 1.00 91.12 369 LEU A CA 1
ATOM 2821 C C . LEU A 1 369 ? 27.066 -6.704 -0.263 1.00 91.12 369 LEU A C 1
ATOM 2823 O O . LEU A 1 369 ? 27.969 -5.862 -0.272 1.00 91.12 369 LEU A O 1
ATOM 2827 N N . LYS A 1 370 ? 25.800 -6.394 0.031 1.00 91.69 370 LYS A N 1
ATOM 2828 C CA . LYS A 1 370 ? 25.268 -5.037 0.151 1.00 91.69 370 LYS A CA 1
ATOM 2829 C C . LYS A 1 370 ? 25.618 -4.152 -1.052 1.00 91.69 370 LYS A C 1
ATOM 2831 O O . LYS A 1 370 ? 25.809 -2.950 -0.873 1.00 91.69 370 LYS A O 1
ATOM 2836 N N . ALA A 1 371 ? 25.749 -4.727 -2.248 1.00 94.44 371 ALA A N 1
ATOM 2837 C CA . ALA A 1 371 ? 26.379 -4.073 -3.391 1.00 94.44 371 ALA A CA 1
ATOM 2838 C C . ALA A 1 371 ? 25.494 -4.062 -4.637 1.00 94.44 371 ALA A C 1
ATOM 2840 O O . ALA A 1 371 ? 24.827 -5.052 -4.936 1.00 94.44 371 ALA A O 1
ATOM 2841 N N . PHE A 1 372 ? 25.560 -2.972 -5.403 1.00 95.12 372 PHE A N 1
ATOM 2842 C CA . PHE A 1 372 ? 25.109 -2.987 -6.794 1.00 95.12 372 PHE A CA 1
ATOM 2843 C C . PHE A 1 372 ? 26.119 -3.754 -7.650 1.00 95.12 372 PHE A C 1
ATOM 2845 O O . PHE A 1 372 ? 27.331 -3.517 -7.556 1.00 95.12 372 PHE A O 1
ATOM 2852 N N . ILE A 1 373 ? 25.612 -4.667 -8.477 1.00 91.00 373 ILE A N 1
ATOM 2853 C CA . ILE A 1 373 ? 26.408 -5.496 -9.384 1.00 91.00 373 ILE A CA 1
ATOM 2854 C C . ILE A 1 373 ? 26.050 -5.164 -10.834 1.00 91.00 373 ILE A C 1
ATOM 2856 O O . ILE A 1 373 ? 24.901 -4.863 -11.161 1.00 91.00 373 ILE A O 1
ATOM 2860 N N . SER A 1 374 ? 27.057 -5.184 -11.706 1.00 75.94 374 SER A N 1
ATOM 2861 C CA . SER A 1 374 ? 26.863 -4.944 -13.137 1.00 75.94 374 SER A CA 1
ATOM 2862 C C . SER A 1 374 ? 26.452 -6.235 -13.835 1.00 75.94 374 SER A C 1
ATOM 2864 O O . SER A 1 374 ? 27.078 -7.274 -13.638 1.00 75.94 374 SER A O 1
ATOM 2866 N N . LEU A 1 375 ? 25.416 -6.154 -14.664 1.00 77.81 375 LEU A N 1
ATOM 2867 C CA . LEU A 1 375 ? 25.051 -7.217 -15.595 1.00 77.81 375 LEU A CA 1
ATOM 2868 C C . LEU A 1 375 ? 25.988 -7.224 -16.808 1.00 77.81 375 LEU A C 1
ATOM 2870 O O . LEU A 1 375 ? 26.674 -6.239 -17.093 1.00 77.81 375 LEU A O 1
ATOM 2874 N N . VAL A 1 376 ? 25.987 -8.336 -17.545 1.00 71.69 376 VAL A N 1
ATOM 2875 C CA . VAL A 1 376 ? 26.644 -8.418 -18.855 1.00 71.69 376 VAL A CA 1
ATOM 2876 C C . VAL A 1 376 ? 26.059 -7.342 -19.777 1.00 71.69 376 VAL A C 1
ATOM 2878 O O . VAL A 1 376 ? 24.849 -7.103 -19.781 1.00 71.69 376 VAL A O 1
ATOM 2881 N N . ALA A 1 377 ? 26.917 -6.678 -20.555 1.00 72.25 377 ALA A N 1
ATOM 2882 C CA . ALA A 1 377 ? 26.491 -5.640 -21.486 1.00 72.25 377 ALA A CA 1
ATOM 2883 C C . ALA A 1 377 ? 25.414 -6.169 -22.452 1.00 72.25 377 ALA A C 1
ATOM 2885 O O . ALA A 1 377 ? 25.592 -7.215 -23.071 1.00 72.25 377 ALA A O 1
ATOM 2886 N N . GLY A 1 378 ? 24.311 -5.427 -22.590 1.00 78.00 378 GLY A N 1
ATOM 2887 C CA . GLY A 1 378 ? 23.243 -5.715 -23.554 1.00 78.00 378 GLY A CA 1
ATOM 2888 C C . GLY A 1 378 ? 21.918 -6.190 -22.954 1.00 78.00 378 GLY A C 1
ATOM 2889 O O . GLY A 1 378 ? 20.905 -6.102 -23.646 1.00 78.00 378 GLY A O 1
ATOM 2890 N N . VAL A 1 379 ? 21.873 -6.602 -21.681 1.00 90.44 379 VAL A N 1
ATOM 2891 C CA . VAL A 1 379 ? 20.606 -6.980 -21.028 1.00 90.44 379 VAL A CA 1
ATOM 2892 C C . VAL A 1 379 ? 19.800 -5.726 -20.687 1.00 90.44 379 VAL A C 1
ATOM 2894 O O . VAL A 1 379 ? 20.117 -5.005 -19.745 1.00 90.44 379 VAL A O 1
ATOM 2897 N N . ASN A 1 380 ? 18.754 -5.458 -21.464 1.00 93.06 380 ASN A N 1
ATOM 2898 C CA . ASN A 1 380 ? 17.864 -4.315 -21.280 1.00 93.06 380 ASN A CA 1
ATOM 2899 C C . ASN A 1 380 ? 16.413 -4.741 -21.484 1.00 93.06 380 ASN A C 1
ATOM 2901 O O . ASN A 1 380 ? 16.133 -5.683 -22.227 1.00 93.06 380 ASN A O 1
ATOM 2905 N N . MET A 1 381 ? 15.490 -3.998 -20.876 1.00 94.56 381 MET A N 1
ATOM 2906 C CA . MET A 1 381 ? 14.073 -4.132 -21.191 1.00 94.56 381 MET A CA 1
ATOM 2907 C C . MET A 1 381 ? 13.844 -3.911 -22.697 1.00 94.56 381 MET A C 1
ATOM 2909 O O . MET A 1 381 ? 14.484 -3.032 -23.283 1.00 94.56 381 MET A O 1
ATOM 2913 N N . PRO A 1 382 ? 12.870 -4.605 -23.318 1.00 94.88 382 PRO A N 1
ATOM 2914 C CA . PRO A 1 382 ? 12.536 -4.424 -24.737 1.00 94.88 382 PRO A CA 1
ATOM 2915 C C . PRO A 1 382 ? 12.112 -2.997 -25.109 1.00 94.88 382 PRO A C 1
ATOM 2917 O O . PRO A 1 382 ? 12.103 -2.614 -26.274 1.00 94.88 382 PRO A O 1
ATOM 2920 N N . THR A 1 383 ? 11.694 -2.214 -24.119 1.00 94.62 383 THR A N 1
ATOM 2921 C CA . THR A 1 383 ? 11.179 -0.856 -24.279 1.00 94.62 383 THR A CA 1
ATOM 2922 C C . THR A 1 383 ? 11.600 -0.044 -23.062 1.00 94.62 383 THR A C 1
ATOM 2924 O O . THR A 1 383 ? 11.644 -0.588 -21.956 1.00 94.62 383 THR A O 1
ATOM 2927 N N . THR A 1 384 ? 11.902 1.243 -23.236 1.00 96.94 384 THR A N 1
ATOM 2928 C CA . THR A 1 384 ? 12.118 2.157 -22.104 1.00 96.94 384 THR A CA 1
ATOM 2929 C C . THR A 1 384 ? 10.822 2.292 -21.309 1.00 96.94 384 THR A C 1
ATOM 2931 O O . THR A 1 384 ? 9.737 2.329 -21.891 1.00 96.94 384 THR A O 1
ATOM 2934 N N . ARG A 1 385 ? 10.904 2.296 -19.972 1.00 96.56 385 ARG A N 1
ATOM 2935 C CA . ARG A 1 385 ? 9.713 2.376 -19.110 1.00 96.56 385 ARG A CA 1
ATOM 2936 C C . ARG A 1 385 ? 10.004 3.128 -17.821 1.00 96.56 385 ARG A C 1
ATOM 2938 O O . ARG A 1 385 ? 10.875 2.723 -17.059 1.00 96.56 385 ARG A O 1
ATOM 2945 N N . ALA A 1 386 ? 9.177 4.113 -17.485 1.00 97.44 386 ALA A N 1
ATOM 2946 C CA . ALA A 1 386 ? 9.017 4.622 -16.115 1.00 97.44 386 ALA A CA 1
ATOM 2947 C C . ALA A 1 386 ? 7.539 4.559 -15.706 1.00 97.44 386 ALA A C 1
ATOM 2949 O O . ALA A 1 386 ? 6.676 4.372 -16.564 1.00 97.44 386 ALA A O 1
ATOM 2950 N N . TYR A 1 387 ? 7.236 4.687 -14.411 1.00 97.69 387 TYR A N 1
ATOM 2951 C CA . TYR A 1 387 ? 5.863 4.593 -13.877 1.00 97.69 387 TYR A CA 1
ATOM 2952 C C . TYR A 1 387 ? 5.150 3.255 -14.166 1.00 97.69 387 TYR A C 1
ATOM 2954 O O . TYR A 1 387 ? 3.920 3.191 -14.132 1.00 97.69 387 TYR A O 1
ATOM 2962 N N . HIS A 1 388 ? 5.911 2.210 -14.488 1.00 98.50 388 HIS A N 1
ATOM 2963 C CA . HIS A 1 388 ? 5.421 0.848 -14.675 1.00 98.50 388 HIS A CA 1
ATOM 2964 C C . HIS A 1 388 ? 5.383 0.111 -13.330 1.00 98.50 388 HIS A C 1
ATOM 2966 O O . HIS A 1 388 ? 5.927 0.591 -12.331 1.00 98.50 388 HIS A O 1
ATOM 2972 N N . THR A 1 389 ? 4.770 -1.069 -13.313 1.00 98.56 389 THR A N 1
ATOM 2973 C CA . THR A 1 389 ? 4.844 -2.005 -12.183 1.00 98.56 389 THR A CA 1
ATOM 2974 C C . THR A 1 389 ? 5.695 -3.213 -12.555 1.00 98.56 389 THR A C 1
ATOM 2976 O O . THR A 1 389 ? 5.840 -3.529 -13.737 1.00 98.56 389 THR A O 1
ATOM 2979 N N . ALA A 1 390 ? 6.266 -3.871 -11.547 1.00 98.31 390 ALA A N 1
ATOM 2980 C CA . ALA A 1 390 ? 6.999 -5.119 -11.689 1.00 98.31 390 ALA A CA 1
ATOM 2981 C C . ALA A 1 390 ? 6.546 -6.084 -10.589 1.00 98.31 390 ALA A C 1
ATOM 2983 O O . ALA A 1 390 ? 6.525 -5.713 -9.413 1.00 98.31 390 ALA A O 1
ATOM 2984 N N . THR A 1 391 ? 6.168 -7.297 -10.976 1.00 98.12 391 THR A N 1
ATOM 2985 C CA . THR A 1 391 ? 5.631 -8.323 -10.079 1.00 98.12 391 THR A CA 1
ATOM 2986 C C . THR A 1 391 ? 6.482 -9.578 -10.211 1.00 98.12 391 THR A C 1
ATOM 2988 O O . THR A 1 391 ? 6.594 -10.129 -11.306 1.00 98.12 391 THR A O 1
ATOM 2991 N N . TYR A 1 392 ? 7.092 -10.018 -9.109 1.00 97.06 392 TYR A N 1
ATOM 2992 C CA . TYR A 1 392 ? 7.778 -11.306 -9.068 1.00 97.06 392 TYR A CA 1
ATOM 2993 C C . TYR A 1 392 ? 6.756 -12.441 -9.030 1.00 97.06 392 TYR A C 1
ATOM 2995 O O . TYR A 1 392 ? 5.799 -12.401 -8.259 1.00 97.06 392 TYR A O 1
ATOM 3003 N N . LEU A 1 393 ? 6.980 -13.442 -9.869 1.00 96.44 393 LEU A N 1
ATOM 3004 C CA . LEU A 1 393 ? 6.232 -14.679 -9.945 1.00 96.44 393 LEU A CA 1
ATOM 3005 C C . LEU A 1 393 ? 7.125 -15.783 -9.378 1.00 96.44 393 LEU A C 1
ATOM 3007 O O . LEU A 1 393 ? 8.143 -16.101 -10.002 1.00 96.44 393 LEU A O 1
ATOM 3011 N N . PRO A 1 394 ? 6.771 -16.361 -8.218 1.00 93.12 394 PRO A N 1
ATOM 3012 C CA . PRO A 1 394 ? 7.552 -17.427 -7.609 1.00 93.12 394 PRO A CA 1
ATOM 3013 C C . PRO A 1 394 ? 7.482 -18.713 -8.443 1.00 93.12 394 PRO A C 1
ATOM 3015 O O . PRO A 1 394 ? 6.923 -18.752 -9.547 1.00 93.12 394 PRO A O 1
ATOM 3018 N N . ALA A 1 395 ? 8.057 -19.791 -7.909 1.00 89.00 395 ALA A N 1
ATOM 3019 C CA . ALA A 1 395 ? 7.984 -21.107 -8.524 1.00 89.00 395 ALA A CA 1
ATOM 3020 C C . ALA A 1 395 ? 6.529 -21.457 -8.920 1.00 89.00 395 ALA A C 1
ATOM 3022 O O . ALA A 1 395 ? 5.603 -21.200 -8.147 1.00 89.00 395 ALA A O 1
ATOM 3023 N N . PRO A 1 396 ? 6.310 -22.041 -10.112 1.00 91.56 396 PRO A N 1
ATOM 3024 C CA . PRO A 1 396 ? 7.326 -22.591 -11.013 1.00 91.56 396 PRO A CA 1
ATOM 3025 C C . PRO A 1 396 ? 7.933 -21.589 -12.013 1.00 91.56 396 PRO A C 1
ATOM 3027 O O . PRO A 1 396 ? 8.814 -21.987 -12.769 1.00 91.56 396 PRO A O 1
ATOM 3030 N N . TYR A 1 397 ? 7.486 -20.328 -12.050 1.00 93.12 397 TYR A N 1
ATOM 3031 C CA . TYR A 1 397 ? 7.909 -19.379 -13.088 1.00 93.12 397 TYR A CA 1
ATOM 3032 C C . TYR A 1 397 ? 9.275 -18.754 -12.803 1.00 93.12 397 TYR A C 1
ATOM 3034 O O . TYR A 1 397 ? 10.090 -18.676 -13.715 1.00 93.12 397 TYR A O 1
ATOM 3042 N N . ASN A 1 398 ? 9.530 -18.326 -11.558 1.00 93.69 398 ASN A N 1
ATOM 3043 C CA . ASN A 1 398 ? 10.749 -17.603 -11.154 1.00 93.69 398 ASN A CA 1
ATOM 3044 C C . ASN A 1 398 ? 11.088 -16.448 -12.117 1.00 93.69 398 ASN A C 1
ATOM 3046 O O . ASN A 1 398 ? 12.190 -16.335 -12.656 1.00 93.69 398 ASN A O 1
ATOM 3050 N N . GLN A 1 399 ? 10.094 -15.600 -12.368 1.00 95.88 399 GLN A N 1
ATOM 3051 C CA . GLN A 1 399 ? 10.142 -14.545 -13.379 1.00 95.88 399 GLN A CA 1
ATOM 3052 C C . GLN A 1 399 ? 9.620 -13.231 -12.812 1.00 95.88 399 GLN A C 1
ATOM 3054 O O . GLN A 1 399 ? 8.790 -13.219 -11.911 1.00 95.88 399 GLN A O 1
ATOM 3059 N N . VAL A 1 400 ? 10.061 -12.105 -13.363 1.00 97.75 400 VAL A N 1
ATOM 3060 C CA . VAL A 1 400 ? 9.487 -10.789 -13.070 1.00 97.75 400 VAL A CA 1
ATOM 3061 C C . VAL A 1 400 ? 8.708 -10.313 -14.284 1.00 97.75 400 VAL A C 1
ATOM 3063 O O . VAL A 1 400 ? 9.272 -10.141 -15.366 1.00 97.75 400 VAL A O 1
ATOM 3066 N N . LEU A 1 401 ? 7.412 -10.071 -14.099 1.00 98.50 401 LEU A N 1
ATOM 3067 C CA . LEU A 1 401 ? 6.569 -9.456 -15.115 1.00 98.50 401 LEU A CA 1
ATOM 3068 C C . LEU A 1 401 ? 6.529 -7.942 -14.906 1.00 98.50 401 LEU A C 1
ATOM 3070 O O . LEU A 1 401 ? 6.079 -7.462 -13.867 1.00 98.50 401 LEU A O 1
ATOM 3074 N N . LEU A 1 402 ? 6.953 -7.190 -15.917 1.00 98.62 402 LEU A N 1
ATOM 3075 C CA . LEU A 1 402 ? 6.848 -5.739 -15.970 1.00 98.62 402 LEU A CA 1
ATOM 3076 C C . LEU A 1 402 ? 5.655 -5.350 -16.842 1.00 98.62 402 LEU A C 1
ATOM 3078 O O . LEU A 1 402 ? 5.516 -5.845 -17.963 1.00 98.62 402 LEU A O 1
ATOM 3082 N N . THR A 1 403 ? 4.809 -4.441 -16.355 1.00 98.38 403 THR A N 1
ATOM 3083 C CA . THR A 1 403 ? 3.566 -4.075 -17.054 1.00 98.38 403 THR A CA 1
ATOM 3084 C C . THR A 1 403 ? 3.418 -2.565 -17.216 1.00 98.38 403 THR A C 1
ATOM 3086 O O . THR A 1 403 ? 3.621 -1.794 -16.274 1.00 98.38 403 THR A O 1
ATOM 3089 N N . GLY A 1 404 ? 3.052 -2.138 -18.428 1.00 98.31 404 GLY A N 1
ATOM 3090 C CA . GLY A 1 404 ? 2.683 -0.756 -18.726 1.00 98.31 404 GLY A CA 1
ATOM 3091 C C . GLY A 1 404 ? 3.816 0.256 -18.570 1.00 98.31 404 GLY A C 1
ATOM 3092 O O . GLY A 1 404 ? 4.959 0.007 -18.973 1.00 98.31 404 GLY A O 1
ATOM 3093 N N . GLY A 1 405 ? 3.468 1.417 -18.017 1.00 98.31 405 GLY A N 1
ATOM 3094 C CA . GLY A 1 405 ? 4.346 2.570 -17.859 1.00 98.31 405 GLY A CA 1
ATOM 3095 C C . GLY A 1 405 ? 4.333 3.516 -19.055 1.00 98.31 405 GLY A C 1
ATOM 3096 O O . GLY A 1 405 ? 3.445 3.490 -19.905 1.00 98.31 405 GLY A O 1
ATOM 3097 N N . ASN A 1 406 ? 5.344 4.370 -19.096 1.00 97.75 406 ASN A N 1
ATOM 3098 C CA . ASN A 1 406 ? 5.558 5.382 -20.119 1.00 97.75 406 ASN A CA 1
ATOM 3099 C C . ASN A 1 406 ? 6.848 5.082 -20.881 1.00 97.75 406 ASN A C 1
ATOM 3101 O O . ASN A 1 406 ? 7.879 4.854 -20.246 1.00 97.75 406 ASN A O 1
ATOM 3105 N N . LEU A 1 407 ? 6.779 5.114 -22.213 1.00 97.19 407 LEU A N 1
ATOM 3106 C CA . LEU A 1 407 ? 7.949 5.045 -23.096 1.00 97.19 407 LEU A CA 1
ATOM 3107 C C . LEU A 1 407 ? 8.747 6.349 -23.033 1.00 97.19 407 LEU A C 1
ATOM 3109 O O . LEU A 1 407 ? 9.975 6.331 -22.956 1.00 97.19 407 LEU A O 1
ATOM 3113 N N . ASP A 1 408 ? 8.007 7.455 -23.057 1.00 95.56 408 ASP A N 1
ATOM 3114 C CA . ASP A 1 408 ? 8.461 8.838 -23.033 1.00 95.56 408 ASP A CA 1
ATOM 3115 C C . ASP A 1 408 ? 7.376 9.722 -22.371 1.00 95.56 408 ASP A C 1
ATOM 3117 O O . ASP A 1 408 ? 6.418 9.223 -21.766 1.00 95.56 408 ASP A O 1
ATOM 3121 N N . SER A 1 409 ? 7.510 11.047 -22.468 1.00 92.50 409 SER A N 1
ATOM 3122 C CA . SER A 1 409 ? 6.565 12.013 -21.887 1.00 92.50 409 SER A CA 1
ATOM 3123 C C . SER A 1 409 ? 5.179 12.057 -22.554 1.00 92.50 409 SER A C 1
ATOM 3125 O O . SER A 1 409 ? 4.270 12.682 -22.009 1.00 92.50 409 SER A O 1
ATOM 3127 N N . THR A 1 410 ? 5.005 11.405 -23.702 1.00 94.62 410 THR A N 1
ATOM 3128 C CA . THR A 1 410 ? 3.813 11.457 -24.569 1.00 94.62 410 THR A CA 1
ATOM 3129 C C . THR A 1 410 ? 3.226 10.088 -24.918 1.00 94.62 410 THR A C 1
ATOM 3131 O O . THR A 1 410 ? 2.108 10.016 -25.425 1.00 94.62 410 THR A O 1
ATOM 3134 N N . THR A 1 411 ? 3.941 9.000 -24.630 1.00 97.50 411 THR A N 1
ATOM 3135 C CA . THR A 1 411 ? 3.560 7.647 -25.042 1.00 97.50 411 THR A CA 1
ATOM 3136 C C . THR A 1 411 ? 3.362 6.738 -23.829 1.00 97.50 411 THR A C 1
ATOM 3138 O O . THR A 1 411 ? 4.310 6.401 -23.111 1.00 97.50 411 THR A O 1
ATOM 3141 N N . TRP A 1 412 ? 2.118 6.297 -23.619 1.00 98.06 412 TRP A N 1
ATOM 3142 C CA . TRP A 1 412 ? 1.730 5.329 -22.589 1.00 98.06 412 TRP A CA 1
ATOM 3143 C C . TRP A 1 412 ? 1.697 3.916 -23.159 1.00 98.06 412 TRP A C 1
ATOM 3145 O O . TRP A 1 412 ? 1.291 3.693 -24.298 1.00 98.06 412 TRP A O 1
ATOM 3155 N N . LEU A 1 413 ? 2.123 2.945 -22.360 1.00 98.31 413 LEU A N 1
ATOM 3156 C CA . LEU A 1 413 ? 2.332 1.578 -22.809 1.00 98.31 413 LEU A CA 1
ATOM 3157 C C . LEU A 1 413 ? 1.224 0.653 -22.308 1.00 98.31 413 LEU A C 1
ATOM 3159 O O . LEU A 1 413 ? 0.801 0.720 -21.155 1.00 98.31 413 LEU A O 1
ATOM 3163 N N . HIS A 1 414 ? 0.800 -0.256 -23.183 1.00 97.94 414 HIS A N 1
ATOM 3164 C CA . HIS A 1 414 ? -0.041 -1.410 -22.844 1.00 97.94 414 HIS A CA 1
ATOM 3165 C C . HIS A 1 414 ? 0.731 -2.742 -22.931 1.00 97.94 414 HIS A C 1
ATOM 3167 O O . HIS A 1 414 ? 0.219 -3.813 -22.635 1.00 97.94 414 HIS A O 1
ATOM 3173 N N . THR A 1 415 ? 1.994 -2.684 -23.337 1.00 98.06 415 THR A N 1
ATOM 3174 C CA . THR A 1 415 ? 2.888 -3.833 -23.520 1.00 98.06 415 THR A CA 1
ATOM 3175 C C . THR A 1 415 ? 3.412 -4.389 -22.193 1.00 98.06 415 THR A C 1
ATOM 3177 O O . THR A 1 415 ? 3.547 -3.641 -21.218 1.00 98.06 415 THR A O 1
ATOM 3180 N N . LEU A 1 416 ? 3.820 -5.655 -22.217 1.00 97.81 416 LEU A N 1
ATOM 3181 C CA . LEU A 1 416 ? 4.457 -6.371 -21.114 1.00 97.81 416 LEU A CA 1
ATOM 3182 C C . LEU A 1 416 ? 5.952 -6.606 -21.408 1.00 97.81 416 LEU A C 1
ATOM 3184 O O . LEU A 1 416 ? 6.376 -6.558 -22.563 1.00 97.81 416 LEU A O 1
ATOM 3188 N N . ALA A 1 417 ? 6.752 -6.870 -20.377 1.00 97.81 417 ALA A N 1
ATOM 3189 C CA . ALA A 1 417 ? 8.102 -7.415 -20.516 1.00 97.81 417 ALA A CA 1
ATOM 3190 C C . ALA A 1 417 ? 8.347 -8.474 -19.438 1.00 97.81 417 ALA A C 1
ATOM 3192 O O . ALA A 1 417 ? 7.948 -8.284 -18.292 1.00 97.81 417 ALA A O 1
ATOM 3193 N N . LEU A 1 418 ? 8.996 -9.578 -19.805 1.00 97.69 418 LEU A N 1
ATOM 3194 C CA . LEU A 1 418 ? 9.215 -10.716 -18.919 1.00 97.69 418 LEU A CA 1
ATOM 3195 C C . LEU A 1 418 ? 10.710 -10.920 -18.695 1.00 97.69 418 LEU A C 1
ATOM 3197 O O . LEU A 1 418 ? 11.458 -11.092 -19.656 1.00 97.69 418 LEU A O 1
ATOM 3201 N N . PHE A 1 419 ? 11.138 -10.880 -17.439 1.00 96.50 419 PHE A N 1
ATOM 3202 C CA . PHE A 1 419 ? 12.518 -11.120 -17.035 1.00 96.50 419 PHE A CA 1
ATOM 3203 C C . PHE A 1 419 ? 12.625 -12.470 -16.331 1.00 96.50 419 PHE A C 1
ATOM 3205 O O . PHE A 1 419 ? 11.889 -12.736 -15.384 1.00 96.50 419 PHE A O 1
ATOM 3212 N N . ASP A 1 420 ? 13.541 -13.310 -16.784 1.00 94.38 420 ASP A N 1
ATOM 3213 C CA . ASP A 1 420 ? 13.825 -14.614 -16.200 1.00 94.38 420 ASP A CA 1
ATOM 3214 C C . ASP A 1 420 ? 14.889 -14.485 -15.108 1.00 94.38 420 ASP A C 1
ATOM 3216 O O . ASP A 1 420 ? 16.022 -14.085 -15.387 1.00 94.38 420 ASP A O 1
ATOM 3220 N N . ALA A 1 421 ? 14.534 -14.810 -13.861 1.00 92.75 421 ALA A N 1
ATOM 3221 C CA . ALA A 1 421 ? 15.439 -14.635 -12.725 1.00 92.75 421 ALA A CA 1
ATOM 3222 C C . ALA A 1 421 ? 16.615 -15.625 -12.755 1.00 92.75 421 ALA A C 1
ATOM 3224 O O . ALA A 1 421 ? 17.702 -15.296 -12.287 1.00 92.75 421 ALA A O 1
ATOM 3225 N N . ALA A 1 422 ? 16.429 -16.805 -13.356 1.00 89.50 422 ALA A N 1
ATOM 3226 C CA . ALA A 1 422 ? 17.459 -17.839 -13.415 1.00 89.50 422 ALA A CA 1
ATOM 3227 C C . ALA A 1 422 ? 18.566 -17.515 -14.434 1.00 89.50 422 ALA A C 1
ATOM 3229 O O . ALA A 1 422 ? 19.753 -17.618 -14.127 1.00 89.50 422 ALA A O 1
ATOM 3230 N N . SER A 1 423 ? 18.190 -17.119 -15.652 1.00 91.69 423 SER A N 1
ATOM 3231 C CA . SER A 1 423 ? 19.135 -16.762 -16.720 1.00 91.69 423 SER A CA 1
ATOM 3232 C C . SER A 1 423 ? 19.550 -15.289 -16.705 1.00 91.69 423 SER A C 1
ATOM 3234 O O . SER A 1 423 ? 20.508 -14.913 -17.386 1.00 91.69 423 SER A O 1
ATOM 3236 N N . LEU A 1 424 ? 18.853 -14.454 -15.926 1.00 92.62 424 LEU A N 1
ATOM 3237 C CA . LEU A 1 424 ? 19.013 -13.001 -15.884 1.00 92.62 424 LEU A CA 1
ATOM 3238 C C . LEU A 1 424 ? 18.849 -12.352 -17.269 1.00 92.62 424 LEU A C 1
ATOM 3240 O O . LEU A 1 424 ? 19.583 -11.426 -17.620 1.00 92.62 424 LEU A O 1
ATOM 3244 N N . GLN A 1 425 ? 17.904 -12.855 -18.070 1.00 94.00 425 GLN A N 1
ATOM 3245 C CA . GLN A 1 425 ? 17.607 -12.377 -19.425 1.00 94.00 425 GLN A CA 1
ATOM 3246 C C . GLN A 1 425 ? 16.133 -12.003 -19.590 1.00 94.00 425 GLN A C 1
ATOM 3248 O O . GLN A 1 425 ? 15.263 -12.486 -18.869 1.00 94.00 425 GLN A O 1
ATOM 3253 N N . PHE A 1 426 ? 15.838 -11.167 -20.587 1.00 95.62 426 PHE A N 1
ATOM 3254 C CA . PHE A 1 426 ? 14.460 -10.923 -21.010 1.00 95.62 426 PHE A CA 1
ATOM 3255 C C . PHE A 1 426 ? 13.984 -12.003 -21.982 1.00 95.62 426 PHE A C 1
ATOM 3257 O O . PHE A 1 426 ? 14.666 -12.320 -22.957 1.00 95.62 426 PHE A O 1
ATOM 3264 N N . ILE A 1 427 ? 12.783 -12.521 -21.739 1.00 94.94 427 ILE A N 1
ATOM 3265 C CA . ILE A 1 427 ? 12.097 -13.466 -22.618 1.00 94.94 427 ILE A CA 1
ATOM 3266 C C . ILE A 1 427 ? 11.147 -12.676 -23.532 1.00 94.94 427 ILE A C 1
ATOM 3268 O O . ILE A 1 427 ? 10.397 -11.822 -23.044 1.00 94.94 427 ILE A O 1
ATOM 3272 N N . PRO A 1 428 ? 11.138 -12.942 -24.853 1.00 93.38 428 PRO A N 1
ATOM 3273 C CA . PRO A 1 428 ? 10.156 -12.355 -25.755 1.00 93.38 428 PRO A CA 1
ATOM 3274 C C . PRO A 1 428 ? 8.724 -12.698 -25.331 1.00 93.38 428 PRO A C 1
ATOM 3276 O O . PRO A 1 428 ? 8.380 -13.866 -25.172 1.00 93.38 428 PRO A O 1
ATOM 3279 N N . LEU A 1 429 ? 7.878 -11.675 -25.201 1.00 94.19 429 LEU A N 1
ATOM 3280 C CA . LEU A 1 429 ? 6.463 -11.818 -24.873 1.00 94.19 429 LEU A CA 1
ATOM 3281 C C . LEU A 1 429 ? 5.633 -10.948 -25.822 1.00 94.19 429 LEU A C 1
ATOM 3283 O O . LEU A 1 429 ? 5.935 -9.772 -26.012 1.00 94.19 429 LEU A O 1
ATOM 3287 N N . THR A 1 430 ? 4.599 -11.530 -26.429 1.00 92.00 430 THR A N 1
ATOM 3288 C CA . THR A 1 430 ? 3.708 -10.839 -27.381 1.00 92.00 430 THR A CA 1
ATOM 3289 C C . THR A 1 430 ? 2.387 -10.400 -26.757 1.00 92.00 430 THR A C 1
ATOM 3291 O O . THR A 1 430 ? 1.687 -9.567 -27.331 1.00 92.00 430 THR A O 1
ATOM 3294 N N . SER A 1 431 ? 2.046 -10.940 -25.587 1.00 95.62 431 SER A N 1
ATOM 3295 C CA . SER A 1 431 ? 0.843 -10.583 -24.841 1.00 95.62 431 SER A CA 1
ATOM 3296 C C . SER A 1 431 ? 0.877 -9.117 -24.409 1.00 95.62 431 SER A C 1
ATOM 3298 O O . SER A 1 431 ? 1.923 -8.570 -24.047 1.00 95.62 431 SER A O 1
ATOM 3300 N N . THR A 1 432 ? -0.284 -8.465 -24.451 1.00 97.69 432 THR A N 1
ATOM 3301 C CA . THR A 1 432 ? -0.444 -7.057 -24.074 1.00 97.69 432 THR A CA 1
ATOM 3302 C C . THR A 1 432 ? -1.720 -6.856 -23.264 1.00 97.69 432 THR A C 1
ATOM 3304 O O . THR A 1 432 ? -2.631 -7.680 -23.316 1.00 97.69 432 THR A O 1
ATOM 3307 N N . MET A 1 433 ? -1.772 -5.762 -22.510 1.00 97.56 433 MET A N 1
ATOM 3308 C CA . MET A 1 433 ? -2.980 -5.276 -21.852 1.00 97.56 433 MET A CA 1
ATOM 3309 C C . MET A 1 433 ? -3.919 -4.633 -22.876 1.00 97.56 433 MET A C 1
ATOM 3311 O O . MET A 1 433 ? -3.483 -4.131 -23.916 1.00 97.56 433 MET A O 1
ATOM 3315 N N . SER A 1 434 ? -5.202 -4.589 -22.533 1.00 96.31 434 SER A N 1
ATOM 3316 C CA . SER A 1 434 ? -6.261 -3.993 -23.351 1.00 96.31 434 SER A CA 1
ATOM 3317 C C . SER A 1 434 ? -6.172 -2.466 -23.381 1.00 96.31 434 SER A C 1
ATOM 3319 O O . SER A 1 434 ? -6.535 -1.842 -24.374 1.00 96.31 434 SER A O 1
ATOM 3321 N N . ASN A 1 435 ? -5.691 -1.860 -22.290 1.00 95.38 435 ASN A N 1
ATOM 3322 C CA . ASN A 1 435 ? -5.536 -0.413 -22.156 1.00 95.38 435 ASN A CA 1
ATOM 3323 C C . ASN A 1 435 ? -4.083 -0.038 -21.852 1.00 95.38 435 ASN A C 1
ATOM 3325 O O . ASN A 1 435 ? -3.398 -0.722 -21.085 1.00 95.38 435 ASN A O 1
ATOM 3329 N N . GLN A 1 436 ? -3.627 1.096 -22.391 1.00 98.06 436 GLN A N 1
ATOM 3330 C CA . GLN A 1 436 ? -2.381 1.712 -21.944 1.00 98.06 436 GLN A CA 1
ATOM 3331 C C . GLN A 1 436 ? -2.557 2.189 -20.505 1.00 98.06 436 GLN A C 1
ATOM 3333 O O . GLN A 1 436 ? -3.528 2.877 -20.196 1.00 98.06 436 GLN A O 1
ATOM 3338 N N . ARG A 1 437 ? -1.615 1.853 -19.625 1.00 97.69 437 ARG A N 1
ATOM 3339 C CA . ARG A 1 437 ? -1.677 2.272 -18.223 1.00 97.69 437 ARG A CA 1
ATOM 3340 C C . ARG A 1 437 ? -0.290 2.534 -17.662 1.00 97.69 437 ARG A C 1
ATOM 3342 O O . ARG A 1 437 ? 0.633 1.740 -17.831 1.00 97.69 437 ARG A O 1
ATOM 3349 N N . SER A 1 438 ? -0.158 3.659 -16.973 1.00 98.31 438 SER A N 1
ATOM 3350 C CA . SER A 1 438 ? 0.956 3.943 -16.075 1.00 98.31 438 SER A CA 1
ATOM 3351 C C . SER A 1 438 ? 0.445 4.364 -14.705 1.00 98.31 438 SER A C 1
ATOM 3353 O O . SER A 1 438 ? -0.720 4.741 -14.563 1.00 98.31 438 SER A O 1
ATOM 3355 N N . ARG A 1 439 ? 1.300 4.296 -13.676 1.00 98.38 439 ARG A N 1
ATOM 3356 C CA . ARG A 1 439 ? 0.930 4.640 -12.286 1.00 98.38 439 ARG A CA 1
ATOM 3357 C C . ARG A 1 439 ? -0.253 3.812 -11.753 1.00 98.38 439 ARG A C 1
ATOM 3359 O O . ARG A 1 439 ? -0.989 4.275 -10.877 1.00 98.38 439 ARG A O 1
ATOM 3366 N N . HIS A 1 440 ? -0.450 2.626 -12.325 1.00 98.75 440 HIS A N 1
ATOM 3367 C CA . HIS A 1 440 ? -1.372 1.592 -11.866 1.00 98.75 440 HIS A CA 1
ATOM 3368 C C . HIS A 1 440 ? -0.712 0.735 -10.787 1.00 98.75 440 HIS A C 1
ATOM 3370 O O . HIS A 1 440 ? 0.478 0.882 -10.498 1.00 98.75 440 HIS A O 1
ATOM 3376 N N . THR A 1 441 ? -1.488 -0.168 -10.203 1.00 98.69 441 THR A N 1
ATOM 3377 C CA . THR A 1 441 ? -0.989 -1.194 -9.285 1.00 98.69 441 THR A CA 1
ATOM 3378 C C . THR A 1 441 ? -1.077 -2.575 -9.933 1.00 98.69 441 THR A C 1
ATOM 3380 O O . THR A 1 441 ? -1.856 -2.789 -10.866 1.00 98.69 441 THR A O 1
ATOM 3383 N N . ALA A 1 442 ? -0.219 -3.490 -9.481 1.00 98.50 442 ALA A N 1
ATOM 3384 C CA . ALA A 1 442 ? -0.187 -4.880 -9.915 1.00 98.50 442 ALA A CA 1
ATOM 3385 C C . ALA A 1 442 ? 0.013 -5.783 -8.697 1.00 98.50 442 ALA A C 1
ATOM 3387 O O . ALA A 1 442 ? 1.016 -5.648 -7.993 1.00 98.50 442 ALA A O 1
ATOM 3388 N N . THR A 1 443 ? -0.928 -6.691 -8.462 1.00 98.00 443 THR A N 1
ATOM 3389 C CA . THR A 1 443 ? -0.952 -7.553 -7.276 1.00 98.00 443 THR A CA 1
ATOM 3390 C C . THR A 1 443 ? -0.960 -9.013 -7.708 1.00 98.00 443 THR A C 1
ATOM 3392 O O . THR A 1 443 ? -1.863 -9.433 -8.430 1.00 98.00 443 THR A O 1
ATOM 3395 N N . LEU A 1 444 ? 0.040 -9.789 -7.279 1.00 97.12 444 LEU A N 1
ATOM 3396 C CA . LEU A 1 444 ? 0.026 -11.245 -7.424 1.00 97.12 444 LEU A CA 1
ATOM 3397 C C . LEU A 1 444 ? -1.015 -11.826 -6.463 1.00 97.12 444 LEU A C 1
ATOM 3399 O O . LEU A 1 444 ? -0.968 -11.556 -5.268 1.00 97.12 444 LEU A O 1
ATOM 3403 N N . LEU A 1 445 ? -1.944 -12.606 -6.996 1.00 95.31 445 LEU A N 1
ATOM 3404 C CA . LEU A 1 445 ? -3.011 -13.270 -6.257 1.00 95.31 445 LEU A CA 1
ATOM 3405 C C . LEU A 1 445 ? -2.570 -14.684 -5.844 1.00 95.31 445 LEU A C 1
ATOM 3407 O O . LEU A 1 445 ? -1.701 -15.283 -6.481 1.00 95.31 445 LEU A O 1
ATOM 3411 N N . PHE A 1 446 ? -3.209 -15.264 -4.825 1.00 91.69 446 PHE A N 1
ATOM 3412 C CA . PHE A 1 446 ? -2.916 -16.626 -4.352 1.00 91.69 446 PHE A CA 1
ATOM 3413 C C . PHE A 1 446 ? -3.179 -17.705 -5.407 1.00 91.69 446 PHE A C 1
ATOM 3415 O O . PHE A 1 446 ? -2.544 -18.754 -5.390 1.00 91.69 446 PHE A O 1
ATOM 3422 N N . ASN A 1 447 ? -4.062 -17.436 -6.372 1.00 90.25 447 ASN A N 1
ATOM 3423 C CA . ASN A 1 447 ? -4.297 -18.328 -7.509 1.00 90.25 447 ASN A CA 1
ATOM 3424 C C . ASN A 1 447 ? -3.235 -18.208 -8.627 1.00 90.25 447 ASN A C 1
ATOM 3426 O O . ASN A 1 447 ? -3.395 -18.814 -9.685 1.00 90.25 447 ASN A O 1
ATOM 3430 N N . GLY A 1 448 ? -2.184 -17.405 -8.430 1.00 93.31 448 GLY A N 1
ATOM 3431 C CA . GLY A 1 448 ? -1.086 -17.213 -9.380 1.00 93.31 448 GLY A CA 1
ATOM 3432 C C . GLY A 1 448 ? -1.355 -16.197 -10.494 1.00 93.31 448 GLY A C 1
ATOM 3433 O O . GLY A 1 448 ? -0.447 -15.911 -11.275 1.00 93.31 448 GLY A O 1
ATOM 3434 N N . LYS A 1 449 ? -2.563 -15.625 -10.582 1.00 96.19 449 LYS A N 1
ATOM 3435 C CA . LYS A 1 449 ? -2.870 -14.535 -11.522 1.00 96.19 449 LYS A CA 1
ATOM 3436 C C . LYS A 1 449 ? -2.397 -13.192 -10.981 1.00 96.19 449 LYS A C 1
ATOM 3438 O O . LYS A 1 449 ? -2.196 -13.024 -9.781 1.00 96.19 449 LYS A O 1
ATOM 3443 N N . ILE A 1 450 ? -2.253 -12.212 -11.866 1.00 98.12 450 ILE A N 1
ATOM 3444 C CA . ILE A 1 450 ? -1.859 -10.849 -11.497 1.00 98.12 450 ILE A CA 1
ATOM 3445 C C . ILE A 1 450 ? -3.028 -9.915 -11.785 1.00 98.12 450 ILE A C 1
ATOM 3447 O O . ILE A 1 450 ? -3.458 -9.800 -12.932 1.00 98.12 450 ILE A O 1
ATOM 3451 N N . LEU A 1 451 ? -3.530 -9.239 -10.755 1.00 98.25 451 LEU A N 1
ATOM 3452 C CA . LEU A 1 451 ? -4.559 -8.214 -10.890 1.00 98.25 451 LEU A CA 1
ATOM 3453 C C . LEU A 1 451 ? -3.910 -6.860 -11.170 1.00 98.25 451 LEU A C 1
ATOM 3455 O O . LEU A 1 451 ? -3.130 -6.361 -10.359 1.00 98.25 451 LEU A O 1
ATOM 3459 N N . LEU A 1 452 ? -4.262 -6.257 -12.301 1.00 98.62 452 LEU A N 1
ATOM 3460 C CA . LEU A 1 452 ? -3.907 -4.892 -12.662 1.00 98.62 452 LEU A CA 1
ATOM 3461 C C . LEU A 1 452 ? -5.091 -3.968 -12.417 1.00 98.62 452 LEU A C 1
ATOM 3463 O O . LEU A 1 452 ? -6.182 -4.218 -12.929 1.00 98.62 452 LEU A O 1
ATOM 3467 N N . VAL A 1 453 ? -4.861 -2.876 -11.689 1.00 98.56 453 VAL A N 1
ATOM 3468 C CA . VAL A 1 453 ? -5.931 -1.957 -11.281 1.00 98.56 453 VAL A CA 1
ATOM 3469 C C . VAL A 1 453 ? -5.608 -0.526 -11.687 1.00 98.56 453 VAL A C 1
ATOM 3471 O O . VAL A 1 453 ? -4.545 0.009 -11.364 1.00 98.56 453 VAL A O 1
ATOM 3474 N N . GLY A 1 454 ? -6.556 0.113 -12.376 1.00 98.44 454 GLY A N 1
ATOM 3475 C CA . GLY A 1 454 ? -6.530 1.540 -12.695 1.00 98.44 454 GLY A CA 1
ATOM 3476 C C . GLY A 1 454 ? -5.285 1.993 -13.465 1.00 98.44 454 GLY A C 1
ATOM 3477 O O . GLY A 1 454 ? -4.769 1.289 -14.330 1.00 98.44 454 GLY A O 1
ATOM 3478 N N . GLY A 1 455 ? -4.800 3.195 -13.173 1.00 98.56 455 GLY A N 1
ATOM 3479 C CA . GLY A 1 455 ? -3.692 3.838 -13.883 1.00 98.56 455 GLY A CA 1
ATOM 3480 C C . GLY A 1 455 ? -4.144 5.006 -14.750 1.00 98.56 455 GLY A C 1
ATOM 3481 O O . GLY A 1 455 ? -5.298 5.414 -14.716 1.00 98.56 455 GLY A O 1
ATOM 3482 N N . TYR A 1 456 ? -3.212 5.589 -15.490 1.00 98.50 456 TYR A N 1
ATOM 3483 C CA . TYR A 1 456 ? -3.432 6.727 -16.377 1.00 98.50 456 TYR A CA 1
ATOM 3484 C C . TYR A 1 456 ? -3.020 6.350 -17.798 1.00 98.50 456 TYR A C 1
ATOM 3486 O O . TYR A 1 456 ? -1.936 5.798 -17.996 1.00 98.50 456 TYR A O 1
ATOM 3494 N N . ASN A 1 457 ? -3.873 6.647 -18.777 1.00 97.12 457 ASN A N 1
ATOM 3495 C CA . ASN A 1 457 ? -3.645 6.296 -20.185 1.00 97.12 457 ASN A CA 1
ATOM 3496 C C . ASN A 1 457 ? -3.153 7.472 -21.049 1.00 97.12 457 ASN A C 1
ATOM 3498 O O . ASN A 1 457 ? -3.110 7.355 -22.269 1.00 97.12 457 ASN A O 1
ATOM 3502 N N . GLY A 1 458 ? -2.836 8.615 -20.436 1.00 96.12 458 GLY A N 1
ATOM 3503 C CA . GLY A 1 458 ? -2.506 9.854 -21.148 1.00 96.12 458 GLY A CA 1
ATOM 3504 C C . GLY A 1 458 ? -3.660 10.842 -21.267 1.00 96.12 458 GLY A C 1
ATOM 3505 O O . GLY A 1 458 ? -3.414 12.015 -21.534 1.00 96.12 458 GLY A O 1
ATOM 3506 N N . ILE A 1 459 ? -4.889 10.395 -21.000 1.00 95.19 459 ILE A N 1
ATOM 3507 C CA . ILE A 1 459 ? -6.109 11.206 -21.099 1.00 95.19 459 ILE A CA 1
ATOM 3508 C C . ILE A 1 459 ? -6.852 11.226 -19.760 1.00 95.19 459 ILE A C 1
ATOM 3510 O O . ILE A 1 459 ? -7.208 12.289 -19.259 1.00 95.19 459 ILE A O 1
ATOM 3514 N N . VAL A 1 460 ? -7.090 10.056 -19.166 1.00 95.25 460 VAL A N 1
ATOM 3515 C CA . VAL A 1 460 ? -7.949 9.897 -17.988 1.00 95.25 460 VAL A CA 1
ATOM 3516 C C . VAL A 1 460 ? -7.414 8.826 -17.037 1.00 95.25 460 VAL A C 1
ATOM 3518 O O . VAL A 1 460 ? -6.737 7.878 -17.442 1.00 95.25 460 VAL A O 1
ATOM 3521 N N . GLY A 1 461 ? -7.711 8.985 -15.746 1.00 94.19 461 GLY A N 1
ATOM 3522 C CA . GLY A 1 461 ? -7.566 7.926 -14.755 1.00 94.19 461 GLY A CA 1
ATOM 3523 C C . GLY A 1 461 ? -8.525 6.776 -15.058 1.00 94.19 461 GLY A C 1
ATOM 3524 O O . GLY A 1 461 ? -9.738 6.962 -15.081 1.00 94.19 461 GLY A O 1
ATOM 3525 N N . LEU A 1 462 ? -7.983 5.587 -15.287 1.00 97.31 462 LEU A N 1
ATOM 3526 C CA . LEU A 1 462 ? -8.728 4.387 -15.633 1.00 97.31 462 LEU A CA 1
ATOM 3527 C C . LEU A 1 462 ? -9.431 3.810 -14.408 1.00 97.31 462 LEU A C 1
ATOM 3529 O O . LEU A 1 462 ? -8.843 3.715 -13.329 1.00 97.31 462 LEU A O 1
ATOM 3533 N N . ASN A 1 463 ? -10.672 3.370 -14.597 1.00 93.94 463 ASN A N 1
ATOM 3534 C CA . ASN A 1 463 ? -11.362 2.472 -13.671 1.00 93.94 463 ASN A CA 1
ATOM 3535 C C . ASN A 1 463 ? -11.263 1.003 -14.106 1.00 93.94 463 ASN A C 1
ATOM 3537 O O . ASN A 1 463 ? -11.747 0.120 -13.404 1.00 93.94 463 ASN A O 1
ATOM 3541 N N . THR A 1 464 ? -10.644 0.733 -15.257 1.00 97.50 464 THR A N 1
ATOM 3542 C CA . THR A 1 464 ? -10.557 -0.614 -15.811 1.00 97.50 464 THR A CA 1
ATOM 3543 C C . THR A 1 464 ? -9.521 -1.458 -15.091 1.00 97.50 464 THR A C 1
ATOM 3545 O O . THR A 1 464 ? -8.408 -0.997 -14.799 1.00 97.50 464 THR A O 1
ATOM 3548 N N . CYS A 1 465 ? -9.878 -2.719 -14.865 1.00 97.81 465 CYS A N 1
ATOM 3549 C CA . CYS A 1 465 ? -9.006 -3.721 -14.269 1.00 97.81 465 CYS A CA 1
ATOM 3550 C C . CYS A 1 465 ? -8.825 -4.899 -15.225 1.00 97.81 465 CYS A C 1
ATOM 3552 O O . CYS A 1 465 ? -9.703 -5.205 -16.034 1.00 97.81 465 CYS A O 1
ATOM 3554 N N . GLU A 1 466 ? -7.676 -5.558 -15.144 1.00 97.56 466 GLU A N 1
ATOM 3555 C CA . GLU A 1 466 ? -7.357 -6.720 -15.974 1.00 97.56 466 GLU A CA 1
ATOM 3556 C C . GLU A 1 466 ? -6.662 -7.787 -15.127 1.00 97.56 466 GLU A C 1
ATOM 3558 O O . GLU A 1 466 ? -5.867 -7.468 -14.246 1.00 97.56 466 GLU A O 1
ATOM 3563 N N . LEU A 1 467 ? -6.962 -9.054 -15.396 1.00 97.38 467 LEU A N 1
ATOM 3564 C CA . LEU A 1 467 ? -6.253 -10.200 -14.840 1.00 97.38 467 LEU A CA 1
ATOM 3565 C C . LEU A 1 467 ? -5.281 -10.729 -15.888 1.00 97.38 467 LEU A C 1
ATOM 3567 O O . LEU A 1 467 ? -5.692 -11.050 -17.002 1.00 97.38 467 LEU A O 1
ATOM 3571 N N . ILE A 1 468 ? -4.011 -10.847 -15.520 1.00 98.06 468 ILE A N 1
ATOM 3572 C CA . ILE A 1 468 ? -3.010 -11.553 -16.315 1.00 98.06 468 ILE A CA 1
ATOM 3573 C C . ILE A 1 468 ? -2.891 -12.975 -15.781 1.00 98.06 468 ILE A C 1
ATOM 3575 O O . ILE A 1 468 ? -2.710 -13.174 -14.579 1.00 98.06 468 ILE A O 1
ATOM 3579 N N . ASP A 1 469 ? -2.974 -13.952 -16.681 1.00 97.06 469 ASP A N 1
ATOM 3580 C CA . ASP A 1 469 ? -2.822 -15.374 -16.376 1.00 97.06 469 ASP A CA 1
ATOM 3581 C C . ASP A 1 469 ? -1.466 -15.900 -16.888 1.00 97.06 469 ASP A C 1
ATOM 3583 O O . ASP A 1 469 ? -1.331 -16.172 -18.087 1.00 97.06 469 ASP A O 1
ATOM 3587 N N . PRO A 1 470 ? -0.449 -16.056 -16.015 1.00 96.94 470 PRO A N 1
ATOM 3588 C CA . PRO A 1 470 ? 0.856 -16.586 -16.413 1.00 96.94 470 PRO A CA 1
ATOM 3589 C C . PRO A 1 470 ? 0.787 -17.983 -17.043 1.00 96.94 470 PRO A C 1
ATOM 3591 O O . PRO A 1 470 ? 1.572 -18.284 -17.940 1.00 96.94 470 PRO A O 1
ATOM 3594 N N . SER A 1 471 ? -0.181 -18.814 -16.635 1.00 95.88 471 SER A N 1
ATOM 3595 C CA . SER A 1 471 ? -0.331 -20.181 -17.156 1.00 95.88 471 SER A CA 1
ATOM 3596 C C . SER A 1 471 ? -0.849 -20.210 -18.594 1.00 95.88 471 SER A C 1
ATOM 3598 O O . SER A 1 471 ? -0.597 -21.161 -19.334 1.00 95.88 471 SER A O 1
ATOM 3600 N N . ASN A 1 472 ? -1.514 -19.133 -19.015 1.00 95.38 472 ASN A N 1
ATOM 3601 C CA . ASN A 1 472 ? -2.037 -18.952 -20.360 1.00 95.38 472 ASN A CA 1
ATOM 3602 C C . ASN A 1 472 ? -1.226 -17.900 -21.128 1.00 95.38 472 ASN A C 1
ATOM 3604 O O . ASN A 1 472 ? -1.772 -16.929 -21.652 1.00 95.38 472 ASN A O 1
ATOM 3608 N N . ASN A 1 473 ? 0.101 -18.068 -21.149 1.00 93.94 473 ASN A N 1
ATOM 3609 C CA . ASN A 1 473 ? 1.035 -17.190 -21.861 1.00 93.94 473 ASN A CA 1
ATOM 3610 C C . ASN A 1 473 ? 0.847 -15.698 -21.518 1.00 93.94 473 ASN A C 1
ATOM 3612 O O . ASN A 1 473 ? 0.887 -14.829 -22.392 1.00 93.94 473 ASN A O 1
ATOM 3616 N N . PHE A 1 474 ? 0.604 -15.397 -20.240 1.00 97.12 474 PHE A N 1
ATOM 3617 C CA . PHE A 1 474 ? 0.382 -14.034 -19.750 1.00 97.12 474 PHE A CA 1
ATOM 3618 C C . PHE A 1 474 ? -0.767 -13.308 -20.467 1.00 97.12 474 PHE A C 1
ATOM 3620 O O . PHE A 1 474 ? -0.707 -12.092 -20.670 1.00 97.12 474 PHE A O 1
ATOM 3627 N N . LEU A 1 475 ? -1.805 -14.042 -20.882 1.00 97.44 475 LEU A N 1
ATOM 3628 C CA . LEU A 1 475 ? -2.999 -13.449 -21.473 1.00 97.44 475 LEU A CA 1
ATOM 3629 C C . LEU A 1 475 ? -3.630 -12.463 -20.481 1.00 97.44 475 LEU A C 1
ATOM 3631 O O . LEU A 1 475 ? -3.909 -12.829 -19.339 1.00 97.44 475 LEU A O 1
ATOM 3635 N N . SER A 1 476 ? -3.867 -11.233 -20.941 1.00 97.56 476 SER A N 1
ATOM 3636 C CA . SER A 1 476 ? -4.590 -10.201 -20.196 1.00 97.56 476 SER A CA 1
ATOM 3637 C C . SER A 1 476 ? -6.078 -10.274 -20.525 1.00 97.56 476 SER A C 1
ATOM 3639 O O . SER A 1 476 ? -6.461 -10.171 -21.691 1.00 97.56 476 SER A O 1
ATOM 3641 N N . THR A 1 477 ? -6.920 -10.437 -19.509 1.00 97.00 477 THR A N 1
ATOM 3642 C CA . THR A 1 477 ? -8.381 -10.472 -19.649 1.00 97.00 477 THR A CA 1
ATOM 3643 C C . THR A 1 477 ? -9.025 -9.379 -18.798 1.00 97.00 477 THR A C 1
ATOM 3645 O O . THR A 1 477 ? -8.733 -9.321 -17.599 1.00 97.00 477 THR A O 1
ATOM 3648 N N . PRO A 1 478 ? -9.912 -8.531 -19.355 1.00 96.62 478 PRO A N 1
ATOM 3649 C CA . PRO A 1 478 ? -10.683 -7.573 -18.565 1.00 96.62 478 PRO A CA 1
ATOM 3650 C C . PRO A 1 478 ? -11.473 -8.248 -17.438 1.00 96.62 478 PRO A C 1
ATOM 3652 O O . PRO A 1 478 ? -12.036 -9.324 -17.632 1.00 96.62 478 PRO A O 1
ATOM 3655 N N . THR A 1 479 ? -11.527 -7.595 -16.278 1.00 94.81 479 THR A N 1
ATOM 3656 C CA . THR A 1 479 ? -12.377 -7.988 -15.143 1.00 94.81 479 THR A CA 1
ATOM 3657 C C . THR A 1 479 ? -13.252 -6.809 -14.699 1.00 94.81 479 THR A C 1
ATOM 3659 O O . THR A 1 479 ? -13.287 -5.778 -15.375 1.00 94.81 479 THR A O 1
ATOM 3662 N N . ALA A 1 480 ? -13.990 -6.952 -13.595 1.00 90.25 480 ALA A N 1
ATOM 3663 C CA . ALA A 1 480 ? -14.821 -5.897 -13.034 1.00 90.25 480 ALA A CA 1
ATOM 3664 C C . ALA A 1 480 ? -14.043 -4.580 -12.873 1.00 90.25 480 ALA A C 1
ATOM 3666 O O . ALA A 1 480 ? -12.870 -4.555 -12.489 1.00 90.25 480 ALA A O 1
ATOM 3667 N N . ASN A 1 481 ? -14.721 -3.474 -13.164 1.00 89.00 481 ASN A N 1
ATOM 3668 C CA . ASN A 1 481 ? -14.154 -2.136 -13.076 1.00 89.00 481 ASN A CA 1
ATOM 3669 C C . ASN A 1 481 ? -14.359 -1.555 -11.675 1.00 89.00 481 ASN A C 1
ATOM 3671 O O . ASN A 1 481 ? -15.368 -1.835 -11.032 1.00 89.00 481 ASN A O 1
ATOM 3675 N N . LEU A 1 482 ? -13.438 -0.688 -11.258 1.00 83.56 482 LEU A N 1
ATOM 3676 C CA . LEU A 1 482 ? -13.633 0.184 -10.103 1.00 83.56 482 LEU A CA 1
ATOM 3677 C C . LEU A 1 482 ? -14.821 1.129 -10.333 1.00 83.56 482 LEU A C 1
ATOM 3679 O O . LEU A 1 482 ? -15.127 1.510 -11.472 1.00 83.56 482 LEU A O 1
ATOM 3683 N N . ASN A 1 483 ? -15.408 1.617 -9.243 1.00 78.00 483 ASN A N 1
ATOM 3684 C CA . ASN A 1 483 ? -16.434 2.659 -9.302 1.00 78.00 483 ASN A CA 1
ATOM 3685 C C . ASN A 1 483 ? -15.870 3.995 -9.803 1.00 78.00 483 ASN A C 1
ATOM 3687 O O . ASN A 1 483 ? -16.535 4.727 -10.537 1.00 78.00 483 ASN A O 1
ATOM 3691 N N . ILE A 1 484 ? -14.627 4.314 -9.424 1.00 76.62 484 ILE A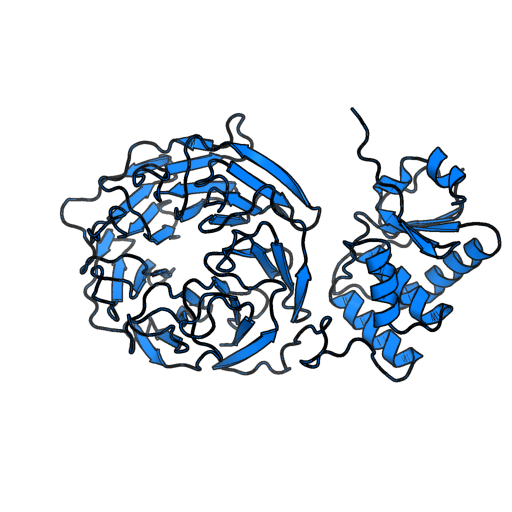 N 1
ATOM 3692 C CA . ILE A 1 484 ? -13.956 5.567 -9.788 1.00 76.62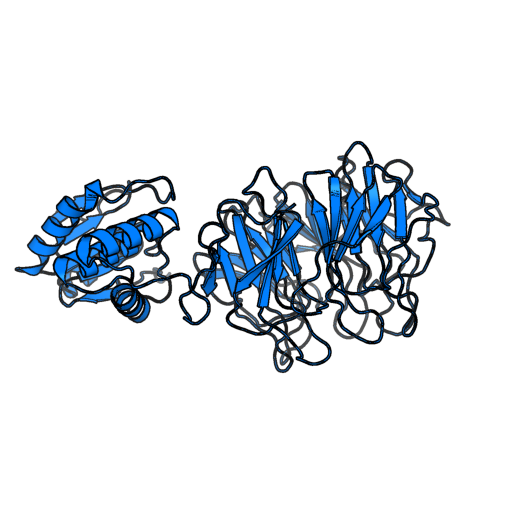 484 ILE A CA 1
ATOM 3693 C C . ILE A 1 484 ? -12.586 5.270 -10.388 1.00 76.62 484 ILE A C 1
ATOM 3695 O O . ILE A 1 484 ? -11.764 4.561 -9.805 1.00 76.62 484 ILE A O 1
ATOM 3699 N N . GLY A 1 485 ? -12.322 5.874 -11.548 1.00 82.31 485 GLY A N 1
ATOM 3700 C CA . GLY A 1 485 ? -11.031 5.755 -12.212 1.00 82.31 485 GLY A CA 1
ATOM 3701 C C . GLY A 1 485 ? -9.926 6.479 -11.457 1.00 82.31 485 GLY A C 1
ATOM 3702 O O . GLY A 1 485 ? -10.116 7.610 -11.011 1.00 82.31 485 GLY A O 1
ATOM 3703 N N . ARG A 1 486 ? -8.771 5.836 -11.282 1.00 95.31 486 ARG A N 1
ATOM 3704 C CA . ARG A 1 486 ? -7.727 6.330 -10.374 1.00 95.31 486 ARG A CA 1
ATOM 3705 C C . ARG A 1 486 ? -6.331 5.873 -10.775 1.00 95.31 486 ARG A C 1
ATOM 3707 O O . ARG A 1 486 ? -6.130 4.751 -11.228 1.00 95.31 486 ARG A O 1
ATOM 3714 N N . TYR A 1 487 ? -5.339 6.712 -10.510 1.00 98.62 487 TYR A N 1
ATOM 3715 C CA . TYR A 1 487 ? -3.909 6.386 -10.589 1.00 98.62 487 TYR A CA 1
ATOM 3716 C C . TYR A 1 487 ? -3.179 6.897 -9.347 1.00 98.62 487 TYR A C 1
ATOM 3718 O O . TYR A 1 487 ? -3.754 7.663 -8.573 1.00 98.62 487 TYR A O 1
ATOM 3726 N N . ASN A 1 488 ? -1.924 6.482 -9.129 1.00 98.38 488 ASN A N 1
ATOM 3727 C CA . ASN A 1 488 ? -1.174 6.824 -7.906 1.00 98.38 488 ASN A CA 1
ATOM 3728 C C . ASN A 1 488 ? -1.910 6.413 -6.605 1.00 98.38 488 ASN A C 1
ATOM 3730 O O . ASN A 1 488 ? -1.754 7.064 -5.566 1.00 98.38 488 ASN A O 1
ATOM 3734 N N . HIS A 1 489 ? -2.741 5.373 -6.698 1.00 98.56 489 HIS A N 1
ATOM 3735 C CA . HIS A 1 489 ? -3.416 4.705 -5.588 1.00 98.56 489 HIS A CA 1
ATOM 3736 C C . HIS A 1 489 ? -2.541 3.561 -5.061 1.00 98.56 489 HIS A C 1
ATOM 3738 O O . HIS A 1 489 ? -1.509 3.234 -5.655 1.00 98.56 489 HIS A O 1
ATOM 3744 N N . THR A 1 490 ? -2.966 2.939 -3.969 1.00 98.50 490 THR A N 1
ATOM 3745 C CA . THR A 1 490 ? -2.342 1.732 -3.420 1.00 98.50 490 THR A CA 1
ATOM 3746 C C . THR A 1 490 ? -3.248 0.523 -3.624 1.00 98.50 490 THR A C 1
ATOM 3748 O O . THR A 1 490 ? -4.464 0.672 -3.730 1.00 98.50 490 THR A O 1
ATOM 3751 N N . ALA A 1 491 ? -2.647 -0.664 -3.704 1.00 97.94 491 ALA A N 1
ATOM 3752 C CA . ALA A 1 491 ? -3.348 -1.940 -3.705 1.00 97.94 491 ALA A CA 1
ATOM 3753 C C . ALA A 1 491 ? -2.624 -2.904 -2.761 1.00 97.94 491 ALA A C 1
ATOM 3755 O O . ALA A 1 491 ? -1.406 -3.069 -2.866 1.00 97.94 491 ALA A O 1
ATOM 3756 N N . THR A 1 492 ? -3.362 -3.529 -1.850 1.00 96.88 492 THR A N 1
ATOM 3757 C CA . THR A 1 492 ? -2.823 -4.407 -0.808 1.00 96.88 492 THR A CA 1
ATOM 3758 C C . THR A 1 492 ? -3.578 -5.731 -0.827 1.00 96.88 492 THR A C 1
ATOM 3760 O O . THR A 1 492 ? -4.796 -5.749 -0.672 1.00 96.88 492 THR A O 1
ATOM 3763 N N . LEU A 1 493 ? -2.857 -6.836 -1.035 1.00 95.56 493 LEU A N 1
ATOM 3764 C CA . LEU A 1 493 ? -3.403 -8.184 -0.871 1.00 95.56 493 LEU A CA 1
ATOM 3765 C C . LEU A 1 493 ? -3.586 -8.467 0.625 1.00 95.56 493 LEU A C 1
ATOM 3767 O O . LEU A 1 493 ? -2.653 -8.250 1.396 1.00 95.56 493 LEU A O 1
ATOM 3771 N N . LEU A 1 494 ? -4.762 -8.948 1.016 1.00 90.75 494 LEU A N 1
ATOM 3772 C CA . LEU A 1 494 ? -5.079 -9.342 2.388 1.00 90.75 494 LEU A CA 1
ATOM 3773 C C . LEU A 1 494 ? -4.818 -10.843 2.593 1.00 90.75 494 LEU A C 1
ATOM 3775 O O . LEU A 1 494 ? -5.066 -11.645 1.692 1.00 90.75 494 LEU A O 1
ATOM 3779 N N . SER A 1 495 ? -4.339 -11.218 3.781 1.00 75.69 495 SER A N 1
ATOM 3780 C CA . SER A 1 495 ? -3.956 -12.595 4.152 1.00 75.69 495 SER A CA 1
ATOM 3781 C C . SER A 1 495 ? -5.087 -13.450 4.732 1.00 75.69 495 SER A C 1
ATOM 3783 O O . SER A 1 495 ? -4.921 -14.661 4.851 1.00 75.69 495 SER A O 1
ATOM 3785 N N . SER A 1 496 ? -6.225 -12.850 5.088 1.00 63.03 496 SER A N 1
ATOM 3786 C CA . SER A 1 496 ? -7.235 -13.461 5.964 1.00 63.03 496 SER A CA 1
ATOM 3787 C C . SER A 1 496 ? -8.207 -14.447 5.301 1.00 63.03 496 SER A C 1
ATOM 3789 O O . SER A 1 496 ? -9.086 -14.980 5.978 1.00 63.03 496 SER A O 1
ATOM 3791 N N . SER A 1 497 ? -8.088 -14.723 3.999 1.00 55.38 497 SER A N 1
ATOM 3792 C CA . SER A 1 497 ? -8.994 -15.636 3.291 1.00 55.38 497 SER A CA 1
ATOM 3793 C C . SER A 1 497 ? -8.244 -16.628 2.405 1.00 55.38 497 SER A C 1
ATOM 3795 O O . SER A 1 497 ? -7.260 -16.273 1.766 1.00 55.38 497 SER A O 1
ATOM 3797 N N . GLU A 1 498 ? -8.757 -17.863 2.294 1.00 57.75 498 GLU A N 1
ATOM 3798 C CA . GLU A 1 498 ? -8.309 -18.827 1.268 1.00 57.75 498 GLU A CA 1
ATOM 3799 C C . GLU A 1 498 ? -8.461 -18.258 -0.161 1.00 57.75 498 GLU A C 1
ATOM 3801 O O . GLU A 1 498 ? -7.769 -18.675 -1.088 1.00 57.75 498 GLU A O 1
ATOM 3806 N N . ASN A 1 499 ? -9.328 -17.252 -0.321 1.00 73.88 499 ASN A N 1
ATOM 3807 C CA . ASN A 1 499 ? -9.523 -16.486 -1.547 1.00 73.88 499 ASN A CA 1
ATOM 3808 C C . ASN A 1 499 ? -8.646 -15.229 -1.568 1.00 73.88 499 ASN A C 1
ATOM 3810 O O . ASN A 1 499 ? -8.342 -14.638 -0.532 1.00 73.88 499 ASN A O 1
ATOM 3814 N N . SER A 1 500 ? -8.250 -14.776 -2.757 1.00 82.56 500 SER A N 1
ATOM 3815 C CA . SER A 1 500 ? -7.461 -13.543 -2.864 1.00 82.56 500 SER A CA 1
ATOM 3816 C C . SER A 1 500 ? -8.369 -12.326 -2.727 1.00 82.56 500 SER A C 1
ATOM 3818 O O . SER A 1 500 ? -9.245 -12.119 -3.565 1.00 82.56 500 SER A O 1
ATOM 3820 N N . THR A 1 501 ? -8.123 -11.509 -1.703 1.00 91.62 501 THR A N 1
ATOM 3821 C CA . THR A 1 501 ? -8.838 -10.247 -1.492 1.00 91.62 501 THR A CA 1
ATOM 3822 C C . THR A 1 501 ? -7.863 -9.078 -1.605 1.00 91.62 501 THR A C 1
ATOM 3824 O O . THR A 1 501 ? -6.838 -9.065 -0.925 1.00 91.62 501 THR A O 1
ATOM 3827 N N . VAL A 1 502 ? -8.160 -8.092 -2.455 1.00 95.56 502 VAL A N 1
ATOM 3828 C CA . VAL A 1 502 ? -7.287 -6.928 -2.691 1.00 95.56 502 VAL A CA 1
ATOM 3829 C C . VAL A 1 502 ? -8.000 -5.638 -2.301 1.00 95.56 502 VAL A C 1
ATOM 3831 O O . VAL A 1 502 ? -9.023 -5.304 -2.890 1.00 95.56 502 VAL A O 1
ATOM 3834 N N . LEU A 1 503 ? -7.436 -4.894 -1.347 1.00 96.31 503 LEU A N 1
ATOM 3835 C CA . LEU A 1 503 ? -7.882 -3.550 -0.974 1.00 96.31 503 LEU A CA 1
ATOM 3836 C C . LEU A 1 503 ? -7.196 -2.504 -1.842 1.00 96.31 503 LEU A C 1
ATOM 3838 O O . LEU A 1 503 ? -5.970 -2.438 -1.872 1.00 96.31 503 LEU A O 1
ATOM 3842 N N . VAL A 1 504 ? -7.981 -1.645 -2.483 1.00 97.88 504 VAL A N 1
ATOM 3843 C CA . VAL A 1 504 ? -7.502 -0.487 -3.240 1.00 97.88 504 VAL A CA 1
ATOM 3844 C C . VAL A 1 504 ? -7.955 0.786 -2.556 1.00 97.88 504 VAL A C 1
ATOM 3846 O O . VAL A 1 504 ? -9.141 0.928 -2.283 1.00 97.88 504 VAL A O 1
ATOM 3849 N N . CYS A 1 505 ? -7.037 1.725 -2.319 1.00 97.12 505 CYS A N 1
ATOM 3850 C CA . CYS A 1 505 ? -7.338 2.955 -1.589 1.00 97.12 505 CYS A CA 1
ATOM 3851 C C . CYS A 1 505 ? -6.791 4.221 -2.250 1.00 97.12 505 CYS A C 1
ATOM 3853 O O . CYS A 1 505 ? -5.682 4.262 -2.793 1.00 97.12 505 CYS A O 1
ATOM 3855 N N . GLY A 1 506 ? -7.590 5.288 -2.161 1.00 96.44 506 GLY A N 1
ATOM 3856 C CA . GLY A 1 506 ? -7.228 6.641 -2.573 1.00 96.44 506 GLY A CA 1
ATOM 3857 C C . GLY A 1 506 ? -6.805 6.747 -4.036 1.00 96.44 506 GLY A C 1
ATOM 3858 O O . GLY A 1 506 ? -7.336 6.062 -4.910 1.00 96.44 506 GLY A O 1
ATOM 3859 N N . GLY A 1 507 ? -5.851 7.629 -4.314 1.00 97.81 507 GLY A N 1
ATOM 3860 C CA . GLY A 1 507 ? -5.375 7.923 -5.663 1.00 97.81 507 GLY A CA 1
ATOM 3861 C C . GLY A 1 507 ? -5.940 9.223 -6.217 1.00 97.81 507 GLY A C 1
ATOM 3862 O O . GLY A 1 507 ? -6.586 9.998 -5.516 1.00 97.81 507 GLY A O 1
ATOM 3863 N N . TYR A 1 508 ? -5.630 9.490 -7.480 1.00 96.38 508 TYR A N 1
ATOM 3864 C CA . TYR A 1 508 ? -6.037 10.696 -8.189 1.00 96.38 508 TYR A CA 1
ATOM 3865 C C . TYR A 1 508 ? -6.943 10.330 -9.363 1.00 96.38 508 TYR A C 1
ATOM 3867 O O . TYR A 1 508 ? -6.585 9.487 -10.190 1.00 96.38 508 TYR A O 1
ATOM 3875 N N . ASN A 1 509 ? -8.097 10.983 -9.439 1.00 92.19 509 ASN A N 1
ATOM 3876 C CA . ASN A 1 509 ? -9.021 10.939 -10.561 1.00 92.19 509 ASN A CA 1
ATOM 3877 C C . ASN A 1 509 ? -8.897 12.235 -11.376 1.00 92.19 509 ASN A C 1
ATOM 3879 O O . ASN A 1 509 ? -8.800 13.322 -10.816 1.00 92.19 509 ASN A O 1
ATOM 3883 N N . THR A 1 510 ? -8.931 12.135 -12.703 1.00 85.69 510 THR A N 1
ATOM 3884 C CA . THR A 1 510 ? -8.722 13.286 -13.600 1.00 85.69 510 THR A CA 1
ATOM 3885 C C . THR A 1 510 ? -9.763 14.397 -13.442 1.00 85.69 510 THR A C 1
ATOM 3887 O O . THR A 1 510 ? -9.433 15.557 -13.658 1.00 85.69 510 THR A O 1
ATOM 3890 N N . LEU A 1 511 ? -11.001 14.060 -13.070 1.00 74.75 511 LEU A N 1
ATOM 3891 C CA . LEU A 1 511 ? -12.096 15.021 -12.912 1.00 74.75 511 LEU A CA 1
ATOM 3892 C C . LEU A 1 511 ? -12.293 15.443 -11.453 1.00 74.75 511 LEU A C 1
ATOM 3894 O O . LEU A 1 511 ? -12.541 16.612 -11.182 1.00 74.75 511 LEU A O 1
ATOM 3898 N N . LEU A 1 512 ? -12.186 14.495 -10.520 1.00 71.50 512 LEU A N 1
ATOM 3899 C CA . LEU A 1 512 ? -12.479 14.715 -9.099 1.00 71.50 512 LEU A CA 1
ATOM 3900 C C . LEU A 1 512 ? -11.254 15.159 -8.286 1.00 71.50 512 LEU A C 1
ATOM 3902 O O . LEU A 1 512 ? -11.402 15.618 -7.158 1.00 71.50 512 LEU A O 1
ATOM 3906 N N . GLY A 1 513 ? -10.044 15.021 -8.834 1.00 86.06 513 GLY A N 1
ATOM 3907 C CA . GLY A 1 513 ? -8.807 15.220 -8.087 1.00 86.06 513 GLY A CA 1
ATOM 3908 C C . GLY A 1 513 ? -8.491 14.037 -7.161 1.00 86.06 513 GLY A C 1
ATOM 3909 O O . GLY A 1 513 ? -8.837 12.893 -7.477 1.00 86.06 513 GLY A O 1
ATOM 3910 N N . PRO A 1 514 ? -7.785 14.261 -6.037 1.00 86.69 514 PRO A N 1
ATOM 3911 C CA . PRO A 1 514 ? -7.518 13.215 -5.057 1.00 86.69 514 PRO A CA 1
ATOM 3912 C C . PRO A 1 514 ? -8.816 12.643 -4.487 1.00 86.69 514 PRO A C 1
ATOM 3914 O O . PRO A 1 514 ? -9.721 13.390 -4.125 1.00 86.69 514 PRO A O 1
ATOM 3917 N N . VAL A 1 515 ? -8.873 11.324 -4.342 1.00 82.94 515 VAL A N 1
ATOM 3918 C CA . VAL A 1 515 ? -10.015 10.622 -3.748 1.00 82.94 515 VAL A CA 1
ATOM 3919 C C . VAL A 1 515 ? -9.610 9.946 -2.440 1.00 82.94 515 VAL A C 1
ATOM 3921 O O . VAL A 1 515 ? -8.430 9.680 -2.197 1.00 82.94 515 VAL A O 1
ATOM 3924 N N . ASN A 1 516 ? -10.588 9.689 -1.577 1.00 84.31 516 ASN A N 1
ATOM 3925 C CA . ASN A 1 516 ? -10.433 8.943 -0.325 1.00 84.31 516 ASN A CA 1
ATOM 3926 C C . ASN A 1 516 ? -11.154 7.591 -0.331 1.00 84.31 516 ASN A C 1
ATOM 3928 O O . ASN A 1 516 ? -11.044 6.856 0.645 1.00 84.31 516 ASN A O 1
ATOM 3932 N N . SER A 1 517 ? -11.861 7.252 -1.407 1.00 80.75 517 SER A N 1
ATOM 3933 C CA . SER A 1 517 ? -12.601 5.997 -1.505 1.00 80.75 517 SER A CA 1
ATOM 3934 C C . SER A 1 517 ? -11.692 4.782 -1.578 1.00 80.75 517 SER A C 1
ATOM 3936 O O . SER A 1 517 ? -10.636 4.823 -2.229 1.00 80.75 517 SER A O 1
ATOM 3938 N N . CYS A 1 518 ? -12.152 3.704 -0.947 1.00 90.38 518 CYS A N 1
ATOM 3939 C CA . CYS A 1 518 ? -11.527 2.397 -0.967 1.00 90.38 518 CYS A CA 1
ATOM 3940 C C . CYS A 1 518 ? -12.506 1.308 -1.424 1.00 90.38 518 CYS A C 1
ATOM 3942 O O . CYS A 1 518 ? -13.709 1.366 -1.162 1.00 90.38 518 CYS A O 1
ATOM 3944 N N . GLU A 1 519 ? -11.981 0.308 -2.127 1.00 88.81 519 GLU A N 1
ATOM 3945 C CA . GLU A 1 519 ? -12.754 -0.791 -2.710 1.00 88.81 519 GLU A CA 1
ATOM 3946 C C . GLU A 1 519 ? -11.999 -2.116 -2.499 1.00 88.81 519 GLU A C 1
ATOM 3948 O O . GLU A 1 519 ? -10.772 -2.153 -2.614 1.00 88.81 519 GLU A O 1
ATOM 3953 N N . LEU A 1 520 ? -12.718 -3.198 -2.186 1.00 92.00 520 LEU A N 1
ATOM 3954 C CA . LEU A 1 520 ? -12.189 -4.564 -2.142 1.00 92.00 520 LEU A CA 1
ATOM 3955 C C . LEU A 1 520 ? -12.540 -5.310 -3.424 1.00 92.00 520 LEU A C 1
ATOM 3957 O O . LEU A 1 520 ? -13.679 -5.248 -3.880 1.00 92.00 520 LEU A O 1
ATOM 3961 N N . TYR A 1 521 ? -11.588 -6.065 -3.954 1.00 91.81 521 TYR A N 1
ATOM 3962 C CA . TYR A 1 521 ? -11.822 -7.047 -5.006 1.00 91.81 521 TYR A CA 1
ATOM 3963 C C . TYR A 1 521 ? -11.658 -8.453 -4.449 1.00 91.81 521 TYR A C 1
ATOM 3965 O O . TYR A 1 521 ? -10.628 -8.745 -3.838 1.00 91.81 521 TYR A O 1
ATOM 3973 N N . PHE A 1 522 ? -12.641 -9.315 -4.698 1.00 86.12 522 PHE A N 1
ATOM 3974 C CA . PHE A 1 522 ? -12.594 -10.725 -4.320 1.00 86.12 522 PHE A CA 1
ATOM 3975 C C . PHE A 1 522 ? -12.427 -11.588 -5.563 1.00 86.12 522 PHE A C 1
ATOM 3977 O O . PHE A 1 522 ? -13.127 -11.402 -6.562 1.00 86.12 522 PHE A O 1
ATOM 3984 N N . VAL A 1 523 ? -11.505 -12.541 -5.484 1.00 78.31 523 VAL A N 1
ATOM 3985 C CA . VAL A 1 523 ? -11.227 -13.525 -6.537 1.00 78.31 523 VAL A CA 1
ATOM 3986 C C . VAL A 1 523 ? -11.887 -14.843 -6.194 1.00 78.31 523 VAL A C 1
ATOM 3988 O O . VAL A 1 523 ? -11.586 -15.356 -5.093 1.00 78.31 523 VAL A O 1
#

Secondary structure (DSSP, 8-state):
----PPPPEEEETTEEEE-GGGGG-HHHHHHTTEEEEEE-SSSPPSSTTTSEEEE-----STT---GGGHHHHHHHHHHHHTTSEEEEE-SSSSSHHHHHHHHHHHHHH---HHHHHHHHHHH-TT----HHHHHHHHHHHHHHHSS-SS---TT-TT---PPPSS--TTEEEEEEE-SS--BS-EEEEETTTTEEEEE--B-SSSB---EEEEETTTTEEEEEPPPSS--BS-EEEE-TTSTT-EEEE--EETTTEE--EEEEE-TTT--EEEEE-SS--BS-EEEEETTTEEEEE--B-SSSB---EEEEETTSSSSEEEPBS--SS--BS-EEEE--SSS-EEEEE--B-SSS-B--BEEEEETTTTEEEPPPTT-B-SS--BS-EEEEETTTT-EEEEE--BSSSS-B--BEEEEETTTTEEEP---B-SS--BS-EEEE-TTS-EEEE--B-SSSB---EEEEEGGGTTEEEEEPPPSS--BS-EEEEESSSSS-EEEEE--EETTTEE--EEEEEE-

Radius of gyration: 25.51 Å; chains: 1; bounding box: 63×46×78 Å

Sequence (523 aa):
MASNWEPPSQILPHLFLGSYSCTHNKEELLKIGIKYILNLTDSPNLHPDSFIYLQCPVNDSSSQDILPLFEQVFNFIDQASSNSSCLIHCHVGVSRSPSFVLAYLMHKKERNLRTSYELLSSARKHVSPNHGFLQQLMAYEDSLFGSISINFDADDPFVCFTVPTPPPSNAWFFVGNMSSIRYLHTSTLISQDDSVLITGGYNAVVGLASTENYIPSTGCFQTMSSMSVARYLHTADQLSSLSSFVIIAGGYNTVSGVLNTADLFDPMTGNIITISLTSLRYAHRSVLFNASKLVLIGGGNGVTTIATGYVLTIGSPSLFTNANNAMLMAPFWHTVTDLGDNSYLVLIAGGMDGSTTFFSAIALYQASLKAFISLVAGVNMPTTRAYHTATYLPAPYNQVLLTGGNLDSTTWLHTLALFDAASLQFIPLTSTMSNQRSRHTATLLFNGKILLVGGYNGIVGLNTCELIDPSNNFLSTPTANLNIGRYNHTATLLSSSENSTVLVCGGYNTLLGPVNSCELYFV

Foldseek 3Di:
DPPPQDAWFDLDLQETFFAPSNQPDLVVCVVSFAAEEEEQDPDDRPPCVRHHYDYHHFDLDLPTDCVVVQVVLLVSQVVRVVRTHYYYYYHGRAAVSLLNQLSNCCPVVVDASVVSVVSVCVRPVRHDHDLSSVVVSQVSSCVRPVDHPQDQDQPDPFHAPAADVVHDALAKDWLDFDPAFFFQWDWEQQVVQLKIKIAWGDRPPWIFQWIWIQRRSRSDIGTWAGHPARFGQWDWYQLQVPNQWIKTAWGATPPPGTDQWIWRARRNNRDTDIAGHPAGFGQWDWDDDPSFKIKTAWGDRRPWTFFWIWIAGPPDPRRIDTQADGHPARFGQWEWAQLPAPQQKIKIAWHAGVPWGIFQDIWIARVVRSYIDDDDPPAGWPAGFGQWYWDQQDPPQSKIKIAWGARTPQRTAQDIWIAHNVVRHTDDAPAGEPARFGQWDWDQWPVRKIKTAWGDRNPWQFQWIWIFDVVVRRHTHTTYGHPARFGSWDWDWGDPDPWTKIKIAWGQTPVPGITRIIMIHTD

Organism: NCBI:txid392030

pLDDT: mean 89.1, std 11.59, range [33.12, 98.75]